Protein AF-0000000083257858 (afdb_homodimer)

Sequence (486 aa):
MGKNVVTWTVRVIVYIGLLAFFIWVFSNSYLNHLVENFEEFLVLLRQHIQLVALSSFLAIAVAVPSAILVTRPQFQRFEGVVSTVVNFGYTIPNMAILALMMGIMGIGFQTAVVALFIYSILPIFRNTLAGIQSVNSNLIDSAKGMGFKPYQILFKVELPNAAYSIIAGIRTAVVINIGATALAYLIGGGGLGNWIFVGINVFDNSILISGALPITILAITVDLFLRLLERKVVPRGARPSTRMGKNVVTWTVRVIVYIGLLAFFIWVFSNSYLNHLVENFEEFLVLLRQHIQLVALSSFLAIAVAVPSAILVTRPQFQRFEGVVSTVVNFGYTIPNMAILALMMGIMGIGFQTAVVALFIYSILPIFRNTLAGIQSVNSNLIDSAKGMGFKPYQILFKVELPNAAYSIIAGIRTAVVINIGATALAYLIGGGGLGNWIFVGINVFDNSILISGALPITILAITVDLFLRLLERKVVPRGARPSTR

Secondary structure (DSSP, 8-state):
--SHHHHHHHHHHHHHHHHHHHHHHHHTTTTHHHHHTHHHHHHHHHHHHHHHHHHHHHHHHHHHHHHHHHHSGGGGGGHHHHHHHHHHHTTS-HHHHHHHHHHHH-SSHHHHHHHHHHHHHHHHHHHHHHHHHTS-HHHHHHHHHTT--HHHHIIIIIHHHHHHHHHHHHHHHHHHHHHHGGGGGGGT--STHHHHHHHHHTT-HHHHHHHHHHHHHHHHHHHHHHHHHHHHHS-GGGS----/--SHHHHHHHHHHHHHHHHHHHHHHHHTTTTHHHHHTHHHHHHHHHHHHHHHHHHHHHHHHHHHHHHHHHHSGGGGGGHHHHHHHHHHHTTS-HHHHHHHHHHHH-SSHHHHHHHHHHHHHHHHHHHHHHHHHTS-HHHHHHHHHTT--HHHHIIIIIHHHHHHHHHHHHHHHHHHHHHHGGGGGGGT--STHHHHHHHHHTT-HHHHHHHHHHHHHHHHHHHHHHHHHHHHHS-GGGS----

Solvent-accessible surface area (backbone atoms only — not comparable to full-atom values): 22933 Å² total; per-residue (Å²): 132,57,14,54,50,51,18,44,41,48,45,41,44,49,48,43,49,50,48,50,45,51,48,53,38,60,77,65,50,22,51,47,50,37,67,77,38,43,70,60,44,52,51,23,48,50,39,35,50,49,46,41,50,49,15,43,48,53,16,50,68,46,20,43,57,51,26,55,52,30,67,34,79,52,20,41,63,9,42,62,45,51,47,46,48,44,63,50,51,68,34,46,24,64,59,35,44,41,52,51,34,34,64,74,66,36,71,23,51,66,34,34,28,51,29,49,17,62,62,29,23,36,48,23,22,52,26,27,36,53,18,49,70,64,46,58,61,64,61,52,50,49,40,48,72,73,62,50,49,71,70,48,41,41,66,69,46,38,45,57,64,12,40,40,36,31,43,50,12,44,38,53,23,47,26,54,38,48,29,56,44,34,56,22,29,78,41,55,33,38,18,39,20,44,34,32,52,50,12,55,73,68,68,32,53,26,40,20,42,44,16,29,49,56,51,38,50,50,17,47,52,52,42,52,53,44,50,50,51,32,54,69,68,31,57,80,83,74,42,80,76,83,118,131,59,16,55,49,51,18,45,42,48,43,40,43,49,49,43,48,50,48,50,46,52,49,52,38,58,77,65,50,22,51,47,50,38,66,76,38,41,70,60,43,51,52,24,46,50,41,36,49,49,46,40,50,51,14,42,50,53,15,49,67,46,19,44,56,52,26,54,52,30,66,34,80,53,20,42,62,10,42,63,46,50,47,47,48,44,62,50,51,67,34,45,23,65,60,35,43,40,52,52,32,34,64,74,65,35,69,21,50,67,33,35,27,51,29,48,18,61,62,28,22,36,48,22,21,52,25,28,36,52,18,48,68,64,44,57,62,64,61,52,50,50,40,47,73,73,61,51,49,72,70,47,42,41,66,70,46,36,44,57,65,11,39,40,36,30,43,50,12,44,40,52,22,47,27,53,39,49,30,56,44,35,56,22,29,79,39,55,36,37,18,38,18,45,34,31,53,51,12,54,75,67,70,33,53,27,39,20,42,44,15,30,51,53,50,35,50,50,18,48,52,51,43,53,53,42,49,52,50,32,55,70,69,30,58,80,83,74,43,79,74,84,118

InterPro domains:
  IPR000515 ABC transporter type 1, transmembrane domain MetI-like [PF00528] (64-233)
  IPR000515 ABC transporter type 1, transmembrane domain MetI-like [PS50928] (45-226)
  IPR000515 ABC transporter type 1, transmembrane domain MetI-like [cd06261] (45-220)
  IPR035906 MetI-like superfamily [G3DSA:1.10.3720.10] (38-234)
  IPR035906 MetI-like superfamily [SSF161098] (41-227)
  IPR051204 ABC transporter permease/solute-binding domain-containing protein [PTHR30177] (31-239)

Foldseek 3Di:
DPVCVVVCVVCVVVVVVVVVVVCVCVVVVLQVVCVVPVVVLVVQAVLLCVLLVLLLVLLLVPQLVVLVVCPDPVNVVCCVVVVVCLVCQLVDDLVNLLVVLCVVPNFEQVSSSPSLNSNLNSLLNVLSNVLQVPFDVVQLVVCVVVVDDPVCCVVPGRCLLSVLSNLVSSLVSSLVSLVSSLCSVVRHSGHLVVQLVVCVVVVNSSSNCNSVVVSVVVSVVSSVVSVVVSDVSHDPVSPPPPD/DPVCVVVCVVCVVVVVVVVVVVCVCVVVVLQVVCVVPVVVLVVQAVLLCVLLVLLLVLLLVPQLVVLVVCPDPVNVVCCVVVVVCLVCQLVDDLVNLLVVLCVVPNFEQVSSSPSLNSNLNSLLNVLSNVLQVPFDVVQLVVCVVVVDDPVCCVVPGRCLLSVLSNLVSSLVSSLVSLVSSLCSVVRHSGHLVVQLVVCVVVVNSSSNCNSVVVSVVVSVVSSVVSVVVSDVSHDPVSPPPPD

Radius of gyration: 23.22 Å; Cα contacts (8 Å, |Δi|>4): 750; chains: 2; bounding box: 57×63×57 Å

Organism: NCBI:txid94136

Nearest PDB structures (foldseek):
  7ahd-assembly1_B  TM=9.058E-01  e=2.683E-09  Lactococcus lactis subsp. lactis
  7ahh-assembly1_B  TM=9.321E-01  e=1.297E-08  Lactococcus lactis subsp. lactis
  7ahc-assembly1_B  TM=9.216E-01  e=3.594E-08  Lactococcus lactis subsp. lactis
  7ahd-assembly1_A  TM=8.448E-01  e=1.968E-08  Lactococcus lactis subsp. lactis
  7ahh-assembly1_A  TM=9.189E-01  e=2.091E-07  Lactococcus lactis subsp. lactis

pLDDT: mean 84.81, std 15.54, range [27.52, 98.44]

Structure (mmCIF, N/CA/C/O backbone):
data_AF-0000000083257858-model_v1
#
loop_
_entity.id
_entity.type
_entity.pdbx_description
1 polymer 'ABC transporter permease'
#
loop_
_atom_site.group_PDB
_atom_site.id
_atom_site.type_symbol
_atom_site.label_atom_id
_atom_site.label_alt_id
_atom_site.label_comp_id
_atom_site.label_asym_id
_atom_site.label_entity_id
_atom_site.label_seq_id
_atom_site.pdbx_PDB_ins_code
_atom_site.Cartn_x
_atom_site.Cartn_y
_atom_site.Cartn_z
_atom_site.occupancy
_atom_site.B_iso_or_equiv
_atom_site.auth_seq_id
_atom_site.auth_comp_id
_atom_site.auth_asym_id
_atom_site.auth_atom_id
_atom_site.pdbx_PDB_model_num
ATOM 1 N N . MET A 1 1 ? -24.312 9.086 25.656 1 28.06 1 MET A N 1
ATOM 2 C CA . MET A 1 1 ? -24.719 7.688 25.797 1 28.06 1 MET A CA 1
ATOM 3 C C . MET A 1 1 ? -24.531 6.949 24.469 1 28.06 1 MET A C 1
ATOM 5 O O . MET A 1 1 ? -24.375 5.727 24.453 1 28.06 1 MET A O 1
ATOM 9 N N . GLY A 1 2 ? -24.688 7.754 23.328 1 34.16 2 GLY A N 1
ATOM 10 C CA . GLY A 1 2 ? -24.938 7.359 21.953 1 34.16 2 GLY A CA 1
ATOM 11 C C . GLY A 1 2 ? -23.656 7.035 21.188 1 34.16 2 GLY A C 1
ATOM 12 O O . GLY A 1 2 ? -23.719 6.559 20.062 1 34.16 2 GLY A O 1
ATOM 13 N N . LYS A 1 3 ? -22.5 7.789 21.516 1 43.19 3 LYS A N 1
ATOM 14 C CA . LYS A 1 3 ? -21.125 7.902 21.047 1 43.19 3 LYS A CA 1
ATOM 15 C C . LYS A 1 3 ? -20.406 6.555 21.094 1 43.19 3 LYS A C 1
ATOM 17 O O . LYS A 1 3 ? -19.672 6.203 20.172 1 43.19 3 LYS A O 1
ATOM 22 N N . ASN A 1 4 ? -20.812 5.715 22.047 1 46.72 4 ASN A N 1
ATOM 23 C CA . ASN A 1 4 ? -20.234 4.488 22.594 1 46.72 4 ASN A CA 1
ATOM 24 C C . ASN A 1 4 ? -20.719 3.258 21.828 1 46.72 4 ASN A C 1
ATOM 26 O O . ASN A 1 4 ? -20.016 2.246 21.781 1 46.72 4 ASN A O 1
ATOM 30 N N . VAL A 1 5 ? -21.766 3.533 21.125 1 46.41 5 VAL A N 1
ATOM 31 C CA . VAL A 1 5 ? -22.438 2.326 20.641 1 46.41 5 VAL A CA 1
ATOM 32 C C . VAL A 1 5 ? -21.844 1.91 19.297 1 46.41 5 VAL A C 1
ATOM 34 O O . VAL A 1 5 ? -21.625 0.722 19.047 1 46.41 5 VAL A O 1
ATOM 37 N N . VAL A 1 6 ? -21.516 2.848 18.422 1 44.94 6 VAL A N 1
ATOM 38 C CA . VAL A 1 6 ? -21.062 2.498 17.078 1 44.94 6 VAL A CA 1
ATOM 39 C C . VAL A 1 6 ? -19.609 1.993 17.125 1 44.94 6 VAL A C 1
ATOM 41 O O . VAL A 1 6 ? -19.297 0.965 16.531 1 44.94 6 VAL A O 1
ATOM 44 N N . THR A 1 7 ? -18.734 2.793 17.891 1 47.06 7 THR A N 1
ATOM 45 C CA . THR A 1 7 ? -17.391 2.275 18.125 1 47.06 7 THR A CA 1
ATOM 46 C C . THR A 1 7 ? -17.438 0.857 18.688 1 47.06 7 THR A C 1
ATOM 48 O O . THR A 1 7 ? -16.688 -0.017 18.25 1 47.06 7 THR A O 1
ATOM 51 N N . TRP A 1 8 ? -18.297 0.878 19.469 1 52.72 8 TRP A N 1
ATOM 52 C CA . TRP A 1 8 ? -18.531 -0.426 20.078 1 52.72 8 TRP A CA 1
ATOM 53 C C . TRP A 1 8 ? -19.016 -1.435 19.047 1 52.72 8 TRP A C 1
ATOM 55 O O . TRP A 1 8 ? -18.578 -2.584 19.031 1 52.72 8 TRP A O 1
ATOM 65 N N . THR A 1 9 ? -19.75 -0.847 18.125 1 51.62 9 THR A N 1
ATOM 66 C CA . THR A 1 9 ? -20.312 -1.771 17.156 1 51.62 9 THR A CA 1
ATOM 67 C C . THR A 1 9 ? -19.266 -2.197 16.141 1 51.62 9 THR A C 1
ATOM 69 O O . THR A 1 9 ? -19.172 -3.379 15.797 1 51.62 9 THR A O 1
ATOM 72 N N . VAL A 1 10 ? -18.516 -1.205 15.719 1 53.91 10 VAL A N 1
ATOM 73 C CA . VAL A 1 10 ? -17.5 -1.56 14.734 1 53.91 10 VAL A CA 1
ATOM 74 C C . VAL A 1 10 ? -16.438 -2.443 15.383 1 53.91 10 VAL A C 1
ATOM 76 O O . VAL A 1 10 ? -16.016 -3.449 14.797 1 53.91 10 VAL A O 1
ATOM 79 N N . ARG A 1 11 ? -16 -1.935 16.547 1 56.25 11 ARG A N 1
ATOM 80 C CA . ARG A 1 11 ? -15.102 -2.818 17.281 1 56.25 11 ARG A CA 1
ATOM 81 C C . ARG A 1 11 ? -15.711 -4.207 17.438 1 56.25 11 ARG A C 1
ATOM 83 O O . ARG A 1 11 ? -15.023 -5.215 17.266 1 56.25 11 ARG A O 1
ATOM 90 N N . VAL A 1 12 ? -16.891 -3.939 17.703 1 57.41 12 VAL A N 1
ATOM 91 C CA . VAL A 1 12 ? -17.578 -5.207 17.922 1 57.41 12 VAL A CA 1
ATOM 92 C C . VAL A 1 12 ? -17.625 -6.008 16.625 1 57.41 12 VAL A C 1
ATOM 94 O O . VAL A 1 12 ? -17.391 -7.219 16.625 1 57.41 12 VAL A O 1
ATOM 97 N N . ILE A 1 13 ? -17.734 -5.199 15.562 1 62.56 13 ILE A N 1
ATOM 98 C CA . ILE A 1 13 ? -17.828 -5.891 14.281 1 62.56 13 ILE A CA 1
ATOM 99 C C . ILE A 1 13 ? -16.453 -6.465 13.906 1 62.56 13 ILE A C 1
ATOM 101 O O . ILE A 1 13 ? -16.359 -7.613 13.469 1 62.56 13 ILE A O 1
ATOM 105 N N . VAL A 1 14 ? -15.484 -5.633 14.109 1 63.72 14 VAL A N 1
ATOM 106 C CA . VAL A 1 14 ? -14.141 -6.09 13.789 1 63.72 14 VAL A CA 1
ATOM 107 C C . VAL A 1 14 ? -13.742 -7.23 14.727 1 63.72 14 VAL A C 1
ATOM 109 O O . VAL A 1 14 ? -13.203 -8.25 14.281 1 63.72 14 VAL A O 1
ATOM 112 N N . TYR A 1 15 ? -14.047 -6.855 16.031 1 63.16 15 TYR A N 1
ATOM 113 C CA . TYR A 1 15 ? -13.742 -7.91 16.984 1 63.16 15 TYR A CA 1
ATOM 114 C C . TYR A 1 15 ? -14.555 -9.164 16.688 1 63.16 15 TYR A C 1
ATOM 116 O O . TYR A 1 15 ? -14.039 -10.281 16.797 1 63.16 15 TYR A O 1
ATOM 124 N N . ILE A 1 16 ? -15.711 -8.828 16.297 1 68 16 ILE A N 1
ATOM 125 C CA . ILE A 1 16 ? -16.562 -9.961 15.938 1 68 16 ILE A CA 1
ATOM 126 C C . ILE A 1 16 ? -16 -10.641 14.688 1 68 16 ILE A C 1
ATOM 128 O O . ILE A 1 16 ? -15.961 -11.867 14.609 1 68 16 ILE A O 1
ATOM 132 N N . GLY A 1 17 ? -15.586 -9.82 13.711 1 71.88 17 GLY A N 1
ATOM 133 C CA . GLY A 1 17 ? -14.984 -10.383 12.516 1 71.88 17 GLY A CA 1
ATOM 134 C C . GLY A 1 17 ? -13.719 -11.172 12.797 1 71.88 17 GLY A C 1
ATOM 135 O O . GLY A 1 17 ? -13.539 -12.266 12.266 1 71.88 17 GLY A O 1
ATOM 136 N N . LEU A 1 18 ? -12.922 -10.562 13.625 1 71.69 18 LEU A N 1
ATOM 137 C CA . LEU A 1 18 ? -11.688 -11.234 14.008 1 71.69 18 LEU A CA 1
ATOM 138 C C . LEU A 1 18 ? -11.984 -12.523 14.766 1 71.69 18 LEU A C 1
ATOM 140 O O . LEU A 1 18 ? -11.359 -13.562 14.516 1 71.69 18 LEU A O 1
ATOM 144 N N . LEU A 1 19 ? -12.906 -12.273 15.75 1 73.44 19 LEU A N 1
ATOM 145 C CA . LEU A 1 19 ? -13.297 -13.453 16.516 1 73.44 19 LEU A CA 1
ATOM 146 C C . LEU A 1 19 ? -13.867 -14.531 15.602 1 73.44 19 LEU A C 1
ATOM 148 O O . LEU A 1 19 ? -13.523 -15.711 15.734 1 73.44 19 LEU A O 1
ATOM 152 N N . ALA A 1 20 ? -14.766 -14.086 14.781 1 78.75 20 ALA A N 1
ATOM 153 C CA . ALA A 1 20 ? -15.336 -15.023 13.828 1 78.75 20 ALA A CA 1
ATOM 154 C C . ALA A 1 20 ? -14.25 -15.672 12.977 1 78.75 20 ALA A C 1
ATOM 156 O O . ALA A 1 20 ? -14.312 -16.875 12.68 1 78.75 20 ALA A O 1
ATOM 157 N N . PHE A 1 21 ? -13.305 -14.984 12.648 1 78.12 21 PHE A N 1
ATOM 158 C CA . PHE A 1 21 ? -12.188 -15.484 11.859 1 78.12 21 PHE A CA 1
ATOM 159 C C . PHE A 1 21 ? -11.406 -16.531 12.633 1 78.12 21 PHE A C 1
ATOM 161 O O . PHE A 1 21 ? -11.102 -17.609 12.109 1 78.12 21 PHE A O 1
ATOM 168 N N . PHE A 1 22 ? -11.117 -16.203 13.852 1 78.56 22 PHE A N 1
ATOM 169 C CA . PHE A 1 22 ? -10.336 -17.141 14.656 1 78.56 22 PHE A CA 1
ATOM 170 C C . PHE A 1 22 ? -11.141 -18.406 14.953 1 78.56 22 PHE A C 1
ATOM 172 O O . PHE A 1 22 ? -10.594 -19.5 14.969 1 78.56 22 PHE A O 1
ATOM 179 N N . ILE A 1 23 ? -12.391 -18.203 15.164 1 82.69 23 ILE A N 1
ATOM 180 C CA . ILE A 1 23 ? -13.25 -19.375 15.352 1 82.69 23 ILE A CA 1
ATOM 181 C C . ILE A 1 23 ? -13.266 -20.219 14.078 1 82.69 23 ILE A C 1
ATOM 183 O O . ILE A 1 23 ? -13.18 -21.438 14.141 1 82.69 23 ILE A O 1
ATOM 187 N N . TRP A 1 24 ? -13.359 -19.531 13.016 1 84.62 24 TRP A N 1
ATOM 188 C CA . TRP A 1 24 ? -13.352 -20.219 11.727 1 84.62 24 TRP A CA 1
ATOM 189 C C . TRP A 1 24 ? -12.047 -20.969 11.516 1 84.62 24 TRP A C 1
ATOM 191 O O . TRP A 1 24 ? -12.055 -22.125 11.078 1 84.62 24 TRP A O 1
ATOM 201 N N . VAL A 1 25 ? -10.984 -20.453 11.859 1 86.25 25 VAL A N 1
ATOM 202 C CA . VAL A 1 25 ? -9.664 -21.031 11.664 1 86.25 25 VAL A CA 1
ATOM 203 C C . VAL A 1 25 ? -9.492 -22.234 12.594 1 86.25 25 VAL A C 1
ATOM 205 O O . VAL A 1 25 ? -9.055 -23.312 12.164 1 86.25 25 VAL A O 1
ATOM 208 N N . PHE A 1 26 ? -9.914 -22.062 13.828 1 86.19 26 PHE A N 1
ATOM 209 C CA . PHE A 1 26 ? -9.688 -23.109 14.828 1 86.19 26 PHE A CA 1
ATOM 210 C C . PHE A 1 26 ? -10.695 -24.234 14.664 1 86.19 26 PHE A C 1
ATOM 212 O O . PHE A 1 26 ? -10.336 -25.406 14.789 1 86.19 26 PHE A O 1
ATOM 219 N N . SER A 1 27 ? -11.898 -23.859 14.352 1 87.88 27 SER A N 1
ATOM 220 C CA . SER A 1 27 ? -12.945 -24.859 14.195 1 87.88 27 SER A CA 1
ATOM 221 C C . SER A 1 27 ? -12.664 -25.781 13.008 1 87.88 27 SER A C 1
ATOM 223 O O . SER A 1 27 ? -13.078 -26.938 13 1 87.88 27 SER A O 1
ATOM 225 N N . ASN A 1 28 ? -11.93 -25.328 12.078 1 90.94 28 ASN A N 1
ATOM 226 C CA . ASN A 1 28 ? -11.672 -26.094 10.867 1 90.94 28 ASN A CA 1
ATOM 227 C C . ASN A 1 28 ? -10.25 -26.641 10.844 1 90.94 28 ASN A C 1
ATOM 229 O O . ASN A 1 28 ? -9.789 -27.156 9.82 1 90.94 28 ASN A O 1
ATOM 233 N N . SER A 1 29 ? -9.477 -26.438 11.906 1 90.38 29 SER A N 1
ATOM 234 C CA . SER A 1 29 ? -8.125 -26.953 12.086 1 90.38 29 SER A CA 1
ATOM 235 C C . SER A 1 29 ? -7.191 -26.453 10.992 1 90.38 29 SER A C 1
ATOM 237 O O . SER A 1 29 ? -6.41 -27.234 10.43 1 90.38 29 SER A O 1
ATOM 239 N N . TYR A 1 30 ? -7.371 -25.281 10.664 1 91 30 TYR A N 1
ATOM 240 C CA . TYR A 1 30 ? -6.605 -24.734 9.547 1 91 30 TYR A CA 1
ATOM 241 C C . TYR A 1 30 ? -5.172 -24.422 9.969 1 91 30 TYR A C 1
ATOM 243 O O . TYR A 1 30 ? -4.336 -24.062 9.141 1 91 30 TYR A O 1
ATOM 251 N N . LEU A 1 31 ? -4.836 -24.75 11.148 1 92.62 31 LEU A N 1
ATOM 252 C CA . LEU A 1 31 ? -3.465 -24.562 11.609 1 92.62 31 LEU A CA 1
ATOM 253 C C . LEU A 1 31 ? -2.721 -25.891 11.648 1 92.62 31 LEU A C 1
ATOM 255 O O . LEU A 1 31 ? -1.529 -25.938 11.961 1 92.62 31 LEU A O 1
ATOM 259 N N . ASN A 1 32 ? -3.283 -26.891 11.281 1 92.88 32 ASN A N 1
ATOM 260 C CA . ASN A 1 32 ? -2.686 -28.219 11.344 1 92.88 32 ASN A CA 1
ATOM 261 C C . ASN A 1 32 ? -1.436 -28.312 10.469 1 92.88 32 ASN A C 1
ATOM 263 O O . ASN A 1 32 ? -0.435 -28.906 10.875 1 92.88 32 ASN A O 1
ATOM 267 N N . HIS A 1 33 ? -1.521 -27.812 9.32 1 95.88 33 HIS A N 1
ATOM 268 C CA . HIS A 1 33 ? -0.359 -27.859 8.438 1 95.88 33 HIS A CA 1
ATOM 269 C C . HIS A 1 33 ? 0.846 -27.172 9.078 1 95.88 33 HIS A C 1
ATOM 271 O O . HIS A 1 33 ? 1.97 -27.672 8.977 1 95.88 33 HIS A O 1
ATOM 277 N N . LEU A 1 34 ? 0.601 -26.047 9.68 1 95.94 34 LEU A N 1
ATOM 278 C CA . LEU A 1 34 ? 1.675 -25.328 10.352 1 95.94 34 LEU A CA 1
ATOM 279 C C . LEU A 1 34 ? 2.264 -26.156 11.484 1 95.94 34 LEU A C 1
ATOM 281 O O . LEU A 1 34 ? 3.484 -26.281 11.602 1 95.94 34 LEU A O 1
ATOM 285 N N . VAL A 1 35 ? 1.429 -26.75 12.258 1 95.38 35 VAL A N 1
ATOM 286 C CA . VAL A 1 35 ? 1.848 -27.516 13.43 1 95.38 35 VAL A CA 1
ATOM 287 C C . VAL A 1 35 ? 2.57 -28.781 12.984 1 95.38 35 VAL A C 1
ATOM 289 O O . VAL A 1 35 ? 3.623 -29.125 13.531 1 95.38 35 VAL A O 1
ATOM 292 N N . GLU A 1 36 ? 2.08 -29.422 12.016 1 97 36 GLU A N 1
ATOM 293 C CA . GLU A 1 36 ? 2.633 -30.688 11.539 1 97 36 GLU A CA 1
ATOM 294 C C . GLU A 1 36 ? 3.943 -30.469 10.789 1 97 36 GLU A C 1
ATOM 296 O O . GLU A 1 36 ? 4.777 -31.375 10.703 1 97 36 GLU A O 1
ATOM 301 N N . ASN A 1 37 ? 4.113 -29.297 10.18 1 97.88 37 ASN A N 1
ATOM 302 C CA . ASN A 1 37 ? 5.312 -28.969 9.414 1 97.88 37 ASN A CA 1
ATOM 303 C C . ASN A 1 37 ? 6.039 -27.766 10.008 1 97.88 37 ASN A C 1
ATOM 305 O O . ASN A 1 37 ? 6.461 -26.875 9.273 1 97.88 37 ASN A O 1
ATOM 309 N N . PHE A 1 38 ? 6.215 -27.828 11.289 1 97.75 38 PHE A N 1
ATOM 310 C CA . PHE A 1 38 ? 6.719 -26.688 12.023 1 97.75 38 PHE A CA 1
ATOM 311 C C . PHE A 1 38 ? 8.148 -26.359 11.602 1 97.75 38 PHE A C 1
ATOM 313 O O . PHE A 1 38 ? 8.523 -25.188 11.539 1 97.75 38 PHE A O 1
ATOM 320 N N . GLU A 1 39 ? 8.953 -27.312 11.32 1 97.94 39 GLU A N 1
ATOM 321 C CA . GLU A 1 39 ? 10.328 -27.062 10.891 1 97.94 39 GLU A CA 1
ATOM 322 C C . GLU A 1 39 ? 10.359 -26.312 9.555 1 97.94 39 GLU A C 1
ATOM 324 O O . GLU A 1 39 ? 11.164 -25.391 9.367 1 97.94 39 GLU A O 1
ATOM 329 N N . GLU A 1 40 ? 9.539 -26.766 8.664 1 98 40 GLU A N 1
ATOM 330 C CA . GLU A 1 40 ? 9.43 -26.062 7.387 1 98 40 GLU A CA 1
ATOM 331 C C . GLU A 1 40 ? 8.922 -24.641 7.578 1 98 40 GLU A C 1
ATOM 333 O O . GLU A 1 40 ? 9.375 -23.719 6.898 1 98 40 GLU A O 1
ATOM 338 N N . PHE A 1 41 ? 8.023 -24.578 8.516 1 98.19 41 PHE A N 1
ATOM 339 C CA . PHE A 1 41 ? 7.492 -23.25 8.844 1 98.19 41 PHE A CA 1
ATOM 340 C C . PHE A 1 41 ? 8.609 -22.312 9.273 1 98.19 41 PHE A C 1
ATOM 342 O O . PHE A 1 41 ? 8.688 -21.188 8.797 1 98.19 41 PHE A O 1
ATOM 349 N N . LEU A 1 42 ? 9.453 -22.75 10.102 1 98.12 42 LEU A N 1
ATOM 350 C CA . LEU A 1 42 ? 10.531 -21.906 10.617 1 98.12 42 LEU A CA 1
ATOM 351 C C . LEU A 1 42 ? 11.484 -21.5 9.508 1 98.12 42 LEU A C 1
ATOM 353 O O . LEU A 1 42 ? 12.016 -20.375 9.523 1 98.12 42 LEU A O 1
ATOM 357 N N . VAL A 1 43 ? 11.688 -22.359 8.578 1 98.12 43 VAL A N 1
ATOM 358 C CA . VAL A 1 43 ? 12.547 -22.047 7.441 1 98.12 43 VAL A CA 1
ATOM 359 C C . VAL A 1 43 ? 11.914 -20.938 6.609 1 98.12 43 VAL A C 1
ATOM 361 O O . VAL A 1 43 ? 12.57 -19.953 6.266 1 98.12 43 VAL A O 1
ATOM 364 N N . LEU A 1 44 ? 10.656 -21.078 6.301 1 98.19 44 LEU A N 1
ATOM 365 C CA . LEU A 1 44 ? 9.938 -20.094 5.5 1 98.19 44 LEU A CA 1
ATOM 366 C C . LEU A 1 44 ? 9.844 -18.766 6.23 1 98.19 44 LEU A C 1
ATOM 368 O O . LEU A 1 44 ? 9.984 -17.703 5.617 1 98.19 44 LEU A O 1
ATOM 372 N N . LEU A 1 45 ? 9.625 -18.859 7.516 1 98.38 45 LEU A N 1
ATOM 373 C CA . LEU A 1 45 ? 9.562 -17.656 8.336 1 98.38 45 LEU A CA 1
ATOM 374 C C . LEU A 1 45 ? 10.898 -16.906 8.32 1 98.38 45 LEU A C 1
ATOM 376 O O . LEU A 1 45 ? 10.93 -15.688 8.188 1 98.38 45 LEU A O 1
ATOM 380 N N . ARG A 1 46 ? 11.922 -17.609 8.477 1 98.12 46 ARG A N 1
ATOM 381 C CA . ARG A 1 46 ? 13.25 -17.016 8.461 1 98.12 46 ARG A CA 1
ATOM 382 C C . ARG A 1 46 ? 13.539 -16.344 7.117 1 98.12 46 ARG A C 1
ATOM 384 O O . ARG A 1 46 ? 14.07 -15.242 7.074 1 98.12 46 ARG A O 1
ATOM 391 N N . GLN A 1 47 ? 13.211 -17.047 6.062 1 98 47 GLN A N 1
ATOM 392 C CA . GLN A 1 47 ? 13.383 -16.469 4.73 1 98 47 GLN A CA 1
ATOM 393 C C . GLN A 1 47 ? 12.578 -15.188 4.578 1 98 47 GLN A C 1
ATOM 395 O O . GLN A 1 47 ? 13.062 -14.203 4.016 1 98 47 GLN A O 1
ATOM 400 N N . HIS A 1 48 ? 11.375 -15.273 5.031 1 98.25 48 HIS A N 1
ATOM 401 C CA . HIS A 1 48 ? 10.484 -14.117 4.961 1 98.25 48 HIS A CA 1
ATOM 402 C C . HIS A 1 48 ? 11.078 -12.922 5.707 1 98.25 48 HIS A C 1
ATOM 404 O O . HIS A 1 48 ? 11.141 -11.82 5.168 1 98.25 48 HIS A O 1
ATOM 410 N N . ILE A 1 49 ? 11.562 -13.18 6.879 1 98.38 49 ILE A N 1
ATOM 411 C CA . ILE A 1 49 ? 12.125 -12.133 7.723 1 98.38 49 ILE A CA 1
ATOM 412 C C . ILE A 1 49 ? 13.406 -11.586 7.086 1 98.38 49 ILE A C 1
ATOM 414 O O . ILE A 1 49 ? 13.648 -10.375 7.117 1 98.38 49 ILE A O 1
ATOM 418 N N . GLN A 1 50 ? 14.18 -12.406 6.531 1 98.38 50 GLN A N 1
ATOM 419 C CA . GLN A 1 50 ? 15.414 -11.984 5.879 1 98.38 50 GLN A CA 1
ATOM 420 C C . GLN A 1 50 ? 15.133 -11.055 4.699 1 98.38 50 GLN A C 1
ATOM 422 O O . GLN A 1 50 ? 15.812 -10.047 4.52 1 98.38 50 GLN A O 1
ATOM 427 N N . LEU A 1 51 ? 14.188 -11.438 3.912 1 98.38 51 LEU A N 1
ATOM 428 C CA . LEU A 1 51 ? 13.797 -10.625 2.76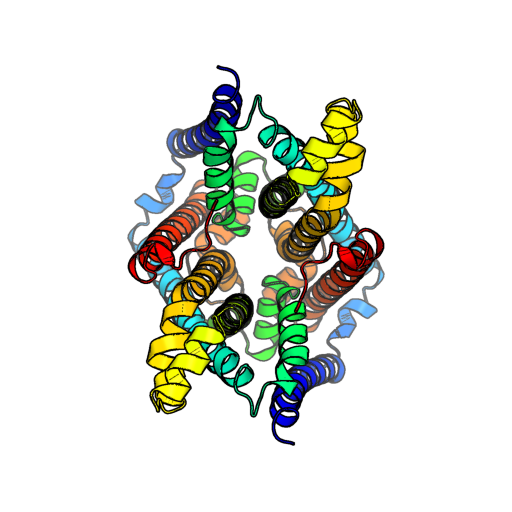6 1 98.38 51 LEU A CA 1
ATOM 429 C C . LEU A 1 51 ? 13.336 -9.242 3.213 1 98.38 51 LEU A C 1
ATOM 431 O O . LEU A 1 51 ? 13.773 -8.227 2.666 1 98.38 51 LEU A O 1
ATOM 435 N N . VAL A 1 52 ? 12.484 -9.234 4.199 1 98.06 52 VAL A N 1
ATOM 436 C CA . VAL A 1 52 ? 11.93 -7.984 4.703 1 98.06 52 VAL A CA 1
ATOM 437 C C . VAL A 1 52 ? 13.039 -7.133 5.309 1 98.06 52 VAL A C 1
ATOM 439 O O . VAL A 1 52 ? 13.148 -5.938 5.016 1 98.06 52 VAL A O 1
ATOM 442 N N . ALA A 1 53 ? 13.859 -7.746 6.129 1 98.25 53 ALA A N 1
ATOM 443 C CA . ALA A 1 53 ? 14.906 -7.027 6.852 1 98.25 53 ALA A CA 1
ATOM 444 C C . ALA A 1 53 ? 15.922 -6.43 5.883 1 98.25 53 ALA A C 1
ATOM 446 O O . ALA A 1 53 ? 16.281 -5.254 5.996 1 98.25 53 ALA A O 1
ATOM 447 N N . LEU A 1 54 ? 16.328 -7.18 4.965 1 98.44 54 LEU A N 1
ATOM 448 C CA . LEU A 1 54 ? 17.375 -6.723 4.055 1 98.44 54 LEU A CA 1
ATOM 449 C C . LEU A 1 54 ? 16.844 -5.645 3.115 1 98.44 54 LEU A C 1
ATOM 451 O O . LEU A 1 54 ? 17.5 -4.617 2.912 1 98.44 54 LEU A O 1
ATOM 455 N N . SER A 1 55 ? 15.727 -5.91 2.484 1 98 55 SER A N 1
ATOM 456 C CA . SER A 1 55 ? 15.156 -4.926 1.566 1 98 55 SER A CA 1
ATOM 457 C C . SER A 1 55 ? 14.82 -3.625 2.289 1 98 55 SER A C 1
ATOM 459 O O . SER A 1 55 ? 15.062 -2.537 1.764 1 98 55 SER A O 1
ATOM 461 N N . SER A 1 56 ? 14.281 -3.75 3.506 1 97.81 56 SER A N 1
ATOM 462 C CA . SER A 1 56 ? 13.953 -2.566 4.293 1 97.81 56 SER A CA 1
ATOM 463 C C . SER A 1 56 ? 15.219 -1.817 4.715 1 97.81 56 SER A C 1
ATOM 465 O O . SER A 1 56 ? 15.25 -0.585 4.691 1 97.81 56 SER A O 1
ATOM 467 N N . PHE A 1 57 ? 16.172 -2.541 5.148 1 98.19 57 PHE A N 1
ATOM 468 C CA . PHE A 1 57 ? 17.438 -1.932 5.551 1 98.19 57 PHE A CA 1
ATOM 469 C C . PHE A 1 57 ? 18.047 -1.14 4.402 1 98.19 57 PHE A C 1
ATOM 471 O O . PHE A 1 57 ? 18.484 0 4.59 1 98.19 57 PHE A O 1
ATOM 478 N N . LEU A 1 58 ? 18.109 -1.721 3.281 1 97.75 58 LEU A N 1
ATOM 479 C CA . LEU A 1 58 ? 18.641 -1.049 2.105 1 97.75 58 LEU A CA 1
ATOM 480 C C . LEU A 1 58 ? 17.812 0.183 1.753 1 97.75 58 LEU A C 1
ATOM 482 O O . LEU A 1 58 ? 18.375 1.223 1.388 1 97.75 58 LEU A O 1
ATOM 486 N N . ALA A 1 59 ? 16.516 0.017 1.832 1 96.19 59 ALA A N 1
ATOM 487 C CA . ALA A 1 59 ? 15.625 1.14 1.529 1 96.19 59 ALA A CA 1
ATOM 488 C C . ALA A 1 59 ? 15.859 2.299 2.492 1 96.19 59 ALA A C 1
ATOM 490 O O . ALA A 1 59 ? 15.914 3.459 2.076 1 96.19 59 ALA A O 1
ATOM 491 N N . ILE A 1 60 ? 15.984 1.98 3.746 1 97.5 60 ILE A N 1
ATOM 492 C CA . ILE A 1 60 ? 16.25 2.994 4.758 1 97.5 60 ILE A CA 1
ATOM 493 C C . ILE A 1 60 ? 17.594 3.664 4.473 1 97.5 60 ILE A C 1
ATOM 495 O O . ILE A 1 60 ? 17.703 4.895 4.492 1 97.5 60 ILE A O 1
ATOM 499 N N . ALA A 1 61 ? 18.609 2.885 4.207 1 97.38 61 ALA A N 1
ATOM 500 C CA . ALA A 1 61 ? 19.969 3.355 3.982 1 97.38 61 ALA A CA 1
ATOM 501 C C . ALA A 1 61 ? 20.031 4.309 2.791 1 97.38 61 ALA A C 1
ATOM 503 O O . ALA A 1 61 ? 20.875 5.203 2.746 1 97.38 61 ALA A O 1
ATOM 504 N N . VAL A 1 62 ? 19.109 4.164 1.898 1 92.94 62 VAL A N 1
ATOM 505 C CA . VAL A 1 62 ? 19.141 4.984 0.693 1 92.94 62 VAL A CA 1
ATOM 506 C C . VAL A 1 62 ? 18.156 6.133 0.82 1 92.94 62 VAL A C 1
ATOM 508 O O . VAL A 1 62 ? 18.484 7.285 0.531 1 92.94 62 VAL A O 1
ATOM 511 N N . ALA A 1 63 ? 16.969 5.855 1.277 1 91.81 63 ALA A N 1
ATOM 512 C CA . ALA A 1 63 ? 15.867 6.82 1.259 1 91.81 63 ALA A CA 1
ATOM 513 C C . ALA A 1 63 ? 16.109 7.941 2.27 1 91.81 63 ALA A C 1
ATOM 515 O O . ALA A 1 63 ? 15.906 9.117 1.96 1 91.81 63 ALA A O 1
ATOM 516 N N . VAL A 1 64 ? 16.531 7.594 3.443 1 94.81 64 VAL A N 1
ATOM 517 C CA . VAL A 1 64 ? 16.688 8.586 4.5 1 94.81 64 VAL A CA 1
ATOM 518 C C . VAL A 1 64 ? 17.812 9.555 4.125 1 94.81 64 VAL A C 1
ATOM 520 O O . VAL A 1 64 ? 17.594 10.766 4.062 1 94.81 64 VAL A O 1
ATOM 523 N N . PRO A 1 65 ? 19.016 9.102 3.809 1 93.38 65 PRO A N 1
ATOM 524 C CA . PRO A 1 65 ? 20.078 10.039 3.42 1 93.38 65 PRO A CA 1
ATOM 525 C C . PRO A 1 65 ? 19.719 10.852 2.174 1 93.38 65 PRO A C 1
ATOM 527 O O . PRO A 1 65 ? 20.031 12.039 2.094 1 93.38 65 PRO A O 1
ATOM 530 N N . SER A 1 66 ? 19.078 10.227 1.233 1 87.44 66 SER A N 1
ATOM 531 C CA . SER A 1 66 ? 18.719 10.93 0.007 1 87.44 66 SER A CA 1
ATOM 532 C C . SER A 1 66 ? 17.719 12.047 0.282 1 87.44 66 SER A C 1
ATOM 534 O O . SER A 1 66 ? 17.828 13.133 -0.283 1 87.44 66 SER A O 1
ATOM 536 N N . ALA A 1 67 ? 16.734 11.711 1.159 1 88.12 67 ALA A N 1
ATOM 537 C CA . ALA A 1 67 ? 15.742 12.719 1.522 1 88.12 67 ALA A CA 1
ATOM 538 C C . ALA A 1 67 ? 16.391 13.891 2.252 1 88.12 67 ALA A C 1
ATOM 540 O O . ALA A 1 67 ? 16.062 15.055 2.002 1 88.12 67 ALA A O 1
ATOM 541 N N . ILE A 1 68 ? 17.266 13.625 3.141 1 91 68 ILE A N 1
ATOM 542 C CA . ILE A 1 68 ? 17.984 14.656 3.885 1 91 68 ILE A CA 1
ATOM 543 C C . ILE A 1 68 ? 18.797 15.508 2.922 1 91 68 ILE A C 1
ATOM 545 O O . ILE A 1 68 ? 18.797 16.734 3.018 1 91 68 ILE A O 1
ATOM 549 N N . LEU A 1 69 ? 19.453 14.836 2.02 1 86.88 69 LEU A N 1
ATOM 550 C CA . LEU A 1 69 ? 20.328 15.523 1.077 1 86.88 69 LEU A CA 1
ATOM 551 C C . LEU A 1 69 ? 19.547 16.516 0.231 1 86.88 69 LEU A C 1
ATOM 553 O O . LEU A 1 69 ? 20.031 17.609 -0.082 1 86.88 69 LEU A O 1
ATOM 557 N N . VAL A 1 70 ? 18.328 16.25 -0.021 1 83.25 70 VAL A N 1
ATOM 558 C CA . VAL A 1 70 ? 17.531 17.094 -0.906 1 83.25 70 VAL A CA 1
ATOM 559 C C . VAL A 1 70 ? 17.031 18.328 -0.143 1 83.25 70 VAL A C 1
ATOM 561 O O . VAL A 1 70 ? 16.625 19.312 -0.75 1 83.25 70 VAL A O 1
ATOM 564 N N . THR A 1 71 ? 17.016 18.266 1.16 1 84.31 71 THR A N 1
ATOM 565 C CA . THR A 1 71 ? 16.578 19.406 1.963 1 84.31 71 THR A CA 1
ATOM 566 C C . THR A 1 71 ? 17.703 20.406 2.166 1 84.31 71 THR A C 1
ATOM 568 O O . THR A 1 71 ? 17.484 21.516 2.652 1 84.31 71 THR A O 1
ATOM 571 N N . ARG A 1 72 ? 18.781 20.062 1.87 1 85.75 72 ARG A N 1
ATOM 572 C CA . ARG A 1 72 ? 19.922 20.969 2.031 1 85.75 72 ARG A CA 1
ATOM 573 C C . ARG A 1 72 ? 19.906 22.062 0.965 1 85.75 72 ARG A C 1
ATOM 575 O O . ARG A 1 72 ? 19.469 21.812 -0.167 1 85.75 72 ARG A O 1
ATOM 582 N N . PRO A 1 73 ? 20.281 23.312 1.393 1 76.94 73 PRO A N 1
ATOM 583 C CA . PRO A 1 73 ? 20.203 24.469 0.511 1 76.94 73 PRO A CA 1
ATOM 584 C C . PRO A 1 73 ? 20.797 24.219 -0.868 1 76.94 73 PRO A C 1
ATOM 586 O O . PRO A 1 73 ? 20.266 24.688 -1.877 1 76.94 73 PRO A O 1
ATOM 589 N N . GLN A 1 74 ? 21.844 23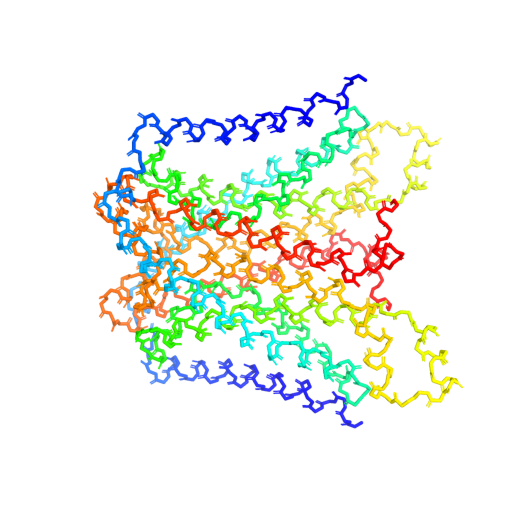.406 -0.93 1 73.25 74 GLN A N 1
ATOM 590 C CA . GLN A 1 74 ? 22.531 23.156 -2.197 1 73.25 74 GLN A CA 1
ATOM 591 C C . GLN A 1 74 ? 21.688 22.25 -3.104 1 73.25 74 GLN A C 1
ATOM 593 O O . GLN A 1 74 ? 21.844 22.281 -4.328 1 73.25 74 GLN A O 1
ATOM 598 N N . PHE A 1 75 ? 20.719 21.625 -2.438 1 68.81 75 PHE A N 1
ATOM 599 C CA . PHE A 1 75 ? 19.984 20.609 -3.197 1 68.81 75 PHE A CA 1
ATOM 600 C C . PHE A 1 75 ? 18.5 20.906 -3.215 1 68.81 75 PHE A C 1
ATOM 602 O O . PHE A 1 75 ? 17.703 20.109 -3.699 1 68.81 75 PHE A O 1
ATOM 609 N N . GLN A 1 76 ? 17.938 22.062 -2.674 1 69.44 76 GLN A N 1
ATOM 610 C CA . GLN A 1 76 ? 16.531 22.422 -2.512 1 69.44 76 GLN A CA 1
ATOM 611 C C . GLN A 1 76 ? 15.828 22.516 -3.863 1 69.44 76 GLN A C 1
ATOM 613 O O . GLN A 1 76 ? 14.625 22.266 -3.965 1 69.44 76 GLN A O 1
ATOM 618 N N . ARG A 1 77 ? 16.422 22.922 -4.863 1 63.31 77 ARG A N 1
ATOM 619 C CA . ARG A 1 77 ? 15.82 23.047 -6.184 1 63.31 77 ARG A CA 1
ATOM 620 C C . ARG A 1 77 ? 15.336 21.703 -6.703 1 63.31 77 ARG A C 1
ATOM 622 O O . ARG A 1 77 ? 14.43 21.641 -7.531 1 63.31 77 ARG A O 1
ATOM 629 N N . PHE A 1 78 ? 15.93 20.656 -6.074 1 61.66 78 PHE A N 1
ATOM 630 C CA . PHE A 1 78 ? 15.586 19.312 -6.539 1 61.66 78 PHE A CA 1
ATOM 631 C C . PHE A 1 78 ? 14.383 18.766 -5.777 1 61.66 78 PHE A C 1
ATOM 633 O O . PHE A 1 78 ? 13.883 17.688 -6.094 1 61.66 78 PHE A O 1
ATOM 640 N N . GLU A 1 79 ? 13.914 19.453 -4.859 1 66.06 79 GLU A N 1
ATOM 641 C CA . GLU A 1 79 ? 12.805 18.984 -4.023 1 66.06 79 GLU A CA 1
ATOM 642 C C . GLU A 1 79 ? 11.555 18.734 -4.859 1 66.06 79 GLU A C 1
ATOM 644 O O . GLU A 1 79 ? 10.852 17.75 -4.652 1 66.06 79 GLU A O 1
ATOM 649 N N . GLY A 1 80 ? 11.344 19.562 -5.832 1 63.5 80 GLY A N 1
ATOM 650 C CA . GLY A 1 80 ? 10.148 19.406 -6.656 1 63.5 80 GLY A CA 1
ATOM 651 C C . GLY A 1 80 ? 10.172 18.156 -7.5 1 63.5 80 GLY A C 1
ATOM 652 O O . GLY A 1 80 ? 9.18 17.422 -7.551 1 63.5 80 GLY A O 1
ATOM 653 N N . VAL A 1 81 ? 11.258 17.891 -8.062 1 59.81 81 VAL A N 1
ATOM 654 C CA . VAL A 1 81 ? 11.367 16.734 -8.953 1 59.81 81 VAL A CA 1
ATOM 655 C C . VAL A 1 81 ? 11.328 15.445 -8.133 1 59.81 81 VAL A C 1
ATOM 657 O O . VAL A 1 81 ? 10.609 14.5 -8.484 1 59.81 81 VAL A O 1
ATOM 660 N N . VAL A 1 82 ? 12.156 15.438 -7.078 1 63.97 82 VAL A N 1
ATOM 661 C CA . VAL A 1 82 ? 12.188 14.258 -6.23 1 63.97 82 VAL A CA 1
ATOM 662 C C . VAL A 1 82 ? 10.797 13.977 -5.672 1 63.97 82 VAL A C 1
ATOM 664 O O . VAL A 1 82 ? 10.352 12.828 -5.633 1 63.97 82 VAL A O 1
ATOM 667 N N . SER A 1 83 ? 10.25 15.07 -5.445 1 61.91 83 SER A N 1
ATOM 668 C CA . SER A 1 83 ? 8.891 14.922 -4.922 1 61.91 83 SER A CA 1
ATOM 669 C C . SER A 1 83 ? 7.949 14.344 -5.973 1 61.91 83 SER A C 1
ATOM 671 O O . SER A 1 83 ? 7.113 13.492 -5.66 1 61.91 83 SER A O 1
ATOM 673 N N . THR A 1 84 ? 8.141 14.711 -7.184 1 60.62 84 THR A N 1
ATOM 674 C CA . THR A 1 84 ? 7.293 14.203 -8.258 1 60.62 84 THR A CA 1
ATOM 675 C C . THR A 1 84 ? 7.535 12.719 -8.484 1 60.62 84 THR A C 1
ATOM 677 O O . THR A 1 84 ? 6.582 11.945 -8.641 1 60.62 84 THR A O 1
ATOM 680 N N . VAL A 1 85 ? 8.719 12.344 -8.477 1 62.47 85 VAL A N 1
ATOM 681 C CA . VAL A 1 85 ? 9.07 10.945 -8.711 1 62.47 85 VAL A CA 1
ATOM 682 C C . VAL A 1 85 ? 8.547 10.086 -7.566 1 62.47 85 VAL A C 1
ATOM 684 O O . VAL A 1 85 ? 7.984 9.008 -7.793 1 62.47 85 VAL A O 1
ATOM 687 N N . VAL A 1 86 ? 8.805 10.641 -6.52 1 61.59 86 VAL A N 1
ATOM 688 C CA . VAL A 1 86 ? 8.359 9.898 -5.344 1 61.59 86 VAL A CA 1
ATOM 689 C C . VAL A 1 86 ? 6.836 9.828 -5.328 1 61.59 86 VAL A C 1
ATOM 691 O O . VAL A 1 86 ? 6.266 8.781 -5.012 1 61.59 86 VAL A O 1
ATOM 694 N N . ASN A 1 87 ? 6.312 10.883 -5.895 1 59.66 87 ASN A N 1
ATOM 695 C CA . ASN A 1 87 ? 4.855 10.93 -5.898 1 59.66 87 ASN A CA 1
ATOM 696 C C . ASN A 1 87 ? 4.27 9.984 -6.945 1 59.66 87 ASN A C 1
ATOM 698 O O . ASN A 1 87 ? 3.184 9.438 -6.754 1 59.66 87 ASN A O 1
ATOM 702 N N . PHE A 1 88 ? 5.125 9.789 -7.949 1 60.31 88 PHE A N 1
ATOM 703 C CA . PHE A 1 88 ? 4.602 8.922 -8.992 1 60.31 88 PHE A CA 1
ATOM 704 C C . PHE A 1 88 ? 5.094 7.492 -8.805 1 60.31 88 PHE A C 1
ATOM 706 O O . PHE A 1 88 ? 4.48 6.543 -9.305 1 60.31 88 PHE A O 1
ATOM 713 N N . GLY A 1 89 ? 6.137 7.41 -8.109 1 63.69 89 GLY A N 1
ATOM 714 C CA . GLY A 1 89 ? 6.711 6.09 -7.91 1 63.69 89 GLY A CA 1
ATOM 715 C C . GLY A 1 89 ? 5.836 5.18 -7.066 1 63.69 89 GLY A C 1
ATOM 716 O O . GLY A 1 89 ? 5.773 3.973 -7.305 1 63.69 89 GLY A O 1
ATOM 717 N N . TYR A 1 90 ? 5.145 5.789 -6.223 1 57.38 90 TYR A N 1
ATOM 718 C CA . TYR A 1 90 ? 4.293 5.004 -5.332 1 57.38 90 TYR A CA 1
ATOM 719 C C . TYR A 1 90 ? 3.115 4.406 -6.09 1 57.38 90 TYR A C 1
ATOM 721 O O . TYR A 1 90 ? 2.469 3.473 -5.609 1 57.38 90 TYR A O 1
ATOM 729 N N . THR A 1 91 ? 3.043 4.977 -7.32 1 63.44 91 THR A N 1
ATOM 730 C CA . THR A 1 91 ? 1.896 4.527 -8.102 1 63.44 91 THR A CA 1
ATOM 731 C C . THR A 1 91 ? 2.215 3.23 -8.836 1 63.44 91 THR A C 1
ATOM 733 O O . THR A 1 91 ? 1.311 2.541 -9.312 1 63.44 91 THR A O 1
ATOM 736 N N . ILE A 1 92 ? 3.473 3.006 -8.828 1 73.25 92 ILE A N 1
ATOM 737 C CA . ILE A 1 92 ? 3.83 1.761 -9.5 1 73.25 92 ILE A CA 1
ATOM 738 C C . ILE A 1 92 ? 3.477 0.573 -8.602 1 73.25 92 ILE A C 1
ATOM 740 O O . ILE A 1 92 ? 3.973 0.463 -7.48 1 73.25 92 ILE A O 1
ATOM 744 N N . PRO A 1 93 ? 2.654 -0.223 -9.117 1 76.75 93 PRO A N 1
ATOM 745 C CA . PRO A 1 93 ? 2.211 -1.363 -8.312 1 76.75 93 PRO A CA 1
ATOM 746 C C . PRO A 1 93 ? 3.355 -2.309 -7.945 1 76.75 93 PRO A C 1
ATOM 748 O O . PRO A 1 93 ? 4.254 -2.537 -8.758 1 76.75 93 PRO A O 1
ATOM 751 N N . ASN A 1 94 ? 3.318 -2.775 -6.738 1 77.56 94 ASN A N 1
ATOM 752 C CA . ASN A 1 94 ? 4.355 -3.668 -6.23 1 77.56 94 ASN A CA 1
ATOM 753 C C . ASN A 1 94 ? 4.539 -4.883 -7.133 1 77.56 94 ASN A C 1
ATOM 755 O O . ASN A 1 94 ? 5.668 -5.301 -7.398 1 77.56 94 ASN A O 1
ATOM 759 N N . MET A 1 95 ? 3.445 -5.395 -7.641 1 79.44 95 MET A N 1
ATOM 760 C CA . MET A 1 95 ? 3.504 -6.574 -8.5 1 79.44 95 MET A CA 1
ATOM 761 C C . MET A 1 95 ? 4.219 -6.258 -9.805 1 79.44 95 MET A C 1
ATOM 763 O O . MET A 1 95 ? 4.961 -7.09 -10.328 1 79.44 95 MET A O 1
ATOM 767 N N . ALA A 1 96 ? 3.945 -5.086 -10.305 1 80.5 96 ALA A N 1
ATOM 768 C CA . ALA A 1 96 ? 4.602 -4.68 -11.547 1 80.5 96 ALA A CA 1
ATOM 769 C C . ALA A 1 96 ? 6.109 -4.547 -11.352 1 80.5 96 ALA A C 1
ATOM 771 O O . ALA A 1 96 ? 6.887 -4.957 -12.211 1 80.5 96 ALA A O 1
ATOM 772 N N . ILE A 1 97 ? 6.473 -4.02 -10.234 1 84.62 97 ILE A N 1
ATOM 773 C CA . ILE A 1 97 ? 7.891 -3.855 -9.93 1 84.62 97 ILE A CA 1
ATOM 774 C C . ILE A 1 97 ? 8.562 -5.223 -9.836 1 84.62 97 ILE A C 1
ATOM 776 O O . ILE A 1 97 ? 9.633 -5.438 -10.406 1 84.62 97 ILE A O 1
ATOM 780 N N . LEU A 1 98 ? 7.93 -6.105 -9.172 1 86.81 98 LEU A N 1
ATOM 781 C CA . LEU A 1 98 ? 8.469 -7.453 -9.031 1 86.81 98 LEU A CA 1
ATOM 782 C C . LEU A 1 98 ? 8.617 -8.125 -10.398 1 86.81 98 LEU A C 1
ATOM 784 O O . LEU A 1 98 ? 9.648 -8.734 -10.688 1 86.81 98 LEU A O 1
ATOM 788 N N . ALA A 1 99 ? 7.609 -7.988 -11.156 1 84.5 99 ALA A N 1
ATOM 789 C CA . ALA A 1 99 ? 7.621 -8.594 -12.484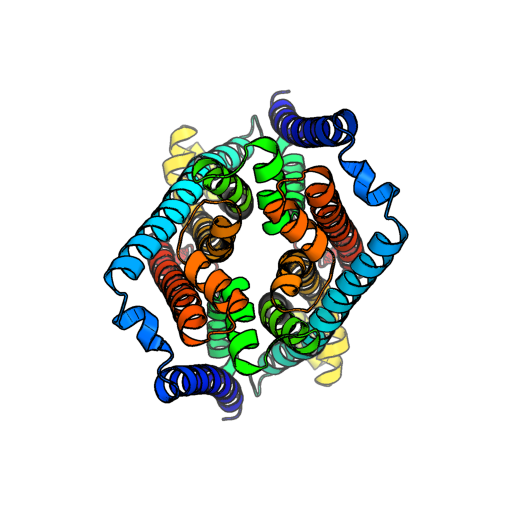 1 84.5 99 ALA A CA 1
ATOM 790 C C . ALA A 1 99 ? 8.719 -7.988 -13.352 1 84.5 99 ALA A C 1
ATOM 792 O O . ALA A 1 99 ? 9.438 -8.703 -14.047 1 84.5 99 ALA A O 1
ATOM 793 N N . LEU A 1 100 ? 8.805 -6.723 -13.297 1 84.31 100 LEU A N 1
ATOM 794 C CA . LEU A 1 100 ? 9.812 -6.031 -14.094 1 84.31 100 LEU A CA 1
ATOM 795 C C . LEU A 1 100 ? 11.219 -6.418 -13.648 1 84.31 100 LEU A C 1
ATOM 797 O O . LEU A 1 100 ? 12.102 -6.633 -14.484 1 84.31 100 LEU A O 1
ATOM 801 N N . MET A 1 101 ? 11.422 -6.52 -12.375 1 88.69 101 MET A N 1
ATOM 802 C CA . MET A 1 101 ? 12.734 -6.895 -11.867 1 88.69 101 MET A CA 1
ATOM 803 C C . MET A 1 101 ? 13.078 -8.328 -12.25 1 88.69 101 MET A C 1
ATOM 805 O O . MET A 1 101 ? 14.242 -8.648 -12.508 1 88.69 101 MET A O 1
ATOM 809 N N . MET A 1 102 ? 12.047 -9.172 -12.211 1 89.56 102 MET A N 1
ATOM 810 C CA . MET A 1 102 ? 12.273 -10.539 -12.672 1 89.56 102 MET A CA 1
ATOM 811 C C . MET A 1 102 ? 12.742 -10.547 -14.125 1 89.56 102 MET A C 1
ATOM 813 O O . MET A 1 102 ? 13.633 -11.32 -14.484 1 89.56 102 MET A O 1
ATOM 817 N N . GLY A 1 103 ? 12.164 -9.781 -14.914 1 86.06 103 GLY A N 1
ATOM 818 C CA . GLY A 1 103 ? 12.562 -9.688 -16.312 1 86.06 103 GLY A CA 1
ATOM 819 C C . GLY A 1 103 ? 13.984 -9.195 -16.5 1 86.06 103 GLY A C 1
ATOM 820 O O . GLY A 1 103 ? 14.672 -9.602 -17.422 1 86.06 103 GLY A O 1
ATOM 821 N N . ILE A 1 104 ? 14.477 -8.398 -15.609 1 86.56 104 ILE A N 1
ATOM 822 C CA . ILE A 1 104 ? 15.781 -7.766 -15.742 1 86.56 104 ILE A CA 1
ATOM 823 C C . ILE A 1 104 ? 16.844 -8.641 -15.086 1 86.56 104 ILE A C 1
ATOM 825 O O . ILE A 1 104 ? 17.922 -8.859 -15.656 1 86.56 104 ILE A O 1
ATOM 829 N N . MET A 1 105 ? 16.5 -9.227 -13.945 1 91.88 105 MET A N 1
ATOM 830 C CA . MET A 1 105 ? 17.531 -9.844 -13.117 1 91.88 105 MET A CA 1
ATOM 831 C C . MET A 1 105 ? 17.328 -11.352 -13.039 1 91.88 105 MET A C 1
ATOM 833 O O . MET A 1 105 ? 18.203 -12.078 -12.531 1 91.88 105 MET A O 1
ATOM 837 N N . GLY A 1 106 ? 16.266 -11.828 -13.562 1 91.25 106 GLY A N 1
ATOM 838 C CA . GLY A 1 106 ? 15.953 -13.234 -13.391 1 91.25 106 GLY A CA 1
ATOM 839 C C . GLY A 1 106 ? 15.273 -13.539 -12.07 1 91.25 106 GLY A C 1
ATOM 840 O O . GLY A 1 106 ? 14.742 -12.641 -11.422 1 91.25 106 GLY A O 1
ATOM 841 N N . ILE A 1 107 ? 15.219 -14.82 -11.75 1 92.44 107 ILE A N 1
ATOM 842 C CA . ILE A 1 107 ? 14.531 -15.242 -10.539 1 92.44 107 ILE A CA 1
ATOM 843 C C . ILE A 1 107 ? 15.531 -15.414 -9.406 1 92.44 107 ILE A C 1
ATOM 845 O O . ILE A 1 107 ? 16.719 -15.633 -9.648 1 92.44 107 ILE A O 1
ATOM 849 N N . GLY A 1 108 ? 15.086 -15.203 -8.164 1 95 108 GLY A N 1
ATOM 850 C CA . GLY A 1 108 ? 15.945 -15.5 -7.031 1 95 108 GLY A CA 1
ATOM 851 C C . GLY A 1 108 ? 15.773 -14.523 -5.879 1 95 108 GLY A C 1
ATOM 852 O O . GLY A 1 108 ? 15 -13.57 -5.973 1 95 108 GLY A O 1
ATOM 853 N N . PHE A 1 109 ? 16.516 -14.828 -4.84 1 96.25 109 PHE A N 1
ATOM 854 C CA . PHE A 1 109 ? 16.484 -14.055 -3.605 1 96.25 109 PHE A CA 1
ATOM 855 C C . PHE A 1 109 ? 16.922 -12.617 -3.855 1 96.25 109 PHE A C 1
ATOM 857 O O . PHE A 1 109 ? 16.297 -11.672 -3.369 1 96.25 109 PHE A O 1
ATOM 864 N N . GLN A 1 110 ? 17.938 -12.461 -4.629 1 96.56 110 GLN A N 1
ATOM 865 C CA . GLN A 1 110 ? 18.484 -11.133 -4.887 1 96.56 110 GLN A CA 1
ATOM 866 C C . GLN A 1 110 ? 17.5 -10.266 -5.652 1 96.56 110 GLN A C 1
ATOM 868 O O . GLN A 1 110 ? 17.328 -9.078 -5.348 1 96.56 110 GLN A O 1
ATOM 873 N N . THR A 1 111 ? 16.859 -10.867 -6.637 1 96.06 111 THR A N 1
ATOM 874 C CA . THR A 1 111 ? 15.867 -10.148 -7.43 1 96.06 111 THR A CA 1
ATOM 875 C C . THR A 1 111 ? 14.695 -9.695 -6.555 1 96.06 111 THR A C 1
ATOM 877 O O . THR A 1 111 ? 14.234 -8.555 -6.668 1 96.06 111 THR A O 1
ATOM 880 N N . ALA A 1 112 ? 14.273 -10.609 -5.668 1 96.69 112 ALA A N 1
ATOM 881 C CA . ALA A 1 112 ? 13.18 -10.289 -4.754 1 96.69 112 ALA A CA 1
ATOM 882 C C . ALA A 1 112 ? 13.57 -9.133 -3.828 1 96.69 112 ALA A C 1
ATOM 884 O O . ALA A 1 112 ? 12.773 -8.211 -3.611 1 96.69 112 ALA A O 1
ATOM 885 N N . VAL A 1 113 ? 14.766 -9.156 -3.348 1 97.69 113 VAL A N 1
ATOM 886 C CA . VAL A 1 113 ? 15.25 -8.125 -2.436 1 97.69 113 VAL A CA 1
ATOM 887 C C . VAL A 1 113 ? 15.25 -6.773 -3.145 1 97.69 113 VAL A C 1
ATOM 889 O O . VAL A 1 113 ? 14.805 -5.77 -2.582 1 97.69 113 VAL A O 1
ATOM 892 N N . VAL A 1 114 ? 15.695 -6.734 -4.328 1 95.12 114 VAL A N 1
ATOM 893 C CA . VAL A 1 114 ? 15.805 -5.484 -5.07 1 95.12 114 VAL A CA 1
ATOM 894 C C . VAL A 1 114 ? 14.414 -4.926 -5.348 1 95.12 114 VAL A C 1
ATOM 896 O O . VAL A 1 114 ? 14.18 -3.721 -5.215 1 95.12 114 VAL A O 1
ATOM 899 N N . ALA A 1 115 ? 13.508 -5.797 -5.766 1 92.75 115 ALA A N 1
ATOM 900 C CA . ALA A 1 115 ? 12.148 -5.355 -6.035 1 92.75 115 ALA A CA 1
ATOM 901 C C . ALA A 1 115 ? 11.5 -4.773 -4.781 1 92.75 115 ALA A C 1
ATOM 903 O O . ALA A 1 115 ? 10.906 -3.693 -4.824 1 92.75 115 ALA A O 1
ATOM 904 N N . LEU A 1 116 ? 11.656 -5.461 -3.686 1 94.75 116 LEU A N 1
ATOM 905 C CA . LEU A 1 116 ? 11.086 -5.035 -2.414 1 94.75 116 LEU A CA 1
ATOM 906 C C . LEU A 1 116 ? 11.75 -3.758 -1.916 1 94.75 116 LEU A C 1
ATOM 908 O O . LEU A 1 116 ? 11.094 -2.9 -1.32 1 94.75 116 LEU A O 1
ATOM 912 N N . PHE A 1 117 ? 13.055 -3.633 -2.145 1 95.44 117 PHE A N 1
ATOM 913 C CA . PHE A 1 117 ? 13.836 -2.441 -1.824 1 95.44 117 PHE A CA 1
ATOM 914 C C . PHE A 1 117 ? 13.273 -1.22 -2.539 1 95.44 117 PHE A C 1
ATOM 916 O O . PHE A 1 117 ? 13.016 -0.189 -1.912 1 95.44 117 PHE A O 1
ATOM 923 N N . ILE A 1 118 ? 13.008 -1.34 -3.812 1 88.12 118 ILE A N 1
ATOM 924 C CA . ILE A 1 118 ? 12.516 -0.242 -4.637 1 88.12 118 ILE A CA 1
ATOM 925 C C . ILE A 1 118 ? 11.141 0.202 -4.137 1 88.12 118 ILE A C 1
ATOM 927 O O . ILE A 1 118 ? 10.891 1.398 -3.984 1 88.12 118 ILE A O 1
ATOM 931 N N . TYR A 1 119 ? 10.383 -0.776 -3.83 1 84.19 119 TYR A N 1
ATOM 932 C CA . TYR A 1 119 ? 9.023 -0.51 -3.367 1 84.19 119 TYR A CA 1
ATOM 933 C C . TYR A 1 119 ? 9.039 0.226 -2.031 1 84.19 119 TYR A C 1
ATOM 935 O O . TYR A 1 119 ? 8.172 1.058 -1.766 1 84.19 119 TYR A O 1
ATOM 943 N N . SER A 1 120 ? 9.953 0.004 -1.202 1 90.38 120 SER A N 1
ATOM 944 C CA . SER A 1 120 ? 9.992 0.506 0.167 1 90.38 120 SER A CA 1
ATOM 945 C C . SER A 1 120 ? 10.602 1.904 0.227 1 90.38 120 SER A C 1
ATOM 947 O O . SER A 1 120 ? 10.453 2.609 1.228 1 90.38 120 SER A O 1
ATOM 949 N N . ILE A 1 121 ? 11.195 2.342 -0.773 1 88.5 121 ILE A N 1
ATOM 950 C CA . ILE A 1 121 ? 11.922 3.604 -0.776 1 88.5 121 ILE A CA 1
ATOM 951 C C . ILE A 1 121 ? 10.945 4.77 -0.663 1 88.5 121 ILE A C 1
ATOM 953 O O . ILE A 1 121 ? 11.18 5.711 0.1 1 88.5 121 ILE A O 1
ATOM 957 N N . LEU A 1 122 ? 9.906 4.695 -1.205 1 80.38 122 LEU A N 1
ATOM 958 C CA . LEU A 1 122 ? 9.055 5.855 -1.458 1 80.38 122 LEU A CA 1
ATOM 959 C C . LEU A 1 122 ? 8.438 6.367 -0.163 1 80.38 122 LEU A C 1
ATOM 961 O O . LEU A 1 122 ? 8.57 7.547 0.172 1 80.38 122 LEU A O 1
ATOM 965 N N . PRO A 1 123 ? 7.738 5.461 0.589 1 82.81 123 PRO A N 1
ATOM 966 C CA . PRO A 1 123 ? 7.176 5.977 1.84 1 82.81 123 PRO A CA 1
ATOM 967 C C . PRO A 1 123 ? 8.242 6.512 2.791 1 82.81 123 PRO A C 1
ATOM 969 O O . PRO A 1 123 ? 8.016 7.508 3.48 1 82.81 123 PRO A O 1
ATOM 972 N N . ILE A 1 124 ? 9.375 5.934 2.797 1 91.5 124 ILE A N 1
ATOM 973 C CA . ILE A 1 124 ? 10.453 6.355 3.686 1 91.5 124 ILE A CA 1
ATOM 974 C C . ILE A 1 124 ? 10.969 7.727 3.252 1 91.5 124 ILE A C 1
ATOM 976 O O . ILE A 1 124 ? 11.133 8.625 4.082 1 91.5 124 ILE A O 1
ATOM 980 N N . PHE A 1 125 ? 11.18 7.855 2.039 1 87.5 125 PHE A N 1
ATOM 981 C CA . PHE A 1 125 ? 11.672 9.109 1.486 1 87.5 125 PHE A CA 1
ATOM 982 C C . PHE A 1 125 ? 10.688 10.242 1.75 1 87.5 125 PHE A C 1
ATOM 984 O O . PHE A 1 125 ? 11.07 11.312 2.232 1 87.5 125 PHE A O 1
ATOM 991 N N . ARG A 1 126 ? 9.469 10 1.427 1 82.31 126 ARG A N 1
ATOM 992 C CA . ARG A 1 126 ? 8.438 11.023 1.549 1 82.31 126 ARG A CA 1
ATOM 993 C C . ARG A 1 126 ? 8.297 11.5 2.992 1 82.31 126 ARG A C 1
ATOM 995 O O . ARG A 1 126 ? 8.25 12.703 3.256 1 82.31 126 ARG A O 1
ATOM 1002 N N . ASN A 1 127 ? 8.266 10.578 3.924 1 86.81 127 ASN A N 1
ATOM 1003 C CA . ASN A 1 127 ? 8.094 10.945 5.324 1 86.81 127 ASN A CA 1
ATOM 1004 C C . ASN A 1 127 ? 9.344 11.609 5.895 1 86.81 127 ASN A C 1
ATOM 1006 O O . ASN A 1 127 ? 9.25 12.492 6.75 1 86.81 127 ASN A O 1
ATOM 1010 N N . THR A 1 128 ? 10.43 11.109 5.414 1 91.81 128 THR A N 1
ATOM 1011 C CA . THR A 1 128 ? 11.672 11.742 5.844 1 91.81 128 THR A CA 1
ATOM 1012 C C . THR A 1 128 ? 11.734 13.188 5.363 1 91.81 128 THR A C 1
ATOM 1014 O O . THR A 1 128 ? 12.047 14.094 6.141 1 91.81 128 THR A O 1
ATOM 1017 N N . LEU A 1 129 ? 11.43 13.398 4.164 1 86.5 129 LEU A N 1
ATOM 1018 C CA . LEU A 1 129 ? 11.43 14.734 3.582 1 86.5 129 LEU A CA 1
ATOM 1019 C C . LEU A 1 129 ? 10.453 15.641 4.316 1 86.5 129 LEU A C 1
ATOM 1021 O O . LEU A 1 129 ? 10.805 16.75 4.715 1 86.5 129 LEU A O 1
ATOM 1025 N N . ALA A 1 130 ? 9.266 15.156 4.465 1 82.62 130 ALA A N 1
ATOM 1026 C CA . ALA A 1 130 ? 8.234 15.93 5.16 1 82.62 130 ALA A CA 1
ATOM 1027 C C . ALA A 1 130 ? 8.656 16.234 6.598 1 82.62 130 ALA A C 1
ATOM 1029 O O . ALA A 1 130 ? 8.398 17.328 7.105 1 82.62 130 ALA A O 1
ATOM 1030 N N . GLY A 1 131 ? 9.234 15.234 7.207 1 89.56 131 GLY A N 1
ATOM 1031 C CA . GLY A 1 131 ? 9.688 15.414 8.578 1 89.56 131 GLY A CA 1
ATOM 1032 C C . GLY A 1 131 ? 10.727 16.516 8.727 1 89.56 131 GLY A C 1
ATOM 1033 O O . GLY A 1 131 ? 10.594 17.391 9.578 1 89.56 131 GLY A O 1
ATOM 1034 N N . ILE A 1 132 ? 11.656 16.547 7.945 1 91.62 132 ILE A N 1
ATOM 1035 C CA . ILE A 1 132 ? 12.734 17.531 8.008 1 91.62 132 ILE A CA 1
ATOM 1036 C C . ILE A 1 132 ? 12.18 18.922 7.68 1 91.62 132 ILE A C 1
ATOM 1038 O O . ILE A 1 132 ? 12.508 19.906 8.344 1 91.62 132 ILE A O 1
ATOM 1042 N N . GLN A 1 133 ? 11.367 18.984 6.75 1 86.19 133 GLN A N 1
ATOM 1043 C CA . GLN A 1 133 ? 10.805 20.266 6.312 1 86.19 133 GLN A CA 1
ATOM 1044 C C . GLN A 1 133 ? 9.836 20.828 7.348 1 86.19 133 GLN A C 1
ATOM 1046 O O . GLN A 1 133 ? 9.57 22.031 7.367 1 86.19 133 GLN A O 1
ATOM 1051 N N . SER A 1 134 ? 9.367 19.953 8.164 1 87.06 134 SER A N 1
ATOM 1052 C CA . SER A 1 134 ? 8.375 20.391 9.141 1 87.06 134 SER A CA 1
ATOM 1053 C C . SER A 1 134 ? 9.039 21 10.367 1 87.06 134 SER A C 1
ATOM 1055 O O . SER A 1 134 ? 8.367 21.594 11.219 1 87.06 134 SER A O 1
ATOM 1057 N N . VAL A 1 135 ? 10.289 20.922 10.453 1 91.62 135 VAL A N 1
ATOM 1058 C CA . VAL A 1 135 ? 11.008 21.438 11.617 1 91.62 135 VAL A CA 1
ATOM 1059 C C . VAL A 1 135 ? 10.883 22.953 11.68 1 91.62 135 VAL A C 1
ATOM 1061 O O . VAL A 1 135 ? 11.047 23.641 10.672 1 91.62 135 VAL A O 1
ATOM 1064 N N . ASN A 1 136 ? 10.641 23.484 12.805 1 90.88 136 ASN A N 1
ATOM 1065 C CA . ASN A 1 136 ? 10.469 24.906 13.039 1 90.88 136 ASN A CA 1
ATOM 1066 C C . ASN A 1 136 ? 11.711 25.703 12.641 1 90.88 136 ASN A C 1
ATOM 1068 O O . ASN A 1 136 ? 12.805 25.453 13.148 1 90.88 136 ASN A O 1
ATOM 1072 N N . SER A 1 137 ? 11.469 26.625 11.891 1 91.31 137 SER A N 1
ATOM 1073 C CA . SER A 1 137 ? 12.578 27.438 11.398 1 91.31 137 SER A CA 1
ATOM 1074 C C . SER A 1 137 ? 13.227 28.219 12.531 1 91.31 137 SER A C 1
ATOM 1076 O O . SER A 1 137 ? 14.43 28.5 12.5 1 91.31 137 SER A O 1
ATOM 1078 N N . ASN A 1 138 ? 12.43 28.531 13.438 1 93.44 138 ASN A N 1
ATOM 1079 C CA . ASN A 1 138 ? 12.969 29.266 14.578 1 93.44 138 ASN A CA 1
ATOM 1080 C C . ASN A 1 138 ? 14.016 28.438 15.328 1 93.44 138 ASN A C 1
ATOM 1082 O O . ASN A 1 138 ? 14.984 29 15.852 1 93.44 138 ASN A O 1
ATOM 1086 N N . LEU A 1 139 ? 13.75 27.219 15.43 1 93.88 139 LEU A N 1
ATOM 1087 C CA . LEU A 1 139 ? 14.703 26.328 16.094 1 93.88 139 LEU A CA 1
ATOM 1088 C C . LEU A 1 139 ? 16.016 26.266 15.312 1 93.88 139 LEU A C 1
ATOM 1090 O O . LEU A 1 139 ? 17.094 26.25 15.906 1 93.88 139 LEU A O 1
ATOM 1094 N N . ILE A 1 140 ? 15.875 26.297 14.102 1 93.81 140 ILE A N 1
ATOM 1095 C CA . ILE A 1 140 ? 17.047 26.25 13.234 1 93.81 140 ILE A CA 1
ATOM 1096 C C . ILE A 1 140 ? 17.828 27.547 13.336 1 93.81 140 ILE A C 1
ATOM 1098 O O . ILE A 1 140 ? 19.047 27.547 13.484 1 93.81 140 ILE A O 1
ATOM 1102 N N . ASP A 1 141 ? 17.109 28.594 13.289 1 94.75 141 ASP A N 1
ATOM 1103 C CA . ASP A 1 141 ? 17.734 29.922 13.375 1 94.75 141 ASP A CA 1
ATOM 1104 C C . ASP A 1 141 ? 18.422 30.109 14.727 1 94.75 141 ASP A C 1
ATOM 1106 O O . ASP A 1 141 ? 19.516 30.688 14.797 1 94.75 141 ASP A O 1
ATOM 1110 N N . SER A 1 142 ? 17.734 29.672 15.695 1 96.56 142 SER A N 1
ATOM 1111 C CA . SER A 1 142 ? 18.328 29.766 17.031 1 96.56 142 SER A CA 1
ATOM 1112 C C . SER A 1 142 ? 19.625 28.969 17.109 1 96.56 142 SER A C 1
ATOM 1114 O O . SER A 1 142 ? 20.609 29.406 17.703 1 96.56 142 SER A O 1
ATOM 1116 N N . ALA A 1 143 ? 19.609 27.859 16.547 1 95.75 143 ALA A N 1
ATOM 1117 C CA . ALA A 1 143 ? 20.797 27.016 16.531 1 95.75 143 ALA A CA 1
ATOM 1118 C C . ALA A 1 143 ? 21.938 27.703 15.773 1 95.75 143 ALA A C 1
ATOM 1120 O O . ALA A 1 143 ? 23.094 27.641 16.188 1 95.75 143 ALA A O 1
ATOM 1121 N N . LYS A 1 144 ? 21.594 28.328 14.727 1 95.38 144 LYS A N 1
ATOM 1122 C CA . LYS A 1 144 ? 22.578 29.094 13.977 1 95.38 144 LYS A CA 1
ATOM 1123 C C . LYS A 1 144 ? 23.141 30.234 14.82 1 95.38 144 LYS A C 1
ATOM 1125 O O . LYS A 1 144 ? 24.344 30.5 14.789 1 95.38 144 LYS A O 1
ATOM 1130 N N . GLY A 1 145 ? 22.266 30.859 15.477 1 96 145 GLY A N 1
ATOM 1131 C CA . GLY A 1 145 ? 22.672 31.938 16.375 1 96 145 GLY A CA 1
ATOM 1132 C C . GLY A 1 145 ? 23.609 31.453 17.469 1 96 145 GLY A C 1
ATOM 1133 O O . GLY A 1 145 ? 24.469 32.219 17.922 1 96 145 GLY A O 1
ATOM 1134 N N . MET A 1 146 ? 23.469 30.25 17.844 1 97.31 146 MET A N 1
ATOM 1135 C CA . MET A 1 146 ? 24.312 29.656 18.875 1 97.31 146 MET A CA 1
ATOM 1136 C C . MET A 1 146 ? 25.641 29.203 18.297 1 97.31 146 MET A C 1
ATOM 1138 O O . MET A 1 146 ? 26.531 28.75 19.031 1 97.31 146 MET A O 1
ATOM 1142 N N . GLY A 1 147 ? 25.75 29.266 16.906 1 95.81 147 GLY A N 1
ATOM 1143 C CA . GLY A 1 147 ? 27 28.938 16.266 1 95.81 147 GLY A CA 1
ATOM 1144 C C . GLY A 1 147 ? 27.078 27.5 15.797 1 95.81 147 GLY A C 1
ATOM 1145 O O . GLY A 1 147 ? 28.156 27 15.469 1 95.81 147 GLY A O 1
ATOM 1146 N N . PHE A 1 148 ? 25.984 26.844 15.781 1 96.19 148 PHE A N 1
ATOM 1147 C CA . PHE A 1 148 ? 25.984 25.453 15.328 1 96.19 148 PHE A CA 1
ATOM 1148 C C . PHE A 1 148 ? 26.406 25.375 13.867 1 96.19 148 PHE A C 1
ATOM 1150 O O . PHE A 1 148 ? 26.016 26.203 13.047 1 96.19 148 PHE A O 1
ATOM 1157 N N . LYS A 1 149 ? 27.234 24.359 13.625 1 96.56 149 LYS A N 1
ATOM 1158 C CA . LYS A 1 149 ? 27.578 24.016 12.242 1 96.56 149 LYS A CA 1
ATOM 1159 C C . LYS A 1 149 ? 26.453 23.219 11.586 1 96.56 149 LYS A C 1
ATOM 1161 O O . LYS A 1 149 ? 25.594 22.656 12.266 1 96.56 149 LYS A O 1
ATOM 1166 N N . PRO A 1 150 ? 26.438 23.156 10.305 1 93.19 150 PRO A N 1
ATOM 1167 C CA . PRO A 1 150 ? 25.344 22.484 9.594 1 93.19 150 PRO A CA 1
ATOM 1168 C C . PRO A 1 150 ? 25.156 21.047 10.039 1 93.19 150 PRO A C 1
ATOM 1170 O O . PRO A 1 150 ? 24.016 20.594 10.195 1 93.19 150 PRO A O 1
ATOM 1173 N N . TYR A 1 151 ? 26.219 20.344 10.273 1 94.94 151 TYR A N 1
ATOM 1174 C CA . TYR A 1 151 ? 26.078 18.953 10.68 1 94.94 151 TYR A CA 1
ATOM 1175 C C . TYR A 1 151 ? 25.531 18.844 12.102 1 94.94 151 TYR A C 1
ATOM 1177 O O . TYR A 1 151 ? 24.812 17.906 12.43 1 94.94 151 TYR A O 1
ATOM 1185 N N . GLN A 1 152 ? 25.75 19.906 12.922 1 96.31 152 GLN A N 1
ATOM 1186 C CA . GLN A 1 152 ? 25.188 19.953 14.273 1 96.31 152 GLN A CA 1
ATOM 1187 C C . GLN A 1 152 ? 23.688 20.219 14.234 1 96.31 152 GLN A C 1
ATOM 1189 O O . GLN A 1 152 ? 22.922 19.641 15 1 96.31 152 GLN A O 1
ATOM 1194 N N . ILE A 1 153 ? 23.359 21.078 13.344 1 96.06 153 ILE A N 1
ATOM 1195 C CA . ILE A 1 153 ? 21.953 21.406 13.188 1 96.06 153 ILE A CA 1
ATOM 1196 C C . ILE A 1 153 ? 21.188 20.172 12.727 1 96.06 153 ILE A C 1
ATOM 1198 O O . ILE A 1 153 ? 20.094 19.875 13.234 1 96.06 153 ILE A O 1
ATOM 1202 N N . LEU A 1 154 ? 21.797 19.438 11.852 1 95.31 154 LEU A N 1
ATOM 1203 C CA . LEU A 1 154 ? 21.156 18.234 11.32 1 95.31 154 LEU A CA 1
ATOM 1204 C C . LEU A 1 154 ? 20.953 17.188 12.422 1 95.31 154 LEU A C 1
ATOM 1206 O O . LEU A 1 154 ? 19.844 16.719 12.625 1 95.31 154 LEU A O 1
ATOM 1210 N N . PHE A 1 155 ? 21.969 16.922 13.211 1 95.56 155 PHE A N 1
ATOM 1211 C CA . PHE A 1 155 ? 21.938 15.773 14.117 1 95.56 155 PHE A CA 1
ATOM 1212 C C . PHE A 1 155 ? 21.328 16.156 15.453 1 95.56 155 PHE A C 1
ATOM 1214 O O . PHE A 1 155 ? 20.703 15.32 16.125 1 95.56 155 PHE A O 1
ATOM 1221 N N . LYS A 1 156 ? 21.312 17.469 15.758 1 95.69 156 LYS A N 1
ATOM 1222 C CA . LYS A 1 156 ? 20.875 17.875 17.094 1 95.69 156 LYS A CA 1
ATOM 1223 C C . LYS A 1 156 ? 19.516 18.562 17.031 1 95.69 156 LYS A C 1
ATOM 1225 O O . LYS A 1 156 ? 18.828 18.672 18.047 1 95.69 156 LYS A O 1
ATOM 1230 N N . VAL A 1 157 ? 19.125 19.016 15.891 1 95.31 157 VAL A N 1
ATOM 1231 C CA . VAL A 1 157 ? 17.891 19.781 15.805 1 95.31 157 VAL A CA 1
ATOM 1232 C C . VAL A 1 157 ? 16.938 19.125 14.812 1 95.31 157 VAL A C 1
ATOM 1234 O O . VAL A 1 157 ? 15.891 18.609 15.203 1 95.31 157 VAL A O 1
ATOM 1237 N N . GLU A 1 158 ? 17.391 18.953 13.602 1 95.25 158 GLU A N 1
ATOM 1238 C CA . GLU A 1 158 ? 16.484 18.5 12.539 1 95.25 158 GLU A CA 1
ATOM 1239 C C . GLU A 1 158 ? 16.078 17.047 12.75 1 95.25 158 GLU A C 1
ATOM 1241 O O . GLU A 1 158 ? 14.898 16.719 12.797 1 95.25 158 GLU A O 1
ATOM 1246 N N . LEU A 1 159 ? 17.062 16.203 12.961 1 95.19 159 LEU A N 1
ATOM 1247 C CA . LEU A 1 159 ? 16.781 14.773 13 1 95.19 159 LEU A CA 1
ATOM 1248 C C . LEU A 1 159 ? 15.953 14.414 14.234 1 95.19 159 LEU A C 1
ATOM 1250 O O . LEU A 1 159 ? 14.977 13.672 14.141 1 95.19 159 LEU A O 1
ATOM 1254 N N . PRO A 1 160 ? 16.297 14.992 15.312 1 93.88 160 PRO A N 1
ATOM 1255 C CA . PRO A 1 160 ? 15.477 14.695 16.484 1 93.88 160 PRO A CA 1
ATOM 1256 C C . PRO A 1 160 ? 14.039 15.18 16.344 1 93.88 160 PRO A C 1
ATOM 1258 O O . PRO A 1 160 ? 13.109 14.508 16.781 1 93.88 160 PRO A O 1
ATOM 1261 N N . ASN A 1 161 ? 13.875 16.312 15.703 1 92.75 161 ASN A N 1
ATOM 1262 C CA . ASN A 1 161 ? 12.531 16.859 15.531 1 92.75 161 ASN A CA 1
ATOM 1263 C C . ASN A 1 161 ? 11.781 16.156 14.406 1 92.75 161 ASN A C 1
ATOM 1265 O O . ASN A 1 161 ? 10.547 16.188 14.367 1 92.75 161 ASN A O 1
ATOM 1269 N N . ALA A 1 162 ? 12.5 15.492 13.531 1 94.38 162 ALA A N 1
ATOM 1270 C CA . ALA A 1 162 ? 11.891 14.805 12.398 1 94.38 162 ALA A CA 1
ATOM 1271 C C . ALA A 1 162 ? 11.758 13.312 12.672 1 94.38 162 ALA A C 1
ATOM 1273 O O . ALA A 1 162 ? 11.227 12.57 11.844 1 94.38 162 ALA A O 1
ATOM 1274 N N . ALA A 1 163 ? 12.219 12.867 13.82 1 94.25 163 ALA A N 1
ATOM 1275 C CA . ALA A 1 163 ? 12.359 11.445 14.109 1 94.25 163 ALA A CA 1
ATOM 1276 C C . ALA A 1 163 ? 11.016 10.734 14.039 1 94.25 163 ALA A C 1
ATOM 1278 O O . ALA A 1 163 ? 10.922 9.625 13.508 1 94.25 163 ALA A O 1
ATOM 1279 N N . TYR A 1 164 ? 10.008 11.422 14.539 1 91.44 164 TYR A N 1
ATOM 1280 C CA . TYR A 1 164 ? 8.688 10.805 14.539 1 91.44 164 TYR A CA 1
ATOM 1281 C C . TYR A 1 164 ? 8.219 10.523 13.117 1 91.44 164 TYR A C 1
ATOM 1283 O O . TYR A 1 164 ? 7.773 9.414 12.805 1 91.44 164 TYR A O 1
ATOM 1291 N N . SER A 1 165 ? 8.398 11.484 12.297 1 90.19 165 SER A N 1
ATOM 1292 C CA . SER A 1 165 ? 7.977 11.359 10.906 1 90.19 165 SER A CA 1
ATOM 1293 C C . SER A 1 165 ? 8.82 10.328 10.164 1 90.19 165 SER A C 1
ATOM 1295 O O . SER A 1 165 ? 8.305 9.555 9.359 1 90.19 165 SER A O 1
ATOM 1297 N N . ILE A 1 166 ? 10.086 10.297 10.445 1 94.88 166 ILE A N 1
ATOM 1298 C CA . ILE A 1 166 ? 11 9.367 9.789 1 94.88 166 ILE A CA 1
ATOM 1299 C C . ILE A 1 166 ? 10.641 7.934 10.172 1 94.88 166 ILE A C 1
ATOM 1301 O O . ILE A 1 166 ? 10.492 7.07 9.305 1 94.88 166 ILE A O 1
ATOM 1305 N N . ILE A 1 167 ? 10.445 7.727 11.438 1 94.56 167 ILE A N 1
ATOM 1306 C CA . ILE A 1 167 ? 10.125 6.387 11.914 1 94.56 167 ILE A CA 1
ATOM 1307 C C . ILE A 1 167 ? 8.75 5.969 11.398 1 94.56 167 ILE A C 1
ATOM 1309 O O . ILE A 1 167 ? 8.531 4.797 11.078 1 94.56 167 ILE A O 1
ATOM 1313 N N . ALA A 1 168 ? 7.82 6.914 11.289 1 89.12 168 ALA A N 1
ATOM 1314 C CA . ALA A 1 168 ? 6.5 6.621 10.734 1 89.12 168 ALA A CA 1
ATOM 1315 C C . ALA A 1 168 ? 6.605 6.152 9.289 1 89.12 168 ALA A C 1
ATOM 1317 O O . ALA A 1 168 ? 5.891 5.234 8.875 1 89.12 168 ALA A O 1
ATOM 1318 N N . GLY A 1 169 ? 7.484 6.777 8.562 1 89.94 169 GLY A N 1
ATOM 1319 C CA . GLY A 1 169 ? 7.73 6.355 7.191 1 89.94 169 GLY A CA 1
ATOM 1320 C C . GLY A 1 169 ? 8.328 4.969 7.094 1 89.94 169 GLY A C 1
ATOM 1321 O O . GLY A 1 169 ? 7.918 4.164 6.254 1 89.94 169 GLY A O 1
ATOM 1322 N N . ILE A 1 170 ? 9.234 4.75 7.953 1 95.19 170 ILE A N 1
ATOM 1323 C CA . ILE A 1 170 ? 9.875 3.441 8.008 1 95.19 170 ILE A CA 1
ATOM 1324 C C . ILE A 1 170 ? 8.852 2.377 8.398 1 95.19 170 ILE A C 1
ATOM 1326 O O . ILE A 1 170 ? 8.789 1.312 7.781 1 95.19 170 ILE A O 1
ATOM 1330 N N . ARG A 1 171 ? 8.078 2.684 9.375 1 91.94 171 ARG A N 1
ATOM 1331 C CA . ARG A 1 171 ? 7.047 1.759 9.828 1 91.94 171 ARG A CA 1
ATOM 1332 C C . ARG A 1 171 ? 6.078 1.422 8.703 1 91.94 171 ARG A C 1
ATOM 1334 O O . ARG A 1 171 ? 5.797 0.249 8.445 1 91.94 171 ARG A O 1
ATOM 1341 N N . THR A 1 172 ? 5.613 2.404 8.031 1 85.88 172 THR A N 1
ATOM 1342 C CA . THR A 1 172 ? 4.684 2.209 6.918 1 85.88 172 THR A CA 1
ATOM 1343 C C . THR A 1 172 ? 5.309 1.327 5.84 1 85.88 172 THR A C 1
ATOM 1345 O O . THR A 1 172 ? 4.676 0.386 5.359 1 85.88 172 THR A O 1
ATOM 1348 N N . ALA A 1 173 ? 6.516 1.612 5.527 1 91.06 173 ALA A N 1
ATOM 1349 C CA . ALA A 1 173 ? 7.215 0.881 4.473 1 91.06 173 ALA A CA 1
ATOM 1350 C C . ALA A 1 173 ? 7.422 -0.58 4.863 1 91.06 173 ALA A C 1
ATOM 1352 O O . ALA A 1 173 ? 7.211 -1.481 4.051 1 91.06 173 ALA A O 1
ATOM 1353 N N . VAL A 1 174 ? 7.848 -0.78 6.066 1 94.88 174 VAL A N 1
ATOM 1354 C CA . VAL A 1 174 ? 8.18 -2.129 6.512 1 94.88 174 VAL A CA 1
ATOM 1355 C C . VAL A 1 174 ? 6.914 -2.98 6.574 1 94.88 174 VAL A C 1
ATOM 1357 O O . VAL A 1 174 ? 6.926 -4.148 6.172 1 94.88 174 VAL A O 1
ATOM 1360 N N . VAL A 1 175 ? 5.883 -2.436 7.043 1 89.31 175 VAL A N 1
ATOM 1361 C CA . VAL A 1 175 ? 4.633 -3.18 7.172 1 89.31 175 VAL A CA 1
ATOM 1362 C C . VAL A 1 175 ? 4.102 -3.543 5.785 1 89.31 175 VAL A C 1
ATOM 1364 O O . VAL A 1 175 ? 3.711 -4.688 5.547 1 89.31 175 VAL A O 1
ATOM 1367 N N . ILE A 1 176 ? 4.094 -2.629 4.891 1 85.81 176 ILE A N 1
ATOM 1368 C CA . ILE A 1 176 ? 3.67 -2.891 3.52 1 85.81 176 ILE A CA 1
ATOM 1369 C C . ILE A 1 176 ? 4.602 -3.916 2.877 1 85.81 176 ILE A C 1
ATOM 1371 O O . ILE A 1 176 ? 4.152 -4.801 2.146 1 85.81 176 ILE A O 1
ATOM 1375 N N . ASN A 1 177 ? 5.863 -3.773 3.166 1 92.94 177 ASN A N 1
ATOM 1376 C CA . ASN A 1 177 ? 6.871 -4.688 2.637 1 92.94 177 ASN A CA 1
ATOM 1377 C C . ASN A 1 177 ? 6.641 -6.117 3.115 1 92.94 177 ASN A C 1
ATOM 1379 O O . ASN A 1 177 ? 6.875 -7.07 2.371 1 92.94 177 ASN A O 1
ATOM 1383 N N . ILE A 1 178 ? 6.27 -6.25 4.336 1 94.25 178 ILE A N 1
ATOM 1384 C CA . ILE A 1 178 ? 5.965 -7.574 4.871 1 94.25 178 ILE A CA 1
ATOM 1385 C C . ILE A 1 178 ? 4.891 -8.242 4.016 1 94.25 178 ILE A C 1
ATOM 1387 O O . ILE A 1 178 ? 5.012 -9.414 3.654 1 94.25 178 ILE A O 1
ATOM 1391 N N . GLY A 1 179 ? 3.896 -7.562 3.641 1 90.56 179 GLY A N 1
ATOM 1392 C CA . GLY A 1 179 ? 2.854 -8.086 2.775 1 90.56 179 GLY A CA 1
ATOM 1393 C C . GLY A 1 179 ? 3.34 -8.391 1.37 1 90.56 179 GLY A C 1
ATOM 1394 O O . GLY A 1 179 ? 3.041 -9.453 0.818 1 90.56 179 GLY A O 1
ATOM 1395 N N . ALA A 1 180 ? 4.086 -7.453 0.813 1 90.06 180 ALA A N 1
ATOM 1396 C CA . ALA A 1 180 ? 4.594 -7.59 -0.549 1 90.06 180 ALA A CA 1
ATOM 1397 C C . ALA A 1 180 ? 5.547 -8.781 -0.66 1 90.06 180 ALA A C 1
ATOM 1399 O O . ALA A 1 180 ? 5.668 -9.391 -1.726 1 90.06 180 ALA A O 1
ATOM 1400 N N . THR A 1 181 ? 6.199 -9.07 0.452 1 95.31 181 THR A N 1
ATOM 1401 C CA . THR A 1 181 ? 7.195 -10.141 0.466 1 95.31 181 THR A CA 1
ATOM 1402 C C . THR A 1 181 ? 6.547 -11.484 0.147 1 95.31 181 THR A C 1
ATOM 1404 O O . THR A 1 181 ? 7.223 -12.414 -0.305 1 95.31 181 THR A O 1
ATOM 1407 N N . ALA A 1 182 ? 5.273 -11.617 0.417 1 93.31 182 ALA A N 1
ATOM 1408 C CA . ALA A 1 182 ? 4.59 -12.852 0.059 1 93.31 182 ALA A CA 1
ATOM 1409 C C . ALA A 1 182 ? 4.723 -13.141 -1.434 1 93.31 182 ALA A C 1
ATOM 1411 O O . ALA A 1 182 ? 4.762 -14.305 -1.848 1 93.31 182 ALA A O 1
ATOM 1412 N N . LEU A 1 183 ? 4.898 -12.141 -2.238 1 90.81 183 LEU A N 1
ATOM 1413 C CA . LEU A 1 183 ? 4.953 -12.266 -3.689 1 90.81 183 LEU A CA 1
ATOM 1414 C C . LEU A 1 183 ? 6.328 -12.758 -4.141 1 90.81 183 LEU A C 1
ATOM 1416 O O . LEU A 1 183 ? 6.488 -13.203 -5.281 1 90.81 183 LEU A O 1
ATOM 1420 N N . ALA A 1 184 ? 7.277 -12.633 -3.25 1 93.81 184 ALA A N 1
ATOM 1421 C CA . ALA A 1 184 ? 8.648 -13.008 -3.592 1 93.81 184 ALA A CA 1
ATOM 1422 C C . ALA A 1 184 ? 8.727 -14.477 -4.004 1 93.81 184 ALA A C 1
ATOM 1424 O O . ALA A 1 184 ? 9.57 -14.852 -4.82 1 93.81 184 ALA A O 1
ATOM 1425 N N . TYR A 1 185 ? 7.852 -15.266 -3.49 1 93.62 185 TYR A N 1
ATOM 1426 C CA . TYR A 1 185 ? 7.84 -16.672 -3.842 1 93.62 185 TYR A CA 1
ATOM 1427 C C . TYR A 1 185 ? 7.695 -16.859 -5.348 1 93.62 185 TYR A C 1
ATOM 1429 O O . TYR A 1 185 ? 8.312 -17.766 -5.926 1 93.62 185 TYR A O 1
ATOM 1437 N N . LEU A 1 186 ? 6.969 -16.078 -5.965 1 89.94 186 LEU A N 1
ATOM 1438 C CA . LEU A 1 186 ? 6.645 -16.219 -7.383 1 89.94 186 LEU A CA 1
ATOM 1439 C C . LEU A 1 186 ? 7.898 -16.094 -8.242 1 89.94 186 LEU A C 1
ATOM 1441 O O . LEU A 1 186 ? 7.926 -16.578 -9.375 1 89.94 186 LEU A O 1
ATOM 1445 N N . ILE A 1 187 ? 8.898 -15.445 -7.641 1 92.19 187 ILE A N 1
ATOM 1446 C CA . ILE A 1 187 ? 10.102 -15.266 -8.445 1 92.19 187 ILE A CA 1
ATOM 1447 C C . ILE A 1 187 ? 11.289 -15.93 -7.758 1 92.19 187 ILE A C 1
ATOM 1449 O O . ILE A 1 187 ? 12.43 -15.492 -7.914 1 92.19 187 ILE A O 1
ATOM 1453 N N . GLY A 1 188 ? 11 -16.859 -6.891 1 93.62 188 GLY A N 1
ATOM 1454 C CA . GLY A 1 188 ? 12.047 -17.703 -6.332 1 93.62 188 GLY A CA 1
ATOM 1455 C C . GLY A 1 188 ? 12.68 -17.125 -5.078 1 93.62 188 GLY A C 1
ATOM 1456 O O . GLY A 1 188 ? 13.766 -17.531 -4.68 1 93.62 188 GLY A O 1
ATOM 1457 N N . GLY A 1 189 ? 12.07 -16.203 -4.461 1 95.31 189 GLY A N 1
ATOM 1458 C CA . GLY A 1 189 ? 12.617 -15.578 -3.273 1 95.31 189 GLY A CA 1
ATOM 1459 C C . GLY A 1 189 ? 12.328 -16.344 -1.998 1 95.31 189 GLY A C 1
ATOM 1460 O O . GLY A 1 189 ? 12.984 -16.141 -0.977 1 95.31 189 GLY A O 1
ATOM 1461 N N . GLY A 1 190 ? 11.266 -17.188 -2.082 1 96.25 190 GLY A N 1
ATOM 1462 C CA . GLY A 1 190 ? 10.867 -17.953 -0.905 1 96.25 190 GLY A CA 1
ATOM 1463 C C . GLY A 1 190 ? 9.938 -17.188 0.012 1 96.25 190 GLY A C 1
ATOM 1464 O O . GLY A 1 190 ? 9.102 -16.406 -0.454 1 96.25 190 GLY A O 1
ATOM 1465 N N . GLY A 1 191 ? 10.016 -17.578 1.354 1 97.69 191 GLY A N 1
ATOM 1466 C CA . GLY A 1 191 ? 9.18 -16.922 2.344 1 97.69 191 GLY A CA 1
ATOM 1467 C C . GLY A 1 191 ? 7.84 -17.594 2.549 1 97.69 191 GLY A C 1
ATOM 1468 O O . GLY A 1 191 ? 7.562 -18.641 1.946 1 97.69 191 GLY A O 1
ATOM 1469 N N . LEU A 1 192 ? 7.07 -17.016 3.307 1 97.38 192 LEU A N 1
ATOM 1470 C CA . LEU A 1 192 ? 5.793 -17.578 3.719 1 97.38 192 LEU A CA 1
ATOM 1471 C C . LEU A 1 192 ? 4.805 -17.594 2.561 1 97.38 192 LEU A C 1
ATOM 1473 O O . LEU A 1 192 ? 3.789 -18.281 2.609 1 97.38 192 LEU A O 1
ATOM 1477 N N . GLY A 1 193 ? 5.094 -16.812 1.518 1 95.56 193 GLY A N 1
ATOM 1478 C CA . GLY A 1 193 ? 4.27 -16.844 0.321 1 95.56 193 GLY A CA 1
ATOM 1479 C C . GLY A 1 193 ? 4.195 -18.234 -0.306 1 95.56 193 GLY A C 1
ATOM 1480 O O . GLY A 1 193 ? 3.232 -18.547 -1.01 1 95.56 193 GLY A O 1
ATOM 1481 N N . ASN A 1 194 ? 5.207 -19 -0.066 1 96.31 194 ASN A N 1
ATOM 1482 C CA . ASN A 1 194 ? 5.211 -20.375 -0.553 1 96.31 194 ASN A CA 1
ATOM 1483 C C . ASN A 1 194 ? 3.938 -21.109 -0.156 1 96.31 194 ASN A C 1
ATOM 1485 O O . ASN A 1 194 ? 3.27 -21.703 -1.004 1 96.31 194 ASN A O 1
ATOM 1489 N N . TRP A 1 195 ? 3.602 -21.047 1.094 1 96.62 195 TRP A N 1
ATOM 1490 C CA . TRP A 1 195 ? 2.432 -21.766 1.571 1 96.62 195 TRP A CA 1
ATOM 1491 C C . TRP A 1 195 ? 1.144 -21.109 1.088 1 96.62 195 TRP A C 1
ATOM 1493 O O . TRP A 1 195 ? 0.146 -21.797 0.841 1 96.62 195 TRP A O 1
ATOM 1503 N N . ILE A 1 196 ? 1.126 -19.812 0.871 1 94 196 ILE A N 1
ATOM 1504 C CA . ILE A 1 196 ? -0.056 -19.156 0.329 1 94 196 ILE A CA 1
ATOM 1505 C C . ILE A 1 196 ? -0.306 -19.641 -1.1 1 94 196 ILE A C 1
ATOM 1507 O O . ILE A 1 196 ? -1.398 -20.109 -1.42 1 94 196 ILE A O 1
ATOM 1511 N N . PHE A 1 197 ? 0.691 -19.625 -1.912 1 92.75 197 PHE A N 1
ATOM 1512 C CA . PHE A 1 197 ? 0.52 -19.938 -3.326 1 92.75 197 PHE A CA 1
ATOM 1513 C C . PHE A 1 197 ? 0.317 -21.438 -3.523 1 92.75 197 PHE A C 1
ATOM 1515 O O . PHE A 1 197 ? -0.489 -21.859 -4.359 1 92.75 197 PHE A O 1
ATOM 1522 N N . VAL A 1 198 ? 1.033 -22.25 -2.791 1 94.19 198 VAL A N 1
ATOM 1523 C CA . VAL A 1 198 ? 0.795 -23.688 -2.85 1 94.19 198 VAL A CA 1
ATOM 1524 C C . VAL A 1 198 ? -0.636 -24 -2.414 1 94.19 198 VAL A C 1
ATOM 1526 O O . VAL A 1 198 ? -1.337 -24.766 -3.066 1 94.19 198 VAL A O 1
ATOM 1529 N N . GLY A 1 199 ? -1.046 -23.406 -1.273 1 93.69 199 GLY A N 1
ATOM 1530 C CA . GLY A 1 199 ? -2.404 -23.609 -0.792 1 93.69 199 GLY A CA 1
ATOM 1531 C C . GLY A 1 199 ? -3.461 -23.203 -1.799 1 93.69 199 GLY A C 1
ATOM 1532 O O . GLY A 1 199 ? -4.484 -23.875 -1.941 1 93.69 199 GLY A O 1
ATOM 1533 N N . ILE A 1 200 ? -3.244 -22.125 -2.498 1 88.56 200 ILE A N 1
ATOM 1534 C CA . ILE A 1 200 ? -4.16 -21.672 -3.541 1 88.56 200 ILE A CA 1
ATOM 1535 C C . ILE A 1 200 ? -4.191 -22.688 -4.676 1 88.56 200 ILE A C 1
ATOM 1537 O O . ILE A 1 200 ? -5.266 -23.078 -5.137 1 88.56 200 ILE A O 1
ATOM 1541 N N . ASN A 1 201 ? -3.035 -23.109 -5.086 1 88.75 201 ASN A N 1
ATOM 1542 C CA . ASN A 1 201 ? -2.908 -24 -6.234 1 88.75 201 ASN A CA 1
ATOM 1543 C C . ASN A 1 201 ? -3.59 -25.344 -5.977 1 88.75 201 ASN A C 1
ATOM 1545 O O . ASN A 1 201 ? -4.207 -25.906 -6.879 1 88.75 201 ASN A O 1
ATOM 1549 N N . VAL A 1 202 ? -3.52 -25.781 -4.762 1 91.81 202 VAL A N 1
ATOM 1550 C CA . VAL A 1 202 ? -4.059 -27.109 -4.484 1 91.81 202 VAL A CA 1
ATOM 1551 C C . VAL A 1 202 ? -5.395 -26.984 -3.752 1 91.81 202 VAL A C 1
ATOM 1553 O O . VAL A 1 202 ? -5.949 -27.984 -3.281 1 91.81 202 VAL A O 1
ATOM 1556 N N . PHE A 1 203 ? -5.84 -25.797 -3.547 1 89.12 203 PHE A N 1
ATOM 1557 C CA . PHE A 1 203 ? -7.121 -25.484 -2.922 1 89.12 203 PHE A CA 1
ATOM 1558 C C . PHE A 1 203 ? -7.195 -26.094 -1.521 1 89.12 203 PHE A C 1
ATOM 1560 O O . PHE A 1 203 ? -8.156 -26.781 -1.185 1 89.12 203 PHE A O 1
ATOM 1567 N N . ASP A 1 204 ? -6.191 -25.906 -0.771 1 93.69 204 ASP A N 1
ATOM 1568 C CA . ASP A 1 204 ? -6.113 -2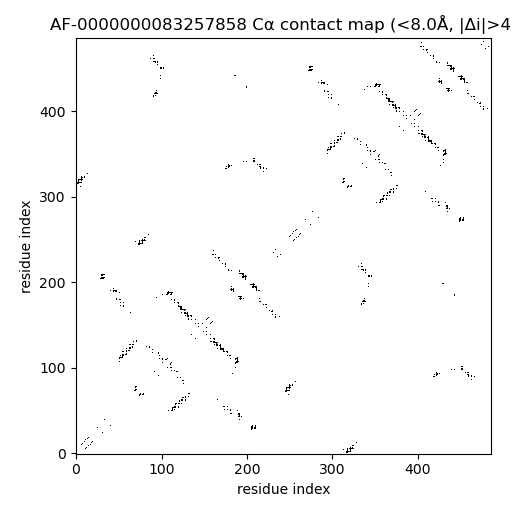6.359 0.612 1 93.69 204 ASP A CA 1
ATOM 1569 C C . ASP A 1 204 ? -6.02 -25.188 1.578 1 93.69 204 ASP A C 1
ATOM 1571 O O . ASP A 1 204 ? -4.965 -24.562 1.701 1 93.69 204 ASP A O 1
ATOM 1575 N N . ASN A 1 205 ? -7.051 -25.062 2.34 1 91.5 205 ASN A N 1
ATOM 1576 C CA . ASN A 1 205 ? -7.148 -23.922 3.238 1 91.5 205 ASN A CA 1
ATOM 1577 C C . ASN A 1 205 ? -6.176 -24.031 4.406 1 91.5 205 ASN A C 1
ATOM 1579 O O . ASN A 1 205 ? -5.703 -23.031 4.934 1 91.5 205 ASN A O 1
ATOM 1583 N N . SER A 1 206 ? -5.914 -25.172 4.738 1 94.38 206 SER A N 1
ATOM 1584 C CA . SER A 1 206 ? -4.973 -25.359 5.836 1 94.38 206 SER A CA 1
ATOM 1585 C C . SER A 1 206 ? -3.584 -24.844 5.465 1 94.38 206 SER A C 1
ATOM 1587 O O . SER A 1 206 ? -2.963 -24.109 6.234 1 94.38 206 SER A O 1
ATOM 1589 N N . ILE A 1 207 ? -3.119 -25.188 4.277 1 95.38 207 ILE A N 1
ATOM 1590 C CA . ILE A 1 207 ? -1.822 -24.734 3.791 1 95.38 207 ILE A CA 1
ATOM 1591 C C . ILE A 1 207 ? -1.857 -23.219 3.568 1 95.38 207 ILE A C 1
ATOM 1593 O O . ILE A 1 207 ? -0.955 -22.5 4.004 1 95.38 207 ILE A O 1
ATOM 1597 N N . LEU A 1 208 ? -2.916 -22.812 3.004 1 93.75 208 LEU A N 1
ATOM 1598 C CA . LEU A 1 208 ? -3.104 -21.391 2.678 1 93.75 208 LEU A CA 1
ATOM 1599 C C . LEU A 1 208 ? -3.064 -20.531 3.936 1 93.75 208 LEU A C 1
ATOM 1601 O O . LEU A 1 208 ? -2.311 -19.562 4.008 1 93.75 208 LEU A O 1
ATOM 1605 N N . ILE A 1 209 ? -3.822 -20.906 4.926 1 92.25 209 ILE A N 1
ATOM 1606 C CA . ILE A 1 209 ? -3.961 -20.141 6.152 1 92.25 209 ILE A CA 1
ATOM 1607 C C . ILE A 1 209 ? -2.664 -20.203 6.957 1 92.25 209 ILE A C 1
ATOM 1609 O O . ILE A 1 209 ? -2.266 -19.234 7.598 1 92.25 209 ILE A O 1
ATOM 1613 N N . SER A 1 210 ? -1.967 -21.266 6.801 1 94.94 210 SER A N 1
ATOM 1614 C CA . SER A 1 210 ? -0.694 -21.438 7.496 1 94.94 210 SER A CA 1
ATOM 1615 C C . SER A 1 210 ? 0.355 -20.469 6.973 1 94.94 210 SER A C 1
ATOM 1617 O O . SER A 1 210 ? 1.356 -20.203 7.645 1 94.94 210 SER A O 1
ATOM 1619 N N . GLY A 1 211 ? 0.182 -19.953 5.82 1 94.5 211 GLY A N 1
ATOM 1620 C CA . GLY A 1 211 ? 1.03 -18.906 5.285 1 94.5 211 GLY A CA 1
ATOM 1621 C C . GLY A 1 211 ? 0.514 -17.516 5.59 1 94.5 211 GLY A C 1
ATOM 1622 O O . GLY A 1 211 ? 1.264 -16.656 6.059 1 94.5 211 GLY A O 1
ATOM 1623 N N . ALA A 1 212 ? -0.772 -17.328 5.387 1 92 212 ALA A N 1
ATOM 1624 C CA . ALA A 1 212 ? -1.404 -16 5.438 1 92 212 ALA A CA 1
ATOM 1625 C C . ALA A 1 212 ? -1.458 -15.477 6.871 1 92 212 ALA A C 1
ATOM 1627 O O . ALA A 1 212 ? -1.177 -14.305 7.117 1 92 212 ALA A O 1
ATOM 1628 N N . LEU A 1 213 ? -1.795 -16.297 7.758 1 91.25 213 LEU A N 1
ATOM 1629 C CA . LEU A 1 213 ? -1.99 -15.867 9.133 1 91.25 213 LEU A CA 1
ATOM 1630 C C . LEU A 1 213 ? -0.667 -15.445 9.766 1 91.25 213 LEU A C 1
ATOM 1632 O O . LEU A 1 213 ? -0.578 -14.375 10.375 1 91.25 213 LEU A O 1
ATOM 1636 N N . PRO A 1 214 ? 0.385 -16.188 9.633 1 94.06 214 PRO A N 1
ATOM 1637 C CA . PRO A 1 214 ? 1.67 -15.742 10.18 1 94.06 214 PRO A CA 1
ATOM 1638 C C . PRO A 1 214 ? 2.143 -14.422 9.578 1 94.06 214 PRO A C 1
ATOM 1640 O O . PRO A 1 214 ? 2.74 -13.602 10.273 1 94.06 214 PRO A O 1
ATOM 1643 N N . ILE A 1 215 ? 1.946 -14.25 8.273 1 94 215 ILE A N 1
ATOM 1644 C CA . ILE A 1 215 ? 2.322 -12.984 7.652 1 94 215 ILE A CA 1
ATOM 1645 C C . ILE A 1 215 ? 1.567 -11.836 8.32 1 94 215 ILE A C 1
ATOM 1647 O O . ILE A 1 215 ? 2.15 -10.789 8.609 1 94 215 ILE A O 1
ATOM 1651 N N . THR A 1 216 ? 0.293 -12.039 8.523 1 88.94 216 THR A N 1
ATOM 1652 C CA . THR A 1 216 ? -0.538 -11.039 9.18 1 88.94 216 THR A CA 1
ATOM 1653 C C . THR A 1 216 ? -0.039 -10.758 10.594 1 88.94 216 THR A C 1
ATOM 1655 O O . THR A 1 216 ? 0.079 -9.602 11 1 88.94 216 THR A O 1
ATOM 1658 N N . ILE A 1 217 ? 0.253 -11.789 11.328 1 90.88 217 ILE A N 1
ATOM 1659 C CA . ILE A 1 217 ? 0.751 -11.648 12.688 1 90.88 217 ILE A CA 1
ATOM 1660 C C . ILE A 1 217 ? 2.092 -10.922 12.68 1 90.88 217 ILE A C 1
ATOM 1662 O O . ILE A 1 217 ? 2.338 -10.047 13.516 1 90.88 217 ILE A O 1
ATOM 1666 N N . LEU A 1 218 ? 2.941 -11.297 11.766 1 94.19 218 LEU A N 1
ATOM 1667 C CA . LEU A 1 218 ? 4.238 -10.641 11.633 1 94.19 218 LEU A CA 1
ATOM 1668 C C . LEU A 1 218 ? 4.066 -9.156 11.352 1 94.19 218 LEU A C 1
ATOM 1670 O O . LEU A 1 218 ? 4.754 -8.32 11.945 1 94.19 218 LEU A O 1
ATOM 1674 N N . ALA A 1 219 ? 3.18 -8.828 10.43 1 91.5 219 ALA A N 1
ATOM 1675 C CA . ALA A 1 219 ? 2.928 -7.434 10.07 1 91.5 219 ALA A CA 1
ATOM 1676 C C . ALA A 1 219 ? 2.43 -6.637 11.273 1 91.5 219 ALA A C 1
ATOM 1678 O O . ALA A 1 219 ? 2.924 -5.543 11.547 1 91.5 219 ALA A O 1
ATOM 1679 N N . ILE A 1 220 ? 1.525 -7.176 12.055 1 87 220 ILE A N 1
ATOM 1680 C CA . ILE A 1 220 ? 0.952 -6.508 13.219 1 87 220 ILE A CA 1
ATOM 1681 C C . ILE A 1 220 ? 2.021 -6.344 14.289 1 87 220 ILE A C 1
ATOM 1683 O O . ILE A 1 220 ? 2.143 -5.273 14.898 1 87 220 ILE A O 1
ATOM 1687 N N . THR A 1 221 ? 2.779 -7.379 14.562 1 92.12 221 THR A N 1
ATOM 1688 C CA . THR A 1 221 ? 3.814 -7.363 15.594 1 92.12 221 THR A CA 1
ATOM 1689 C C . THR A 1 221 ? 4.875 -6.312 15.273 1 92.12 221 THR A C 1
ATOM 1691 O O . THR A 1 221 ? 5.27 -5.535 16.141 1 92.12 221 THR A O 1
ATOM 1694 N N . VAL A 1 222 ? 5.324 -6.289 14.062 1 93.25 222 VAL A N 1
ATOM 1695 C CA . VAL A 1 222 ? 6.355 -5.34 13.656 1 93.25 222 VAL A CA 1
ATOM 1696 C C . VAL A 1 222 ? 5.797 -3.92 13.703 1 93.25 222 VAL A C 1
ATOM 1698 O O . VAL A 1 222 ? 6.492 -2.986 14.109 1 93.25 222 VAL A O 1
ATOM 1701 N N . ASP A 1 223 ? 4.582 -3.771 13.234 1 89.44 223 ASP A N 1
ATOM 1702 C CA . ASP A 1 223 ? 3.939 -2.465 13.305 1 89.44 223 ASP A CA 1
ATOM 1703 C C . ASP A 1 223 ? 3.898 -1.946 14.742 1 89.44 223 ASP A C 1
ATOM 1705 O O . ASP A 1 223 ? 4.207 -0.781 14.992 1 89.44 223 ASP A O 1
ATOM 1709 N N . LEU A 1 224 ? 3.486 -2.777 15.688 1 87.69 224 LEU A N 1
ATOM 1710 C CA . LEU A 1 224 ? 3.4 -2.406 17.094 1 87.69 224 LEU A CA 1
ATOM 1711 C C . LEU A 1 224 ? 4.777 -2.074 17.656 1 87.69 224 LEU A C 1
ATOM 1713 O O . LEU A 1 224 ? 4.934 -1.1 18.391 1 87.69 224 LEU A O 1
ATOM 1717 N N . PHE A 1 225 ? 5.703 -2.877 17.281 1 92.38 225 PHE A N 1
ATOM 1718 C CA . PHE A 1 225 ? 7.066 -2.66 17.75 1 92.38 225 PHE A CA 1
ATOM 1719 C C . PHE A 1 225 ? 7.598 -1.315 17.266 1 92.38 225 PHE A C 1
ATOM 1721 O O . PHE A 1 225 ? 8.172 -0.551 18.047 1 92.38 225 PHE A O 1
ATOM 1728 N N . LEU A 1 226 ? 7.391 -0.975 16.047 1 90.25 226 LEU A N 1
ATOM 1729 C CA . LEU A 1 226 ? 7.914 0.261 15.477 1 90.25 226 LEU A CA 1
ATOM 1730 C C . LEU A 1 226 ? 7.117 1.467 15.969 1 90.25 226 LEU A C 1
ATOM 1732 O O . LEU A 1 226 ? 7.668 2.562 16.109 1 90.25 226 LEU A O 1
ATOM 1736 N N . ARG A 1 227 ? 5.891 1.236 16.219 1 86.5 227 ARG A N 1
ATOM 1737 C CA . ARG A 1 227 ? 5.086 2.295 16.828 1 86.5 227 ARG A CA 1
ATOM 1738 C C . ARG A 1 227 ? 5.617 2.662 18.219 1 86.5 227 ARG A C 1
ATOM 1740 O O . ARG A 1 227 ? 5.629 3.838 18.594 1 86.5 227 ARG A O 1
ATOM 1747 N N . LEU A 1 228 ? 5.973 1.663 18.938 1 88.38 228 LEU A N 1
ATOM 1748 C CA . LEU A 1 228 ? 6.551 1.896 20.25 1 88.38 228 LEU A CA 1
ATOM 1749 C C . LEU A 1 228 ? 7.863 2.662 20.141 1 88.38 228 LEU A C 1
ATOM 1751 O O . LEU A 1 228 ? 8.148 3.537 20.969 1 88.38 228 LEU A O 1
ATOM 1755 N N . LEU A 1 229 ? 8.594 2.33 19.141 1 87.81 229 LEU A N 1
ATOM 1756 C CA . LEU A 1 229 ? 9.844 3.041 18.906 1 87.81 229 LEU A CA 1
ATOM 1757 C C . LEU A 1 229 ? 9.578 4.5 18.562 1 87.81 229 LEU A C 1
ATOM 1759 O O . LEU A 1 229 ? 10.32 5.391 18.984 1 87.81 229 LEU A O 1
ATOM 1763 N N . GLU A 1 230 ? 8.578 4.676 17.781 1 86.5 230 GLU A N 1
ATOM 1764 C CA . GLU A 1 230 ? 8.164 6.023 17.406 1 86.5 230 GLU A CA 1
ATOM 1765 C C . GLU A 1 230 ? 7.848 6.863 18.641 1 86.5 230 GLU A C 1
ATOM 1767 O O . GLU A 1 230 ? 8.234 8.031 18.719 1 86.5 230 GLU A O 1
ATOM 1772 N N . ARG A 1 231 ? 7.266 6.34 19.625 1 82.56 231 ARG A N 1
ATOM 1773 C CA . ARG A 1 231 ? 6.816 7.055 20.812 1 82.56 231 ARG A CA 1
ATOM 1774 C C . ARG A 1 231 ? 7.977 7.312 21.766 1 82.56 231 ARG A C 1
ATOM 1776 O O . ARG A 1 231 ? 7.996 8.32 22.484 1 82.56 231 ARG A O 1
ATOM 1783 N N . LYS A 1 232 ? 8.812 6.461 21.781 1 82.56 232 LYS A N 1
ATOM 1784 C CA . LYS A 1 232 ? 9.93 6.578 22.719 1 82.56 232 LYS A CA 1
ATOM 1785 C C . LYS A 1 232 ? 10.938 7.621 22.234 1 82.56 232 LYS A C 1
ATOM 1787 O O . LYS A 1 232 ? 11.555 8.312 23.047 1 82.56 232 LYS A O 1
ATOM 1792 N N . VAL A 1 233 ? 11.078 7.676 20.984 1 76.25 233 VAL A N 1
ATOM 1793 C CA . VAL A 1 233 ? 12.102 8.555 20.438 1 76.25 233 VAL A CA 1
ATOM 1794 C C . VAL A 1 233 ? 11.602 10 20.422 1 76.25 233 VAL A C 1
ATOM 1796 O O . VAL A 1 233 ? 12.391 10.938 20.562 1 76.25 233 VAL A O 1
ATOM 1799 N N . VAL A 1 234 ? 10.289 10.203 20.172 1 65.69 234 VAL A N 1
ATOM 1800 C CA . VAL A 1 234 ? 9.828 11.578 20.031 1 65.69 234 VAL A CA 1
ATOM 1801 C C . VAL A 1 234 ? 9.109 12.008 21.312 1 65.69 234 VAL A C 1
ATOM 1803 O O . VAL A 1 234 ? 8.102 11.414 21.703 1 65.69 234 VAL A O 1
ATOM 1806 N N . PRO A 1 235 ? 9.742 12.93 22.047 1 58.16 235 PRO A N 1
ATOM 1807 C CA . PRO A 1 235 ? 9.109 13.43 23.266 1 58.16 235 PRO A CA 1
ATOM 1808 C C . PRO A 1 235 ? 7.695 13.945 23.031 1 58.16 235 PRO A C 1
ATOM 1810 O O . PRO A 1 235 ? 7.367 14.375 21.922 1 58.16 235 PRO A O 1
ATOM 1813 N N . ARG A 1 236 ? 6.699 13.695 23.875 1 56.34 236 ARG A N 1
ATOM 1814 C CA . ARG A 1 236 ? 5.281 14.047 23.875 1 56.34 236 ARG A CA 1
ATOM 1815 C C . ARG A 1 236 ? 5.051 15.422 23.266 1 56.34 236 ARG A C 1
ATOM 1817 O O . ARG A 1 236 ? 4.066 15.625 22.547 1 56.34 236 ARG A O 1
ATOM 1824 N N . GLY A 1 237 ? 5.867 16.344 23.453 1 50 237 GLY A N 1
ATOM 1825 C CA . GLY A 1 237 ? 5.66 17.719 23.016 1 50 237 GLY A CA 1
ATOM 1826 C C . GLY A 1 237 ? 5.809 17.891 21.516 1 50 237 GLY A C 1
ATOM 1827 O O . GLY A 1 237 ? 5.316 18.875 20.953 1 50 237 GLY A O 1
ATOM 1828 N N . ALA A 1 238 ? 6.559 17.125 20.906 1 52.53 238 ALA A N 1
ATOM 1829 C CA . ALA A 1 238 ? 6.867 17.297 19.484 1 52.53 238 ALA A CA 1
ATOM 1830 C C . ALA A 1 238 ? 5.938 16.453 18.625 1 52.53 238 ALA A C 1
ATOM 1832 O O . ALA A 1 238 ? 6.066 16.453 17.391 1 52.53 238 ALA A O 1
ATOM 1833 N N . ARG A 1 239 ? 5.137 15.812 19.359 1 51.12 239 ARG A N 1
ATOM 1834 C CA . ARG A 1 239 ? 4.152 14.992 18.672 1 51.12 239 ARG A CA 1
ATOM 1835 C C . ARG A 1 239 ? 3.041 15.852 18.062 1 51.12 239 ARG A C 1
ATOM 1837 O O . ARG A 1 239 ? 2.664 16.875 18.641 1 51.12 239 ARG A O 1
ATOM 1844 N N . PRO A 1 240 ? 2.805 15.75 16.766 1 46.97 240 PRO A N 1
ATOM 1845 C CA . PRO A 1 240 ? 1.728 16.609 16.266 1 46.97 240 PRO A CA 1
ATOM 1846 C C . PRO A 1 240 ? 0.515 16.625 17.203 1 46.97 240 PRO A C 1
ATOM 1848 O O . PRO A 1 240 ? 0.223 15.633 17.859 1 46.97 240 PRO A O 1
ATOM 1851 N N . SER A 1 241 ? 0.168 17.766 17.844 1 35.91 241 SER A N 1
ATOM 1852 C CA . SER A 1 241 ? -0.95 17.969 18.766 1 35.91 241 SER A CA 1
ATOM 1853 C C . SER A 1 241 ? -2.217 17.281 18.25 1 35.91 241 SER A C 1
ATOM 1855 O O . SER A 1 241 ? -2.646 17.531 17.125 1 35.91 241 SER A O 1
ATOM 1857 N N . THR A 1 242 ? -2.381 16.141 18.484 1 34.31 242 THR A N 1
ATOM 1858 C CA . THR A 1 242 ? -3.76 15.688 18.328 1 34.31 242 THR A CA 1
ATOM 1859 C C . THR A 1 242 ? -4.715 16.594 19.109 1 34.31 242 THR A C 1
ATOM 1861 O O . THR A 1 242 ? -5.844 16.188 19.406 1 34.31 242 THR A O 1
ATOM 1864 N N . ARG A 1 243 ? -4.574 17.953 19.156 1 28.72 243 ARG A N 1
ATOM 1865 C CA . ARG A 1 243 ? -5.676 18.672 19.781 1 28.72 243 ARG A CA 1
ATOM 1866 C C . ARG A 1 243 ? -6.953 18.547 18.969 1 28.72 243 ARG A C 1
ATOM 1868 O O . ARG A 1 243 ? -6.914 18.594 17.734 1 28.72 243 ARG A O 1
ATOM 1875 N N . MET B 1 1 ? 23.109 27.672 -8.18 1 27.52 1 MET B N 1
ATOM 1876 C CA . MET B 1 1 ? 23.609 26.922 -9.336 1 27.52 1 MET B CA 1
ATOM 1877 C C . MET B 1 1 ? 23.547 25.422 -9.086 1 27.52 1 MET B C 1
ATOM 1879 O O . MET B 1 1 ? 23.484 24.625 -10.031 1 27.52 1 MET B O 1
ATOM 1883 N N . GLY B 1 2 ? 23.672 25.062 -7.746 1 33.25 2 GLY B N 1
ATOM 1884 C CA . GLY B 1 2 ? 23.984 23.766 -7.172 1 33.25 2 GLY B CA 1
ATOM 1885 C C . GLY B 1 2 ? 22.75 22.891 -6.988 1 33.25 2 GLY B C 1
ATOM 1886 O O . GLY B 1 2 ? 22.875 21.703 -6.672 1 33.25 2 GLY B O 1
ATOM 1887 N N . LYS B 1 3 ? 21.531 23.531 -6.66 1 42.03 3 LYS B N 1
ATOM 1888 C CA . LYS B 1 3 ? 20.156 23.172 -6.312 1 42.03 3 LYS B CA 1
ATOM 1889 C C . LYS B 1 3 ? 19.547 22.281 -7.391 1 42.03 3 LYS B C 1
ATOM 1891 O O . LYS B 1 3 ? 18.859 21.297 -7.086 1 42.03 3 LYS B O 1
ATOM 1896 N N . ASN B 1 4 ? 19.938 22.531 -8.648 1 45.72 4 ASN B N 1
ATOM 1897 C CA . ASN B 1 4 ? 19.453 22.141 -9.969 1 45.72 4 ASN B CA 1
ATOM 1898 C C . ASN B 1 4 ? 20.047 20.812 -10.414 1 45.72 4 ASN B C 1
ATOM 1900 O O . ASN B 1 4 ? 19.422 20.078 -11.18 1 45.72 4 ASN B O 1
ATOM 1904 N N . VAL B 1 5 ? 21.078 20.516 -9.695 1 45.75 5 VAL B N 1
ATOM 1905 C CA . VAL B 1 5 ? 21.844 19.438 -10.305 1 45.75 5 VAL B CA 1
ATOM 1906 C C . VAL B 1 5 ? 21.344 18.094 -9.812 1 45.75 5 VAL B C 1
ATOM 1908 O O . VAL B 1 5 ? 21.234 17.141 -10.586 1 45.75 5 VAL B O 1
ATOM 1911 N N . VAL B 1 6 ? 20.953 17.969 -8.523 1 44.78 6 VAL B N 1
ATOM 1912 C CA . VAL B 1 6 ? 20.578 16.672 -7.977 1 44.78 6 VAL B CA 1
ATOM 1913 C C . VAL B 1 6 ? 19.188 16.281 -8.453 1 44.78 6 VAL B C 1
ATOM 1915 O O . VAL B 1 6 ? 18.969 15.156 -8.898 1 44.78 6 VAL B O 1
ATOM 1918 N N . THR B 1 7 ? 18.219 17.312 -8.328 1 46.75 7 THR B N 1
ATOM 1919 C CA . THR B 1 7 ? 16.906 17.062 -8.93 1 46.75 7 THR B CA 1
ATOM 1920 C C . THR B 1 7 ? 17.047 16.641 -10.383 1 46.75 7 THR B C 1
ATOM 1922 O O . THR B 1 7 ? 16.375 15.695 -10.828 1 46.75 7 THR B O 1
ATOM 1925 N N . TRP B 1 8 ? 17.875 17.312 -10.828 1 52.5 8 TRP B N 1
ATOM 1926 C CA . TRP B 1 8 ? 18.172 17 -12.219 1 52.5 8 TRP B CA 1
ATOM 1927 C C . TRP B 1 8 ? 18.781 15.609 -12.344 1 52.5 8 TRP B C 1
ATOM 1929 O O . TRP B 1 8 ? 18.438 14.852 -13.25 1 52.5 8 TRP B O 1
ATOM 1939 N N . THR B 1 9 ? 19.5 15.32 -11.266 1 51.66 9 THR B N 1
ATOM 1940 C CA . THR B 1 9 ? 20.172 14.023 -11.367 1 51.66 9 THR B CA 1
ATOM 1941 C C . THR B 1 9 ? 19.188 12.883 -11.109 1 51.66 9 THR B C 1
ATOM 1943 O O . THR B 1 9 ? 19.188 11.883 -11.828 1 51.66 9 THR B O 1
ATOM 1946 N N . VAL B 1 10 ? 18.375 13.125 -10.094 1 53.75 10 VAL B N 1
ATOM 1947 C CA . VAL B 1 10 ? 17.422 12.062 -9.805 1 53.75 10 VAL B CA 1
ATOM 1948 C C . VAL B 1 10 ? 16.422 11.945 -10.938 1 53.75 10 VAL B C 1
ATOM 1950 O O . VAL B 1 10 ? 16.094 10.844 -11.383 1 53.75 10 VAL B O 1
ATOM 1953 N N . ARG B 1 11 ? 15.875 13.133 -11.266 1 56.34 11 ARG B N 1
ATOM 1954 C CA . ARG B 1 11 ? 15.031 13.102 -12.453 1 56.34 11 ARG B CA 1
ATOM 1955 C C . ARG B 1 11 ? 15.734 12.422 -13.617 1 56.34 11 ARG B C 1
ATOM 1957 O O . ARG B 1 11 ? 15.141 11.609 -14.32 1 56.34 11 ARG B O 1
ATOM 1964 N N . VAL B 1 12 ? 16.891 12.883 -13.523 1 57.59 12 VAL B N 1
ATOM 1965 C CA . VAL B 1 12 ? 17.656 12.336 -14.625 1 57.59 12 VAL B CA 1
ATOM 1966 C C . VAL B 1 12 ? 17.812 10.828 -14.445 1 57.59 12 VAL B C 1
ATOM 1968 O O . VAL B 1 12 ? 17.672 10.062 -15.406 1 57.59 12 VAL B O 1
ATOM 1971 N N . ILE B 1 13 ? 17.922 10.5 -13.164 1 62.75 13 ILE B N 1
ATOM 1972 C CA . ILE B 1 13 ? 18.109 9.07 -12.914 1 62.75 13 ILE B CA 1
ATOM 1973 C C . ILE B 1 13 ? 16.812 8.328 -13.188 1 62.75 13 ILE B C 1
ATOM 1975 O O . ILE B 1 13 ? 16.812 7.27 -13.82 1 62.75 13 ILE B O 1
ATOM 1979 N N . VAL B 1 14 ? 15.773 8.93 -12.688 1 63.66 14 VAL B N 1
ATOM 1980 C CA . VAL B 1 14 ? 14.477 8.297 -12.898 1 63.66 14 VAL B CA 1
ATOM 1981 C C . VAL B 1 14 ? 14.141 8.305 -14.391 1 63.66 14 VAL B C 1
ATOM 1983 O O . VAL B 1 14 ? 13.695 7.289 -14.938 1 63.66 14 VAL B O 1
ATOM 1986 N N . TYR B 1 15 ? 14.359 9.578 -14.891 1 63.31 15 TYR B N 1
ATOM 1987 C CA . TYR B 1 15 ? 14.102 9.656 -16.328 1 63.31 15 TYR B CA 1
ATOM 1988 C C . TYR B 1 15 ? 15.016 8.719 -17.094 1 63.31 15 TYR B C 1
ATOM 1990 O O . TYR B 1 15 ? 14.586 8.07 -18.062 1 63.31 15 TYR B O 1
ATOM 1998 N N . ILE B 1 16 ? 16.172 8.695 -16.547 1 68.06 16 ILE B N 1
ATOM 1999 C CA . ILE B 1 16 ? 17.109 7.785 -17.172 1 68.06 16 ILE B CA 1
ATOM 2000 C C . ILE B 1 16 ? 16.656 6.34 -16.953 1 68.06 16 ILE B C 1
ATOM 2002 O O . ILE B 1 16 ? 16.719 5.523 -17.875 1 68.06 16 ILE B O 1
ATOM 2006 N N . GLY B 1 17 ? 16.203 6.055 -15.727 1 71.88 17 GLY B N 1
ATOM 2007 C CA . GLY B 1 17 ? 15.695 4.723 -15.445 1 71.88 17 GLY B CA 1
ATOM 2008 C C . GLY B 1 17 ? 14.484 4.359 -16.297 1 71.88 17 GLY B C 1
ATOM 2009 O O . GLY B 1 17 ? 14.414 3.256 -16.828 1 71.88 17 GLY B O 1
ATOM 2010 N N . LEU B 1 18 ? 13.609 5.324 -16.359 1 71.81 18 LEU B N 1
ATOM 2011 C CA . LEU B 1 18 ? 12.422 5.117 -17.172 1 71.81 18 LEU B CA 1
ATOM 2012 C C . LEU B 1 18 ? 12.797 4.941 -18.641 1 71.81 18 LEU B C 1
ATOM 2014 O O . LEU B 1 18 ? 12.266 4.062 -19.328 1 71.81 18 LEU B O 1
ATOM 2018 N N . LEU B 1 19 ? 13.648 5.945 -19.031 1 73.5 19 LEU B N 1
ATOM 2019 C CA . LEU B 1 19 ? 14.102 5.852 -20.422 1 73.5 19 LEU B CA 1
ATOM 2020 C C . LEU B 1 19 ? 14.789 4.516 -20.672 1 73.5 19 LEU B C 1
ATOM 2022 O O . LEU B 1 19 ? 14.539 3.867 -21.688 1 73.5 19 LEU B O 1
ATOM 2026 N N . ALA B 1 20 ? 15.688 4.211 -19.781 1 78.88 20 ALA B N 1
ATOM 2027 C CA . ALA B 1 20 ? 16.375 2.924 -19.906 1 78.88 20 ALA B CA 1
ATOM 2028 C C . ALA B 1 20 ? 15.367 1.772 -19.922 1 78.88 20 ALA B C 1
ATOM 2030 O O . ALA B 1 20 ? 15.539 0.812 -20.688 1 78.88 20 ALA B O 1
ATOM 2031 N N . PHE B 1 21 ? 14.383 1.87 -19.219 1 78.06 21 PHE B N 1
ATOM 2032 C CA . PHE B 1 21 ? 13.344 0.854 -19.156 1 78.06 21 PHE B CA 1
ATOM 2033 C C . PHE B 1 21 ? 12.609 0.756 -20.5 1 78.06 21 PHE B C 1
ATOM 2035 O O . PHE B 1 21 ? 12.414 -0.342 -21.016 1 78.06 21 PHE B O 1
ATOM 2042 N N . PHE B 1 22 ? 12.25 1.884 -21 1 78.44 22 PHE B N 1
ATOM 2043 C CA . PHE B 1 22 ? 11.516 1.877 -22.266 1 78.44 22 PHE B CA 1
ATOM 2044 C C . PHE B 1 22 ? 12.406 1.399 -23.406 1 78.44 22 PHE B C 1
ATOM 2046 O O . PHE B 1 22 ? 11.945 0.686 -24.297 1 78.44 22 PHE B O 1
ATOM 2053 N N . ILE B 1 23 ? 13.633 1.779 -23.328 1 82.31 23 ILE B N 1
ATOM 2054 C CA . ILE B 1 23 ? 14.578 1.283 -24.328 1 82.31 23 ILE B CA 1
ATOM 2055 C C . ILE B 1 23 ? 14.711 -0.233 -24.203 1 82.31 23 ILE B C 1
ATOM 2057 O O . ILE B 1 23 ? 14.719 -0.947 -25.219 1 82.31 23 ILE B O 1
ATOM 2061 N N . TRP B 1 24 ? 14.773 -0.631 -23 1 84.69 24 TRP B N 1
ATOM 2062 C CA . TRP B 1 24 ? 14.875 -2.062 -22.734 1 84.69 24 TRP B CA 1
ATOM 2063 C C . TRP B 1 24 ? 13.641 -2.799 -23.25 1 84.69 24 TRP B C 1
ATOM 2065 O O . TRP B 1 24 ? 13.758 -3.852 -23.891 1 84.69 24 TRP B O 1
ATOM 2075 N N . VAL B 1 25 ? 12.531 -2.299 -23.094 1 86 25 VAL B N 1
ATOM 2076 C CA . VAL B 1 25 ? 11.273 -2.92 -23.484 1 86 25 VAL B CA 1
ATOM 2077 C C . VAL B 1 25 ? 11.164 -2.945 -25 1 86 25 VAL B C 1
ATOM 2079 O O . VAL B 1 25 ? 10.828 -3.977 -25.594 1 86 25 VAL B O 1
ATOM 2082 N N . PHE B 1 26 ? 11.516 -1.828 -25.609 1 85.94 26 PHE B N 1
ATOM 2083 C CA . PHE B 1 26 ? 11.336 -1.704 -27.062 1 85.94 26 PHE B CA 1
ATOM 2084 C C . PHE B 1 26 ? 12.43 -2.449 -27.812 1 85.94 26 PHE B C 1
ATOM 2086 O O . PHE B 1 26 ? 12.164 -3.096 -28.828 1 85.94 26 PHE B O 1
ATOM 2093 N N . SER B 1 27 ? 13.617 -2.371 -27.281 1 87.62 27 SER B N 1
ATOM 2094 C CA . SER B 1 27 ? 14.742 -3.025 -27.938 1 87.62 27 SER B CA 1
ATOM 2095 C C . SER B 1 27 ? 14.586 -4.543 -27.922 1 87.62 27 SER B C 1
ATOM 2097 O O . SER B 1 27 ? 15.094 -5.23 -28.812 1 87.62 27 SER B O 1
ATOM 2099 N N . ASN B 1 28 ? 13.844 -5.055 -27.031 1 90.69 28 ASN B N 1
ATOM 2100 C CA . ASN B 1 28 ? 13.695 -6.5 -26.891 1 90.69 28 ASN B CA 1
ATOM 2101 C C . ASN B 1 28 ? 12.32 -6.965 -27.359 1 90.69 28 ASN B C 1
ATOM 2103 O O . ASN B 1 28 ? 11.938 -8.117 -27.141 1 90.69 28 ASN B O 1
ATOM 2107 N N . SER B 1 29 ? 11.492 -6.066 -27.891 1 90.19 29 SER B N 1
ATOM 2108 C CA . SER B 1 29 ? 10.18 -6.352 -28.469 1 90.19 29 SER B CA 1
ATOM 2109 C C . SER B 1 29 ? 9.25 -6.973 -27.422 1 90.19 29 SER B C 1
ATOM 2111 O O . SER B 1 29 ? 8.547 -7.941 -27.719 1 90.19 29 SER B O 1
ATOM 2113 N N . TYR B 1 30 ? 9.359 -6.492 -26.297 1 90.88 30 TYR B N 1
ATOM 2114 C CA . TYR B 1 30 ? 8.594 -7.086 -25.203 1 90.88 30 TYR B CA 1
ATOM 2115 C C . TYR B 1 30 ? 7.121 -6.684 -25.281 1 90.88 30 TYR B C 1
ATOM 2117 O O . TYR B 1 30 ? 6.293 -7.176 -24.516 1 90.88 30 TYR B O 1
ATOM 2125 N N . LEU B 1 31 ? 6.777 -5.992 -26.281 1 92.44 31 LEU B N 1
ATOM 2126 C CA . LEU B 1 31 ? 5.379 -5.621 -26.469 1 92.44 31 LEU B CA 1
ATOM 2127 C C . LEU B 1 31 ? 4.738 -6.469 -27.562 1 92.44 31 LEU B C 1
ATOM 2129 O O . LEU B 1 31 ? 3.543 -6.336 -27.828 1 92.44 31 LEU B O 1
ATOM 2133 N N . ASN B 1 32 ? 5.391 -7.324 -28.094 1 92.75 32 ASN B N 1
ATOM 2134 C CA . ASN B 1 32 ? 4.895 -8.141 -29.203 1 92.75 32 ASN B CA 1
ATOM 2135 C C . ASN B 1 32 ? 3.691 -8.977 -28.781 1 92.75 32 ASN B C 1
ATOM 2137 O O . ASN B 1 32 ? 2.725 -9.109 -29.531 1 92.75 32 ASN B O 1
ATOM 2141 N N . HIS B 1 33 ? 3.785 -9.57 -27.656 1 95.75 33 HIS B N 1
ATOM 2142 C CA . HIS B 1 33 ? 2.664 -10.383 -27.203 1 95.75 33 HIS B CA 1
ATOM 2143 C C . HIS B 1 33 ? 1.386 -9.555 -27.109 1 95.75 33 HIS B C 1
ATOM 2145 O O . HIS B 1 33 ? 0.309 -10.031 -27.484 1 95.75 33 HIS B O 1
ATOM 2151 N N . LEU B 1 34 ? 1.516 -8.375 -26.594 1 95.88 34 LEU B N 1
ATOM 2152 C CA . LEU B 1 34 ? 0.364 -7.484 -26.484 1 95.88 34 LEU B CA 1
ATOM 2153 C C . LEU B 1 34 ? -0.199 -7.152 -27.859 1 95.88 34 LEU B C 1
ATOM 2155 O O . LEU B 1 34 ? -1.41 -7.238 -28.078 1 95.88 34 LEU B O 1
ATOM 2159 N N . VAL B 1 35 ? 0.654 -6.844 -28.766 1 95.25 35 VAL B N 1
ATOM 2160 C CA . VAL B 1 35 ? 0.254 -6.43 -30.109 1 95.25 35 VAL B CA 1
ATOM 2161 C C . VAL B 1 35 ? -0.348 -7.613 -30.859 1 95.25 35 VAL B C 1
ATOM 2163 O O . VAL B 1 35 ? -1.389 -7.484 -31.516 1 95.25 35 VAL B O 1
ATOM 2166 N N . GLU B 1 36 ? 0.227 -8.734 -30.734 1 96.94 36 GLU B N 1
ATOM 2167 C CA . GLU B 1 36 ? -0.204 -9.93 -31.453 1 96.94 36 GLU B CA 1
ATOM 2168 C C . GLU B 1 36 ? -1.499 -10.484 -30.875 1 96.94 36 GLU B C 1
ATOM 2170 O O . GLU B 1 36 ? -2.254 -11.172 -31.562 1 96.94 36 GLU B O 1
ATOM 2175 N N . ASN B 1 37 ? -1.739 -10.25 -29.578 1 97.88 37 ASN B N 1
ATOM 2176 C CA . ASN B 1 37 ? -2.93 -10.742 -28.906 1 97.88 37 ASN B CA 1
ATOM 2177 C C . ASN B 1 37 ? -3.773 -9.594 -28.344 1 97.88 37 ASN B C 1
ATOM 2179 O O . ASN B 1 37 ? -4.234 -9.656 -27.203 1 97.88 37 ASN B O 1
ATOM 2183 N N . PHE B 1 38 ? -3.986 -8.664 -29.203 1 97.75 38 PHE B N 1
ATOM 2184 C CA . PHE B 1 38 ? -4.605 -7.414 -28.766 1 97.75 38 PHE B CA 1
ATOM 2185 C C . PHE B 1 38 ? -6.035 -7.656 -28.297 1 97.75 38 PHE B C 1
ATOM 2187 O O . PHE B 1 38 ? -6.504 -7.012 -27.359 1 97.75 38 PHE B O 1
ATOM 2194 N N . GLU B 1 39 ? -6.766 -8.516 -28.922 1 97.94 39 GLU B N 1
ATOM 2195 C CA . GLU B 1 39 ? -8.133 -8.812 -28.5 1 97.94 39 GLU B CA 1
ATOM 2196 C C . GLU B 1 39 ? -8.172 -9.398 -27.094 1 97.94 39 GLU B C 1
ATOM 2198 O O . GLU B 1 39 ? -9.031 -9.047 -26.297 1 97.94 39 GLU B O 1
ATOM 2203 N N . GLU B 1 40 ? -7.289 -10.312 -26.859 1 98 40 GLU B N 1
ATOM 2204 C CA . GLU B 1 40 ? -7.188 -10.875 -25.531 1 98 40 GLU B CA 1
ATOM 2205 C C . GLU B 1 40 ? -6.801 -9.812 -24.5 1 98 40 GLU B C 1
ATOM 2207 O O . GLU B 1 40 ? -7.293 -9.812 -23.375 1 98 40 GLU B O 1
ATOM 2212 N N . PHE B 1 41 ? -5.941 -8.969 -25 1 98.19 41 PHE B N 1
ATOM 2213 C CA . PHE B 1 41 ? -5.531 -7.855 -24.156 1 98.19 41 PHE B CA 1
ATOM 2214 C C . PHE B 1 41 ? -6.734 -7.031 -23.719 1 98.19 41 PHE B C 1
ATOM 2216 O O . PHE B 1 41 ? -6.879 -6.711 -22.531 1 98.19 41 PHE B O 1
ATOM 2223 N N . LEU B 1 42 ? -7.574 -6.715 -24.609 1 98.12 42 LEU B N 1
ATOM 2224 C CA . LEU B 1 42 ? -8.734 -5.875 -24.312 1 98.12 42 LEU B CA 1
ATOM 2225 C C . LEU B 1 42 ? -9.672 -6.566 -23.328 1 98.12 42 LEU B C 1
ATOM 2227 O O . LEU B 1 42 ? -10.289 -5.91 -22.484 1 98.12 42 LEU B O 1
ATOM 2231 N N . VAL B 1 43 ? -9.773 -7.836 -23.438 1 98.06 43 VAL B N 1
ATOM 2232 C CA . VAL B 1 43 ? -10.609 -8.602 -22.516 1 98.06 43 VAL B CA 1
ATOM 2233 C C . VAL B 1 43 ? -10.031 -8.531 -21.109 1 98.06 43 VAL B C 1
ATOM 2235 O O . VAL B 1 43 ? -10.758 -8.25 -20.156 1 98.06 43 VAL B O 1
ATOM 2238 N N . LEU B 1 44 ? -8.758 -8.766 -20.984 1 98.19 44 LEU B N 1
ATOM 2239 C CA . LEU B 1 44 ? -8.094 -8.734 -19.688 1 98.19 44 LEU B CA 1
ATOM 2240 C C . LEU B 1 44 ? -8.133 -7.332 -19.094 1 98.19 44 LEU B C 1
ATOM 2242 O O . LEU B 1 44 ? -8.328 -7.172 -17.891 1 98.19 44 LEU B O 1
ATOM 2246 N N . LEU B 1 45 ? -7.957 -6.363 -19.953 1 98.38 45 LEU B N 1
ATOM 2247 C CA . LEU B 1 45 ? -8.016 -4.977 -19.516 1 98.38 45 LEU B CA 1
ATOM 2248 C C . LEU B 1 45 ? -9.406 -4.637 -18.984 1 98.38 45 LEU B C 1
ATOM 2250 O O . LEU B 1 45 ? -9.531 -3.988 -17.938 1 98.38 45 LEU B O 1
ATOM 2254 N N . ARG B 1 46 ? -10.367 -5.031 -19.672 1 98.12 46 ARG B N 1
ATOM 2255 C CA . ARG B 1 46 ? -11.742 -4.781 -19.25 1 98.12 46 ARG B CA 1
ATOM 2256 C C . ARG B 1 46 ? -12.031 -5.441 -17.906 1 98.12 46 ARG B C 1
ATOM 2258 O O . ARG B 1 46 ? -12.648 -4.836 -17.016 1 98.12 46 ARG B O 1
ATOM 2265 N N . GLN B 1 47 ? -11.609 -6.668 -17.766 1 98 47 GLN B N 1
ATOM 2266 C CA . GLN B 1 47 ? -11.781 -7.371 -16.5 1 98 47 GLN B CA 1
ATOM 2267 C C . GLN B 1 47 ? -11.07 -6.637 -15.367 1 98 47 GLN B C 1
ATOM 2269 O O . GLN B 1 47 ? -11.617 -6.512 -14.273 1 98 47 GLN B O 1
ATOM 2274 N N . HIS B 1 48 ? -9.883 -6.238 -15.672 1 98.25 48 HIS B N 1
ATOM 2275 C CA . HIS B 1 48 ? -9.094 -5.512 -14.688 1 98.25 48 HIS B CA 1
ATOM 2276 C C . HIS B 1 48 ? -9.805 -4.242 -14.234 1 98.25 48 HIS B C 1
ATOM 2278 O O . HIS B 1 48 ? -9.93 -3.986 -13.039 1 98.25 48 HIS B O 1
ATOM 2284 N N . ILE B 1 49 ? -10.305 -3.518 -15.18 1 98.38 49 ILE B N 1
ATOM 2285 C CA . ILE B 1 49 ? -10.977 -2.254 -14.898 1 98.38 49 ILE B CA 1
ATOM 2286 C C . ILE B 1 49 ? -12.273 -2.518 -14.125 1 98.38 49 ILE B C 1
ATOM 2288 O O . ILE B 1 49 ? -12.617 -1.772 -13.203 1 98.38 49 ILE B O 1
ATOM 2292 N N . GLN B 1 50 ? -12.961 -3.525 -14.461 1 98.38 50 GLN B N 1
ATOM 2293 C CA . GLN B 1 50 ? -14.195 -3.875 -13.773 1 98.38 50 GLN B CA 1
ATOM 2294 C C . GLN B 1 50 ? -13.945 -4.207 -12.305 1 98.38 50 GLN B C 1
ATOM 2296 O O . GLN B 1 50 ? -14.695 -3.781 -11.43 1 98.38 50 GLN B O 1
ATOM 2301 N N . LEU B 1 51 ? -12.945 -4.98 -12.078 1 98.38 51 LEU B N 1
ATOM 2302 C CA . LEU B 1 51 ? -12.578 -5.352 -10.711 1 98.38 51 LEU B CA 1
ATOM 2303 C C . LEU B 1 51 ? -12.242 -4.113 -9.891 1 98.38 51 LEU B C 1
ATOM 2305 O O . LEU B 1 51 ? -12.742 -3.953 -8.773 1 98.38 51 LEU B O 1
ATOM 2309 N N . VAL B 1 52 ? -11.438 -3.266 -10.453 1 98.06 52 VAL B N 1
ATOM 2310 C CA . VAL B 1 52 ? -11 -2.057 -9.758 1 98.06 52 VAL B CA 1
ATOM 2311 C C . VAL B 1 52 ? -12.203 -1.146 -9.508 1 98.06 52 VAL B C 1
ATOM 2313 O O . VAL B 1 52 ? -12.391 -0.649 -8.398 1 98.06 52 VAL B O 1
ATOM 2316 N N . ALA B 1 53 ? -12.992 -0.946 -10.539 1 98.31 53 ALA B N 1
ATOM 2317 C CA . ALA B 1 53 ? -14.117 -0.021 -10.461 1 98.31 53 ALA B CA 1
ATOM 2318 C C . ALA B 1 53 ? -15.141 -0.491 -9.43 1 98.31 53 ALA B C 1
ATOM 2320 O O . ALA B 1 53 ? -15.594 0.293 -8.594 1 98.31 53 ALA B O 1
ATOM 2321 N N . LEU B 1 54 ? -15.461 -1.708 -9.477 1 98.44 54 LEU B N 1
ATOM 2322 C CA . LEU B 1 54 ? -16.5 -2.225 -8.594 1 98.44 54 LEU B CA 1
ATOM 2323 C C . LEU B 1 54 ? -16.031 -2.256 -7.145 1 98.44 54 LEU B C 1
ATOM 2325 O O . LEU B 1 54 ? -16.75 -1.833 -6.238 1 98.44 54 LEU B O 1
ATOM 2329 N N . SER B 1 55 ? -14.867 -2.83 -6.914 1 98 55 SER B N 1
ATOM 2330 C CA . SER B 1 55 ? -14.344 -2.9 -5.555 1 98 55 SER B CA 1
ATOM 2331 C C . SER B 1 55 ? -14.133 -1.509 -4.969 1 98 55 SER B C 1
ATOM 2333 O O . SER B 1 55 ? -14.445 -1.27 -3.797 1 98 55 SER B O 1
ATOM 2335 N N . SER B 1 56 ? -13.625 -0.588 -5.789 1 97.75 56 SER B N 1
ATOM 2336 C CA . SER B 1 56 ? -13.422 0.783 -5.336 1 97.75 56 SER B CA 1
ATOM 2337 C C . SER B 1 56 ? -14.75 1.476 -5.059 1 97.75 56 SER B C 1
ATOM 2339 O O . SER B 1 56 ? -14.883 2.213 -4.078 1 97.75 56 SER B O 1
ATOM 2341 N N . PHE B 1 57 ? -15.664 1.299 -5.938 1 98.19 57 PHE B N 1
ATOM 2342 C CA . PHE B 1 57 ? -16.984 1.895 -5.758 1 98.19 57 PHE B CA 1
ATOM 2343 C C . PHE B 1 57 ? -17.609 1.432 -4.453 1 98.19 57 PHE B C 1
ATOM 2345 O O . PHE B 1 57 ? -18.141 2.244 -3.689 1 98.19 57 PHE B O 1
ATOM 2352 N N . LEU B 1 58 ? -17.578 0.185 -4.219 1 97.75 58 LEU B N 1
ATOM 2353 C CA . LEU B 1 58 ? -18.141 -0.366 -2.988 1 97.75 58 LEU B CA 1
ATOM 2354 C C . LEU B 1 58 ? -17.391 0.18 -1.77 1 97.75 58 LEU B C 1
ATOM 2356 O O . LEU B 1 58 ? -18.016 0.49 -0.75 1 97.75 58 LEU B O 1
ATOM 2360 N N . ALA B 1 59 ? -16.078 0.241 -1.894 1 96.19 59 ALA B N 1
ATOM 2361 C CA . ALA B 1 59 ? -15.281 0.764 -0.79 1 96.19 59 ALA B CA 1
ATOM 2362 C C . ALA B 1 59 ? -15.648 2.215 -0.487 1 96.19 59 ALA B C 1
ATOM 2364 O O . ALA B 1 59 ? -15.781 2.598 0.677 1 96.19 59 ALA B O 1
ATOM 2365 N N . ILE B 1 60 ? -15.789 2.996 -1.519 1 97.5 60 ILE B N 1
ATOM 2366 C CA . ILE B 1 60 ? -16.172 4.395 -1.36 1 97.5 60 ILE B CA 1
ATOM 2367 C C . ILE B 1 60 ? -17.562 4.473 -0.71 1 97.5 60 ILE B C 1
ATOM 2369 O O . ILE B 1 60 ? -17.766 5.238 0.237 1 97.5 60 ILE B O 1
ATOM 2373 N N . ALA B 1 61 ? -18.5 3.699 -1.201 1 97.31 61 ALA B N 1
ATOM 2374 C CA . ALA B 1 61 ? -19.891 3.703 -0.746 1 97.31 61 ALA B CA 1
ATOM 2375 C C . ALA B 1 61 ? -19.969 3.35 0.735 1 97.31 61 ALA B C 1
ATOM 2377 O O . ALA B 1 61 ? -20.891 3.797 1.431 1 97.31 61 ALA B O 1
ATOM 2378 N N . VAL B 1 62 ? -19.016 2.635 1.217 1 92.81 62 VAL B N 1
ATOM 2379 C CA . VAL B 1 62 ? -19.062 2.191 2.605 1 92.81 62 VAL B CA 1
ATOM 2380 C C . VAL B 1 62 ? -18.172 3.076 3.467 1 92.81 62 VAL B C 1
ATOM 2382 O O . VAL B 1 62 ? -18.578 3.531 4.539 1 92.81 62 VAL B O 1
ATOM 2385 N N . ALA B 1 63 ? -16.969 3.354 3.01 1 91.56 63 ALA B N 1
ATOM 2386 C CA . ALA B 1 63 ? -15.953 4.02 3.822 1 91.56 63 ALA B CA 1
ATOM 2387 C C . ALA B 1 63 ? -16.312 5.48 4.066 1 91.56 63 ALA B C 1
ATOM 2389 O O . ALA B 1 63 ? -16.203 5.977 5.188 1 91.56 63 ALA B O 1
ATOM 2390 N N . VAL B 1 64 ? -16.766 6.156 3.051 1 94.69 64 VAL B N 1
ATOM 2391 C CA . VAL B 1 64 ? -17.047 7.582 3.168 1 94.69 64 VAL B CA 1
ATOM 2392 C C . VAL B 1 64 ? -18.219 7.797 4.117 1 94.69 64 VAL B C 1
ATOM 2394 O O . VAL B 1 64 ? -18.094 8.516 5.113 1 94.69 64 VAL B O 1
ATOM 2397 N N . PRO B 1 65 ? -19.375 7.18 3.908 1 93.25 65 PRO B N 1
ATOM 2398 C CA . PRO B 1 65 ? -20.484 7.367 4.848 1 93.25 65 PRO B CA 1
ATOM 2399 C C . PRO B 1 65 ? -20.141 6.918 6.266 1 93.25 65 PRO B C 1
ATOM 2401 O O . PRO B 1 65 ? -20.547 7.559 7.234 1 93.25 65 PRO B O 1
ATOM 2404 N N . SER B 1 66 ? -19.438 5.848 6.383 1 87.31 66 SER B N 1
ATOM 2405 C CA . SER B 1 66 ? -19.078 5.344 7.711 1 87.31 66 SER B CA 1
ATOM 2406 C C . SER B 1 66 ? -18.172 6.324 8.453 1 87.31 66 SER B C 1
ATOM 2408 O O . SER B 1 66 ? -18.344 6.539 9.656 1 87.31 66 SER B O 1
ATOM 2410 N N . ALA B 1 67 ? -17.203 6.887 7.688 1 87.94 67 ALA B N 1
ATOM 2411 C CA . ALA B 1 67 ? -16.312 7.871 8.297 1 87.94 67 ALA B CA 1
ATOM 2412 C C . ALA B 1 67 ? -17.094 9.109 8.734 1 87.94 67 ALA B C 1
ATOM 2414 O O . ALA B 1 67 ? -16.844 9.656 9.812 1 87.94 67 ALA B O 1
ATOM 2415 N N . ILE B 1 68 ? -17.969 9.578 7.938 1 90.81 68 ILE B N 1
ATOM 2416 C CA . ILE B 1 68 ? -18.797 10.742 8.258 1 90.81 68 ILE B CA 1
ATOM 2417 C C . ILE B 1 68 ? -19.641 10.453 9.492 1 90.81 68 ILE B C 1
ATOM 2419 O O . ILE B 1 68 ? -19.734 11.281 10.398 1 90.81 68 ILE B O 1
ATOM 2423 N N . LEU B 1 69 ? -20.203 9.273 9.492 1 86.75 69 LEU B N 1
ATOM 2424 C CA . LEU B 1 69 ? -21.094 8.891 10.586 1 86.75 69 LEU B CA 1
ATOM 2425 C C . LEU B 1 69 ? -20.344 8.898 11.922 1 86.75 69 LEU B C 1
ATOM 2427 O O . LEU B 1 69 ? -20.906 9.289 12.945 1 86.75 69 LEU B O 1
ATOM 2431 N N . VAL B 1 70 ? -19.109 8.617 11.914 1 83.12 70 VAL B N 1
ATOM 2432 C CA . VAL B 1 70 ? -18.344 8.508 13.156 1 83.12 70 VAL B CA 1
ATOM 2433 C C . VAL B 1 70 ? -17.984 9.898 13.664 1 83.12 70 VAL B C 1
ATOM 2435 O O . VAL B 1 70 ? -17.625 10.07 14.836 1 83.12 70 VAL B O 1
ATOM 2438 N N . THR B 1 71 ? -18 10.898 12.812 1 84.25 71 THR B N 1
ATOM 2439 C CA . THR B 1 71 ? -17.672 12.258 13.219 1 84.25 71 THR B CA 1
ATOM 2440 C C . THR B 1 71 ? -18.891 12.953 13.836 1 84.25 71 THR B C 1
ATOM 2442 O O . THR B 1 71 ? -18.766 14.031 14.414 1 84.25 71 THR B O 1
ATOM 2445 N N . ARG B 1 72 ? -19.938 12.422 13.703 1 85.62 72 ARG B N 1
ATOM 2446 C CA . ARG B 1 72 ? -21.141 13.023 14.273 1 85.62 72 ARG B CA 1
ATOM 2447 C C . ARG B 1 72 ? -21.172 12.852 15.789 1 85.62 72 ARG B C 1
ATOM 2449 O O . ARG B 1 72 ? -20.688 11.852 16.312 1 85.62 72 ARG B O 1
ATOM 2456 N N . PRO B 1 73 ? -21.656 13.938 16.484 1 76.81 73 PRO B N 1
ATOM 2457 C CA . PRO B 1 73 ? -21.641 13.969 17.953 1 76.81 73 PRO B CA 1
ATOM 2458 C C . PRO B 1 73 ? -22.172 12.688 18.578 1 76.81 73 PRO B C 1
ATOM 2460 O O . PRO B 1 73 ? -21.641 12.227 19.594 1 76.81 73 PRO B O 1
ATOM 2463 N N . GLN B 1 74 ? -23.156 12.055 17.938 1 73.25 74 GLN B N 1
ATOM 2464 C CA . GLN B 1 74 ? -23.766 10.859 18.5 1 73.25 74 GLN B CA 1
ATOM 2465 C C . GLN B 1 74 ? -22.828 9.664 18.391 1 73.25 74 GLN B C 1
ATOM 2467 O O . GLN B 1 74 ? -22.938 8.703 19.172 1 73.25 74 GLN B O 1
ATOM 2472 N N . PHE B 1 75 ? -21.844 9.859 17.516 1 69 75 PHE B N 1
ATOM 2473 C CA . PHE B 1 75 ? -21.016 8.695 17.219 1 69 75 PHE B CA 1
ATOM 2474 C C . PHE B 1 75 ? -19.547 8.977 17.531 1 69 75 PHE B C 1
ATOM 2476 O O . PHE B 1 75 ? -18.672 8.164 17.219 1 69 75 PHE B O 1
ATOM 2483 N N . GLN B 1 76 ? -19.094 10.156 18.109 1 69.38 76 GLN B N 1
ATOM 2484 C CA . GLN B 1 76 ? -17.734 10.609 18.359 1 69.38 76 GLN B CA 1
ATOM 2485 C C . GLN B 1 76 ? -17 9.664 19.297 1 69.38 76 GLN B C 1
ATOM 2487 O O . GLN B 1 76 ? -15.773 9.516 19.219 1 69.38 76 GLN B O 1
ATOM 2492 N N . ARG B 1 77 ? -17.594 9.078 20.203 1 63.41 77 ARG B N 1
ATOM 2493 C CA . ARG B 1 77 ? -16.969 8.164 21.156 1 63.41 77 ARG B CA 1
ATOM 2494 C C . ARG B 1 77 ? -16.359 6.965 20.438 1 63.41 77 ARG B C 1
ATOM 2496 O O . ARG B 1 77 ? -15.414 6.344 20.938 1 63.41 77 ARG B O 1
ATOM 2503 N N . PHE B 1 78 ? -16.875 6.77 19.188 1 61.62 78 PHE B N 1
ATOM 2504 C CA . PHE B 1 78 ? -16.406 5.613 18.438 1 61.62 78 PHE B CA 1
ATOM 2505 C C . PHE B 1 78 ? -15.18 5.969 17.594 1 61.62 78 PHE B C 1
ATOM 2507 O O . PHE B 1 78 ? -14.578 5.098 16.969 1 61.62 78 PHE B O 1
ATOM 2514 N N . GLU B 1 79 ? -14.789 7.156 17.578 1 65.88 79 GLU B N 1
ATOM 2515 C CA . GLU B 1 79 ? -13.68 7.621 16.75 1 65.88 79 GLU B CA 1
ATOM 2516 C C . GLU B 1 79 ? -12.383 6.91 17.125 1 65.88 79 GLU B C 1
ATOM 2518 O O . GLU B 1 79 ? -11.617 6.516 16.25 1 65.88 79 GLU B O 1
ATOM 2523 N N . GLY B 1 80 ? -12.188 6.672 18.375 1 63.25 80 GLY B N 1
ATOM 2524 C CA . GLY B 1 80 ? -10.961 6.027 18.812 1 63.25 80 GLY B CA 1
ATOM 2525 C C . GLY B 1 80 ? -10.844 4.59 18.344 1 63.25 80 GLY B C 1
ATOM 2526 O O . GLY B 1 80 ? -9.797 4.18 17.844 1 63.25 80 GLY B O 1
ATOM 2527 N N . VAL B 1 81 ? -11.898 3.902 18.438 1 59.62 81 VAL B N 1
ATOM 2528 C CA . VAL B 1 81 ? -11.875 2.488 18.078 1 59.62 81 VAL B CA 1
ATOM 2529 C C . VAL B 1 81 ? -11.758 2.344 16.562 1 59.62 81 VAL B C 1
ATOM 2531 O O . VAL B 1 81 ? -10.961 1.546 16.078 1 59.62 81 VAL B O 1
ATOM 2534 N N . VAL B 1 82 ? -12.617 3.102 15.875 1 63.47 82 VAL B N 1
ATOM 2535 C CA . VAL B 1 82 ? -12.586 3.039 14.422 1 63.47 82 VAL B CA 1
ATOM 2536 C C . VAL B 1 82 ? -11.195 3.42 13.914 1 63.47 82 VAL B C 1
ATOM 2538 O O . VAL B 1 82 ? -10.664 2.779 13.008 1 63.47 82 VAL B O 1
ATOM 2541 N N . SER B 1 83 ? -10.75 4.309 14.648 1 61.66 83 SER B N 1
ATOM 2542 C CA . SER B 1 83 ? -9.406 4.742 14.258 1 61.66 83 SER B CA 1
ATOM 2543 C C . SER B 1 83 ? -8.383 3.635 14.492 1 61.66 83 SER B C 1
ATOM 2545 O O . SER B 1 83 ? -7.496 3.424 13.664 1 61.66 83 SER B O 1
ATOM 2547 N N . THR B 1 84 ? -8.562 2.887 15.523 1 60.31 84 THR B N 1
ATOM 2548 C CA . THR B 1 84 ? -7.637 1.804 15.828 1 60.31 84 THR B CA 1
ATOM 2549 C C . THR B 1 84 ? -7.742 0.694 14.789 1 60.31 84 THR B C 1
ATOM 2551 O O . THR B 1 84 ? -6.727 0.177 14.312 1 60.31 84 THR B O 1
ATOM 2554 N N . VAL B 1 85 ? -8.898 0.374 14.445 1 62.19 85 VAL B N 1
ATOM 2555 C CA . VAL B 1 85 ? -9.125 -0.694 13.477 1 62.19 85 VAL B CA 1
ATOM 2556 C C . VAL B 1 85 ? -8.57 -0.277 12.109 1 62.19 85 VAL B C 1
ATOM 2558 O O . VAL B 1 85 ? -7.918 -1.069 11.43 1 62.19 85 VAL B O 1
ATOM 2561 N N . VAL B 1 86 ? -8.922 0.86 11.891 1 61.28 86 VAL B N 1
ATOM 2562 C CA . VAL B 1 86 ? -8.461 1.367 10.602 1 61.28 86 VAL B CA 1
ATOM 2563 C C . VAL B 1 86 ? -6.938 1.46 10.602 1 61.28 86 VAL B C 1
ATOM 2565 O O . VAL B 1 86 ? -6.293 1.119 9.609 1 61.28 86 VAL B O 1
ATOM 2568 N N . ASN B 1 87 ? -6.488 1.704 11.805 1 59.44 87 ASN B N 1
ATOM 2569 C CA . ASN B 1 87 ? -5.039 1.849 11.906 1 59.44 87 ASN B CA 1
ATOM 2570 C C . ASN B 1 87 ? -4.336 0.497 11.844 1 59.44 87 ASN B C 1
ATOM 2572 O O . ASN B 1 87 ? -3.209 0.402 11.352 1 59.44 87 ASN B O 1
ATOM 2576 N N . PHE B 1 88 ? -5.141 -0.481 12.258 1 59.62 88 PHE B N 1
ATOM 2577 C CA . PHE B 1 88 ? -4.508 -1.794 12.242 1 59.62 88 PHE B CA 1
ATOM 2578 C C . PHE B 1 88 ? -4.891 -2.566 10.984 1 59.62 88 PHE B C 1
ATOM 2580 O O . PHE B 1 88 ? -4.184 -3.494 10.586 1 59.62 88 PHE B O 1
ATOM 2587 N N . GLY B 1 89 ? -5.941 -2.164 10.453 1 63.47 89 GLY B N 1
ATOM 2588 C CA . GLY B 1 89 ? -6.418 -2.873 9.273 1 63.47 89 GLY B CA 1
ATOM 2589 C C . GLY B 1 89 ? -5.512 -2.709 8.07 1 63.47 89 GLY B C 1
ATOM 2590 O O . GLY B 1 89 ? -5.352 -3.639 7.277 1 63.47 89 GLY B O 1
ATOM 2591 N N . TYR B 1 90 ? -4.895 -1.628 8.047 1 56.94 90 TYR B N 1
ATOM 2592 C CA . TYR B 1 90 ? -4.027 -1.358 6.906 1 56.94 90 TYR B CA 1
ATOM 2593 C C . TYR B 1 90 ? -2.773 -2.225 6.957 1 56.94 90 TYR B C 1
ATOM 2595 O O . TYR B 1 90 ? -2.072 -2.375 5.953 1 56.94 90 TYR B O 1
ATOM 2603 N N . THR B 1 91 ? -2.709 -2.834 8.164 1 62.84 91 THR B N 1
ATOM 2604 C CA . THR B 1 91 ? -1.502 -3.635 8.344 1 62.84 91 THR B CA 1
ATOM 2605 C C . THR B 1 91 ? -1.693 -5.035 7.77 1 62.84 91 THR B C 1
ATOM 2607 O O . THR B 1 91 ? -0.722 -5.77 7.57 1 62.84 91 THR B O 1
ATOM 2610 N N . ILE B 1 92 ? -2.92 -5.262 7.535 1 73.12 92 ILE B N 1
ATOM 2611 C CA . ILE B 1 92 ? -3.152 -6.582 6.961 1 73.12 92 ILE B CA 1
ATOM 2612 C C . ILE B 1 92 ? -2.74 -6.586 5.492 1 73.12 92 ILE B C 1
ATOM 2614 O O . ILE B 1 92 ? -3.271 -5.816 4.688 1 73.12 92 ILE B O 1
ATOM 2618 N N . PRO B 1 93 ? -1.842 -7.414 5.219 1 76.44 93 PRO B N 1
ATOM 2619 C CA . PRO B 1 93 ? -1.342 -7.449 3.844 1 76.44 93 PRO B CA 1
ATOM 2620 C C . PRO B 1 93 ? -2.42 -7.832 2.834 1 76.44 93 PRO B C 1
ATOM 2622 O O . PRO B 1 93 ? -3.27 -8.68 3.123 1 76.44 93 PRO B O 1
ATOM 2625 N N . ASN B 1 94 ? -2.396 -7.156 1.722 1 77.44 94 ASN B N 1
ATOM 2626 C CA . ASN B 1 94 ? -3.377 -7.387 0.667 1 77.44 94 ASN B CA 1
ATOM 2627 C C . ASN B 1 94 ? -3.43 -8.859 0.264 1 77.44 94 ASN B C 1
ATOM 2629 O O . ASN B 1 94 ? -4.512 -9.414 0.053 1 77.44 94 ASN B O 1
ATOM 2633 N N . MET B 1 95 ? -2.283 -9.484 0.217 1 79.38 95 MET B N 1
ATOM 2634 C CA . MET B 1 95 ? -2.217 -10.891 -0.181 1 79.38 95 MET B CA 1
ATOM 2635 C C . MET B 1 95 ? -2.902 -11.781 0.851 1 79.38 95 MET B C 1
ATOM 2637 O O . MET B 1 95 ? -3.559 -12.758 0.493 1 79.38 95 MET B O 1
ATOM 2641 N N . ALA B 1 96 ? -2.697 -11.43 2.09 1 80.56 96 ALA B N 1
ATOM 2642 C CA . ALA B 1 96 ? -3.334 -12.203 3.15 1 80.56 96 ALA B CA 1
ATOM 2643 C C . ALA B 1 96 ? -4.852 -12.094 3.076 1 80.56 96 ALA B C 1
ATOM 2645 O O . ALA B 1 96 ? -5.566 -13.086 3.258 1 80.56 96 ALA B O 1
ATOM 2646 N N . ILE B 1 97 ? -5.297 -10.922 2.779 1 84.88 97 ILE B N 1
ATOM 2647 C CA . ILE B 1 97 ? -6.734 -10.695 2.672 1 84.88 97 ILE B CA 1
ATOM 2648 C C . ILE B 1 97 ? -7.301 -11.516 1.514 1 84.88 97 ILE B C 1
ATOM 2650 O O . ILE B 1 97 ? -8.328 -12.18 1.661 1 84.88 97 ILE B O 1
ATOM 2654 N N . LEU B 1 98 ? -6.629 -11.492 0.441 1 86.81 98 LEU B N 1
ATOM 2655 C CA . LEU B 1 98 ? -7.066 -12.258 -0.723 1 86.81 98 LEU B CA 1
ATOM 2656 C C . LEU B 1 98 ? -7.109 -13.75 -0.411 1 86.81 98 LEU B C 1
ATOM 2658 O O . LEU B 1 98 ? -8.078 -14.43 -0.749 1 86.81 98 LEU B O 1
ATOM 2662 N N . ALA B 1 99 ? -6.082 -14.172 0.201 1 84.5 99 ALA B N 1
ATOM 2663 C CA . ALA B 1 99 ? -6 -15.594 0.549 1 84.5 99 ALA B CA 1
ATOM 2664 C C . ALA B 1 99 ? -7.109 -15.984 1.521 1 84.5 99 ALA B C 1
ATOM 2666 O O . ALA B 1 99 ? -7.738 -17.031 1.362 1 84.5 99 ALA B O 1
ATOM 2667 N N . LEU B 1 100 ? -7.293 -15.172 2.475 1 84.19 100 LEU B N 1
ATOM 2668 C CA . LEU B 1 100 ? -8.32 -15.453 3.471 1 84.19 100 LEU B CA 1
ATOM 2669 C C . LEU B 1 100 ? -9.711 -15.445 2.836 1 84.19 100 LEU B C 1
ATOM 2671 O O . LEU B 1 100 ? -10.539 -16.297 3.15 1 84.19 100 LEU B O 1
ATOM 2675 N N . MET B 1 101 ? -9.945 -14.523 1.967 1 88.69 101 MET B N 1
ATOM 2676 C CA . MET B 1 101 ? -11.242 -14.453 1.3 1 88.69 101 MET B CA 1
ATOM 2677 C C . MET B 1 101 ? -11.461 -15.672 0.403 1 88.69 101 MET B C 1
ATOM 2679 O O . MET B 1 101 ? -12.586 -16.156 0.269 1 88.69 101 MET B O 1
ATOM 2683 N N . MET B 1 102 ? -10.367 -16.078 -0.232 1 89.56 102 MET B N 1
ATOM 2684 C CA . MET B 1 102 ? -10.477 -17.312 -1.028 1 89.56 102 MET B CA 1
ATOM 2685 C C . MET B 1 102 ? -10.891 -18.484 -0.16 1 89.56 102 MET B C 1
ATOM 2687 O O . MET B 1 102 ? -11.703 -19.312 -0.578 1 89.56 102 MET B O 1
ATOM 2691 N N . GLY B 1 103 ? -10.336 -18.578 0.949 1 85.94 103 GLY B N 1
ATOM 2692 C CA . GLY B 1 103 ? -10.688 -19.656 1.872 1 85.94 103 GLY B CA 1
ATOM 2693 C C . GLY B 1 103 ? -12.141 -19.594 2.314 1 85.94 103 GLY B C 1
ATOM 2694 O O . GLY B 1 103 ? -12.758 -20.641 2.547 1 85.94 103 GLY B O 1
ATOM 2695 N N . ILE B 1 104 ? -12.719 -18.469 2.369 1 86.56 104 ILE B N 1
ATOM 2696 C CA . ILE B 1 104 ? -14.07 -18.281 2.896 1 86.56 104 ILE B CA 1
ATOM 2697 C C . ILE B 1 104 ? -15.086 -18.391 1.761 1 86.56 104 ILE B C 1
ATOM 2699 O O . ILE B 1 104 ? -16.109 -19.062 1.896 1 86.56 104 ILE B O 1
ATOM 2703 N N . MET B 1 105 ? -14.75 -17.828 0.61 1 91.94 105 MET B N 1
ATOM 2704 C CA . MET B 1 105 ? -15.758 -17.641 -0.429 1 91.94 105 MET B CA 1
ATOM 2705 C C . MET B 1 105 ? -15.438 -18.484 -1.657 1 91.94 105 MET B C 1
ATOM 2707 O O . MET B 1 105 ? -16.266 -18.594 -2.57 1 91.94 105 MET B O 1
ATOM 2711 N N . GLY B 1 106 ? -14.32 -19.109 -1.654 1 91.19 106 GLY B N 1
ATOM 2712 C CA . GLY B 1 106 ? -13.906 -19.828 -2.852 1 91.19 106 GLY B CA 1
ATOM 2713 C C . GLY B 1 106 ? -13.258 -18.922 -3.885 1 91.19 106 GLY B C 1
ATOM 2714 O O . GLY B 1 106 ? -12.82 -17.812 -3.562 1 91.19 106 GLY B O 1
ATOM 2715 N N . ILE B 1 107 ? -13.094 -19.453 -5.078 1 92.38 107 ILE B N 1
ATOM 2716 C CA . ILE B 1 107 ? -12.422 -18.719 -6.133 1 92.38 107 ILE B CA 1
ATOM 2717 C C . ILE B 1 107 ? -13.453 -18 -7.008 1 92.38 107 ILE B C 1
ATOM 2719 O O . ILE B 1 107 ? -14.617 -18.422 -7.074 1 92.38 107 ILE B O 1
ATOM 2723 N N . GLY B 1 108 ? -13.07 -16.859 -7.594 1 95.06 108 GLY B N 1
ATOM 2724 C CA . GLY B 1 108 ? -13.945 -16.219 -8.555 1 95.06 108 GLY B CA 1
ATOM 2725 C C . GLY B 1 108 ? -13.898 -14.711 -8.5 1 95.06 108 GLY B C 1
ATOM 2726 O O . GLY B 1 108 ? -13.195 -14.133 -7.668 1 95.06 108 GLY B O 1
ATOM 2727 N N . PHE B 1 109 ? -14.664 -14.133 -9.414 1 96.25 109 PHE B N 1
ATOM 2728 C CA . PHE B 1 109 ? -14.734 -12.688 -9.57 1 96.25 109 PHE B CA 1
ATOM 2729 C C . PHE B 1 109 ? -15.273 -12.031 -8.305 1 96.25 109 PHE B C 1
ATOM 2731 O O . PHE B 1 109 ? -14.734 -11.023 -7.844 1 96.25 109 PHE B O 1
ATOM 2738 N N . GLN B 1 110 ? -16.281 -12.625 -7.742 1 96.62 110 GLN B N 1
ATOM 2739 C CA . GLN B 1 110 ? -16.922 -12.055 -6.562 1 96.62 110 GLN B CA 1
ATOM 2740 C C . GLN B 1 110 ? -15.961 -12.039 -5.371 1 96.62 110 GLN B C 1
ATOM 2742 O O . GLN B 1 110 ? -15.906 -11.062 -4.625 1 96.62 110 GLN B O 1
ATOM 2747 N N . THR B 1 111 ? -15.242 -13.125 -5.207 1 96.12 111 THR B N 1
ATOM 2748 C CA . THR B 1 111 ? -14.281 -13.234 -4.117 1 96.12 111 THR B CA 1
ATOM 2749 C C . THR B 1 111 ? -13.188 -12.172 -4.258 1 96.12 111 THR B C 1
ATOM 2751 O O . THR B 1 111 ? -12.812 -11.531 -3.275 1 96.12 111 THR B O 1
ATOM 2754 N N . ALA B 1 112 ? -12.719 -12.008 -5.5 1 96.69 112 ALA B N 1
ATOM 2755 C CA . ALA B 1 112 ? -11.695 -11.008 -5.77 1 96.69 112 ALA B CA 1
ATOM 2756 C C . ALA B 1 112 ? -12.211 -9.602 -5.453 1 96.69 112 ALA B C 1
ATOM 2758 O O . ALA B 1 112 ? -11.508 -8.805 -4.832 1 96.69 112 ALA B O 1
ATOM 2759 N N . VAL B 1 113 ? -13.422 -9.336 -5.824 1 97.69 113 VAL B N 1
ATOM 2760 C CA . VAL B 1 113 ? -14.016 -8.023 -5.594 1 97.69 113 VAL B CA 1
ATOM 2761 C C . VAL B 1 113 ? -14.102 -7.75 -4.094 1 97.69 113 VAL B C 1
ATOM 2763 O O . VAL B 1 113 ? -13.758 -6.656 -3.635 1 97.69 113 VAL B O 1
ATOM 2766 N N . VAL B 1 114 ? -14.508 -8.688 -3.348 1 95.12 114 VAL B N 1
ATOM 2767 C CA . VAL B 1 114 ? -14.688 -8.508 -1.91 1 95.12 114 VAL B CA 1
ATOM 2768 C C . VAL B 1 114 ? -13.336 -8.273 -1.246 1 95.12 114 VAL B C 1
ATOM 2770 O O . VAL B 1 114 ? -13.203 -7.41 -0.373 1 95.12 114 VAL B O 1
ATOM 2773 N N . ALA B 1 115 ? -12.344 -9.062 -1.638 1 92.75 115 ALA B N 1
ATOM 2774 C CA . ALA B 1 115 ? -11.008 -8.891 -1.07 1 92.75 115 ALA B CA 1
ATOM 2775 C C . ALA B 1 115 ? -10.461 -7.5 -1.361 1 92.75 115 ALA B C 1
ATOM 2777 O O . ALA B 1 115 ? -9.953 -6.824 -0.463 1 92.75 115 ALA B O 1
ATOM 2778 N N . LEU B 1 116 ? -10.609 -7.078 -2.59 1 94.75 116 LEU B N 1
ATOM 2779 C CA . LEU B 1 116 ? -10.117 -5.773 -3.02 1 94.75 116 LEU B CA 1
ATOM 2780 C C . LEU B 1 116 ? -10.906 -4.652 -2.352 1 94.75 116 LEU B C 1
ATOM 2782 O O . LEU B 1 116 ? -10.344 -3.604 -2.025 1 94.75 116 LEU B O 1
ATOM 2786 N N . PHE B 1 117 ? -12.211 -4.863 -2.16 1 95.44 117 PHE B N 1
ATOM 2787 C CA . PHE B 1 117 ? -13.086 -3.943 -1.452 1 95.44 117 PHE B CA 1
ATOM 2788 C C . PHE B 1 117 ? -12.594 -3.707 -0.03 1 95.44 117 PHE B C 1
ATOM 2790 O O . PHE B 1 117 ? -12.445 -2.561 0.4 1 95.44 117 PHE B O 1
ATOM 2797 N N . ILE B 1 118 ? -12.273 -4.75 0.676 1 88.06 118 ILE B N 1
ATOM 2798 C CA . ILE B 1 118 ? -11.836 -4.684 2.066 1 88.06 118 ILE B CA 1
ATOM 2799 C C . ILE B 1 118 ? -10.523 -3.908 2.156 1 88.06 118 ILE B C 1
ATOM 2801 O O . ILE B 1 118 ? -10.367 -3.031 3.01 1 88.06 118 ILE B O 1
ATOM 2805 N N . TYR B 1 119 ? -9.703 -4.211 1.23 1 84.06 119 TYR B N 1
ATOM 2806 C CA . TYR B 1 119 ? -8.391 -3.574 1.202 1 84.06 119 TYR B CA 1
ATOM 2807 C C . TYR B 1 119 ? -8.523 -2.076 0.952 1 84.06 119 TYR B C 1
ATOM 2809 O O . TYR B 1 119 ? -7.73 -1.286 1.475 1 84.06 119 TYR B O 1
ATOM 2817 N N . SER B 1 120 ? -9.438 -1.634 0.223 1 90.25 120 SER B N 1
ATOM 2818 C CA . SER B 1 120 ? -9.578 -0.253 -0.233 1 90.25 120 SER B CA 1
ATOM 2819 C C . SER B 1 120 ? -10.289 0.604 0.805 1 90.25 120 SER B C 1
ATOM 2821 O O . SER B 1 120 ? -10.234 1.834 0.745 1 90.25 120 SER B O 1
ATOM 2823 N N . ILE B 1 121 ? -10.875 0.042 1.743 1 88.38 121 ILE B N 1
ATOM 2824 C CA . ILE B 1 121 ? -11.703 0.756 2.711 1 88.38 121 ILE B CA 1
ATOM 2825 C C . ILE B 1 121 ? -10.82 1.637 3.594 1 88.38 121 ILE B C 1
ATOM 2827 O O . ILE B 1 121 ? -11.148 2.795 3.854 1 88.38 121 ILE B O 1
ATOM 2831 N N . LEU B 1 122 ? -9.766 1.248 3.918 1 80.19 122 LEU B N 1
ATOM 2832 C CA . LEU B 1 122 ? -9 1.826 5.016 1 80.19 122 LEU B CA 1
ATOM 2833 C C . LEU B 1 122 ? -8.469 3.207 4.645 1 80.19 122 LEU B C 1
ATOM 2835 O O . LEU B 1 122 ? -8.711 4.184 5.355 1 80.19 122 LEU B O 1
ATOM 2839 N N . PRO B 1 123 ? -7.73 3.297 3.488 1 82.69 123 PRO B N 1
ATOM 2840 C CA . PRO B 1 123 ? -7.258 4.641 3.146 1 82.69 123 PRO B CA 1
ATOM 2841 C C . PRO B 1 123 ? -8.398 5.633 2.934 1 82.69 123 PRO B C 1
ATOM 2843 O O . PRO B 1 123 ? -8.281 6.805 3.301 1 82.69 123 PRO B O 1
ATOM 2846 N N . ILE B 1 124 ? -9.484 5.195 2.43 1 91.38 124 ILE B N 1
ATOM 2847 C CA . ILE B 1 124 ? -10.625 6.066 2.168 1 91.38 124 ILE B CA 1
ATOM 2848 C C . ILE B 1 124 ? -11.234 6.527 3.488 1 91.38 124 ILE B C 1
ATOM 2850 O O . ILE B 1 124 ? -11.5 7.719 3.674 1 91.38 124 ILE B O 1
ATOM 2854 N N . PHE B 1 125 ? -11.406 5.637 4.332 1 87.31 125 PHE B N 1
ATOM 2855 C CA . PHE B 1 125 ? -11.977 5.938 5.641 1 87.31 125 PHE B CA 1
ATOM 2856 C C . PHE B 1 125 ? -11.094 6.918 6.402 1 87.31 125 PHE B C 1
ATOM 2858 O O . PHE B 1 125 ? -11.586 7.922 6.93 1 87.31 125 PHE B O 1
ATOM 2865 N N . ARG B 1 126 ? -9.844 6.609 6.465 1 82.12 126 ARG B N 1
ATOM 2866 C CA . ARG B 1 126 ? -8.906 7.414 7.234 1 82.12 126 ARG B CA 1
ATOM 2867 C C . ARG B 1 126 ? -8.859 8.852 6.719 1 82.12 126 ARG B C 1
ATOM 2869 O O . ARG B 1 126 ? -8.914 9.797 7.504 1 82.12 126 ARG B O 1
ATOM 2876 N N . ASN B 1 127 ? -8.805 9.023 5.43 1 86.69 127 ASN B N 1
ATOM 2877 C CA . ASN B 1 127 ? -8.711 10.367 4.855 1 86.69 127 ASN B CA 1
ATOM 2878 C C . ASN B 1 127 ? -10.031 11.117 4.977 1 86.69 127 ASN B C 1
ATOM 2880 O O . ASN B 1 127 ? -10.039 12.344 5.145 1 86.69 127 ASN B O 1
ATOM 2884 N N . THR B 1 128 ? -11.047 10.352 4.832 1 91.69 128 THR B N 1
ATOM 2885 C CA . THR B 1 128 ? -12.352 10.977 5.012 1 91.69 128 THR B CA 1
ATOM 2886 C C . THR B 1 128 ? -12.516 11.484 6.441 1 91.69 128 THR B C 1
ATOM 2888 O O . THR B 1 128 ? -12.922 12.625 6.66 1 91.69 128 THR B O 1
ATOM 2891 N N . LEU B 1 129 ? -12.188 10.695 7.355 1 86.44 129 LEU B N 1
ATOM 2892 C CA . LEU B 1 129 ? -12.273 11.062 8.766 1 86.44 129 LEU B CA 1
ATOM 2893 C C . LEU B 1 129 ? -11.391 12.273 9.062 1 86.44 129 LEU B C 1
ATOM 2895 O O . LEU B 1 129 ? -11.852 13.242 9.672 1 86.44 129 LEU B O 1
ATOM 2899 N N . ALA B 1 130 ? -10.18 12.18 8.648 1 82.56 130 ALA B N 1
ATOM 2900 C CA . ALA B 1 130 ? -9.242 13.281 8.859 1 82.56 130 ALA B CA 1
ATOM 2901 C C . ALA B 1 130 ? -9.734 14.562 8.188 1 82.56 130 ALA B C 1
ATOM 2903 O O . ALA B 1 130 ? -9.586 15.656 8.742 1 82.56 130 ALA B O 1
ATOM 2904 N N . GLY B 1 131 ? -10.25 14.383 7.012 1 89.31 131 GLY B N 1
ATOM 2905 C CA . GLY B 1 131 ? -10.766 15.531 6.285 1 89.31 131 GLY B CA 1
ATOM 2906 C C . GLY B 1 131 ? -11.891 16.234 7.012 1 89.31 131 GLY B C 1
ATOM 2907 O O . GLY B 1 131 ? -11.859 17.469 7.184 1 89.31 131 GLY B O 1
ATOM 2908 N N . ILE B 1 132 ? -12.805 15.586 7.484 1 91.5 132 ILE B N 1
ATOM 2909 C CA . ILE B 1 132 ? -13.953 16.156 8.18 1 91.5 132 ILE B CA 1
ATOM 2910 C C . ILE B 1 132 ? -13.5 16.797 9.492 1 91.5 132 ILE B C 1
ATOM 2912 O O . ILE B 1 132 ? -13.938 17.891 9.836 1 91.5 132 ILE B O 1
ATOM 2916 N N . GLN B 1 133 ? -12.656 16.156 10.148 1 86.06 133 GLN B N 1
ATOM 2917 C CA . GLN B 1 133 ? -12.188 16.641 11.438 1 86.06 133 GLN B CA 1
ATOM 2918 C C . GLN B 1 133 ? -11.305 17.875 11.281 1 86.06 133 GLN B C 1
ATOM 2920 O O . GLN B 1 133 ? -11.141 18.656 12.227 1 86.06 133 GLN B O 1
ATOM 2925 N N . SER B 1 134 ? -10.789 18.016 10.109 1 87.06 134 SER B N 1
ATOM 2926 C CA . SER B 1 134 ? -9.875 19.141 9.891 1 87.06 134 SER B CA 1
ATOM 2927 C C . SER B 1 134 ? -10.625 20.422 9.578 1 87.06 134 SER B C 1
ATOM 2929 O O . SER B 1 134 ? -10.039 21.5 9.547 1 87.06 134 SER B O 1
ATOM 2931 N N . VAL B 1 135 ? -11.875 20.344 9.438 1 91.56 135 VAL B N 1
ATOM 2932 C CA . VAL B 1 135 ? -12.672 21.516 9.078 1 91.56 135 VAL B CA 1
ATOM 2933 C C . VAL B 1 135 ? -12.672 22.516 10.242 1 91.56 135 VAL B C 1
ATOM 2935 O O . VAL B 1 135 ? -12.852 22.125 11.398 1 91.56 135 VAL B O 1
ATOM 2938 N N . ASN B 1 136 ? -12.516 23.75 9.969 1 90.88 136 ASN B N 1
ATOM 2939 C CA . ASN B 1 136 ? -12.461 24.828 10.953 1 90.88 136 ASN B CA 1
ATOM 2940 C C . ASN B 1 136 ? -13.742 24.906 11.766 1 90.88 136 ASN B C 1
ATOM 2942 O O . ASN B 1 136 ? -14.828 25.062 11.211 1 90.88 136 ASN B O 1
ATOM 2946 N N . SER B 1 137 ? -13.547 24.891 12.977 1 91.31 137 SER B N 1
ATOM 2947 C CA . SER B 1 137 ? -14.695 24.922 13.875 1 91.31 137 SER B CA 1
ATOM 2948 C C . SER B 1 137 ? -15.453 26.234 13.766 1 91.31 137 SER B C 1
ATOM 2950 O O . SER B 1 137 ? -16.672 26.281 13.953 1 91.31 137 SER B O 1
ATOM 2952 N N . ASN B 1 138 ? -14.703 27.203 13.477 1 93.5 138 ASN B N 1
ATOM 2953 C CA . ASN B 1 138 ? -15.352 28.5 13.328 1 93.5 138 ASN B CA 1
ATOM 2954 C C . ASN B 1 138 ? -16.344 28.5 12.18 1 93.5 138 ASN B C 1
ATOM 2956 O O . ASN B 1 138 ? -17.375 29.172 12.25 1 93.5 138 ASN B O 1
ATOM 2960 N N . LEU B 1 139 ? -15.992 27.859 11.156 1 93.81 139 LEU B N 1
ATOM 2961 C CA . LEU B 1 139 ? -16.891 27.75 10.008 1 93.81 139 LEU B CA 1
ATOM 2962 C C . LEU B 1 139 ? -18.156 27 10.383 1 93.81 139 LEU B C 1
ATOM 2964 O O . LEU B 1 139 ? -19.266 27.391 9.969 1 93.81 139 LEU B O 1
ATOM 2968 N N . ILE B 1 140 ? -17.984 26.094 11.172 1 93.81 140 ILE B N 1
ATOM 2969 C CA . ILE B 1 140 ? -19.109 25.281 11.617 1 93.81 140 ILE B CA 1
ATOM 2970 C C . ILE B 1 140 ? -20 26.109 12.547 1 93.81 140 ILE B C 1
ATOM 2972 O O . ILE B 1 140 ? -21.219 26.109 12.398 1 93.81 140 ILE B O 1
ATOM 2976 N N . ASP B 1 141 ? -19.375 26.75 13.438 1 94.75 141 ASP B N 1
ATOM 2977 C CA . ASP B 1 141 ? -20.109 27.578 14.391 1 94.75 141 ASP B CA 1
ATOM 2978 C C . ASP B 1 141 ? -20.859 28.703 13.68 1 94.75 141 ASP B C 1
ATOM 2980 O O . ASP B 1 141 ? -21.984 29.031 14.047 1 94.75 141 ASP B O 1
ATOM 2984 N N . SER B 1 142 ? -20.156 29.25 12.766 1 96.56 142 SER B N 1
ATOM 2985 C CA . SER B 1 142 ? -20.812 30.297 11.992 1 96.56 142 SER B CA 1
ATOM 2986 C C . SER B 1 142 ? -22.031 29.766 11.258 1 96.56 142 SER B C 1
ATOM 2988 O O . SER B 1 142 ? -23.062 30.438 11.203 1 96.56 142 SER B O 1
ATOM 2990 N N . ALA B 1 143 ? -21.922 28.656 10.742 1 95.69 143 ALA B N 1
ATOM 2991 C CA . ALA B 1 143 ? -23.047 28.031 10.039 1 95.69 143 ALA B CA 1
ATOM 2992 C C . ALA B 1 143 ? -24.203 27.766 11 1 95.69 143 ALA B C 1
ATOM 2994 O O . ALA B 1 143 ? -25.359 27.984 10.648 1 95.69 143 ALA B O 1
ATOM 2995 N N . LYS B 1 144 ? -23.859 27.359 12.156 1 95.31 144 LYS B N 1
ATOM 2996 C CA . LYS B 1 144 ? -24.875 27.172 13.188 1 95.31 144 LYS B CA 1
ATOM 2997 C C . LYS B 1 144 ? -25.562 28.484 13.531 1 95.31 144 LYS B C 1
ATOM 2999 O O . LYS B 1 144 ? -26.781 28.531 13.711 1 95.31 144 LYS B O 1
ATOM 3004 N N . GLY B 1 145 ? -24.75 29.453 13.656 1 96 145 GLY B N 1
ATOM 3005 C CA . GLY B 1 145 ? -25.281 30.781 13.922 1 96 145 GLY B CA 1
ATOM 3006 C C . GLY B 1 145 ? -26.219 31.281 12.836 1 96 145 GLY B C 1
ATOM 3007 O O . GLY B 1 145 ? -27.156 32.031 13.117 1 96 145 GLY B O 1
ATOM 3008 N N . MET B 1 146 ? -26 30.844 11.648 1 97.38 146 MET B N 1
ATOM 3009 C CA . MET B 1 146 ? -26.828 31.219 10.508 1 97.38 146 MET B CA 1
ATOM 3010 C C . MET B 1 146 ? -28.109 30.375 10.461 1 97.38 146 MET B C 1
ATOM 3012 O O . MET B 1 146 ? -28.984 30.625 9.625 1 97.38 146 MET B O 1
ATOM 3016 N N . GLY B 1 147 ? -28.156 29.328 11.367 1 95.75 147 GLY B N 1
ATOM 3017 C CA . GLY B 1 147 ? -29.359 28.516 11.461 1 95.75 147 GLY B CA 1
ATOM 3018 C C . GLY B 1 147 ? -29.312 27.266 10.617 1 95.75 147 GLY B C 1
ATOM 3019 O O . GLY B 1 147 ? -30.328 26.625 10.375 1 95.75 147 GLY B O 1
ATOM 3020 N N . PHE B 1 148 ? -28.172 26.953 10.148 1 96.12 148 PHE B N 1
ATOM 3021 C CA . PHE B 1 148 ? -28.047 25.75 9.344 1 96.12 148 PHE B CA 1
ATOM 3022 C C . PHE B 1 148 ? -28.406 24.516 10.156 1 96.12 148 PHE B C 1
ATOM 3024 O O . PHE B 1 148 ? -28.047 24.406 11.336 1 96.12 148 PHE B O 1
ATOM 3031 N N . LYS B 1 149 ? -29.125 23.625 9.477 1 96.56 149 LYS B N 1
ATOM 3032 C CA . LYS B 1 149 ? -29.391 22.312 10.047 1 96.56 149 LYS B CA 1
ATOM 3033 C C . LYS B 1 149 ? -28.188 21.375 9.875 1 96.56 149 LYS B C 1
ATOM 3035 O O . LYS B 1 149 ? -27.312 21.641 9.047 1 96.56 149 LYS B O 1
ATOM 3040 N N . PRO B 1 150 ? -28.125 20.359 10.617 1 93.12 150 PRO B N 1
ATOM 3041 C CA . PRO B 1 150 ? -26.953 19.469 10.578 1 93.12 150 PRO B CA 1
ATOM 3042 C C . PRO B 1 150 ? -26.656 18.938 9.18 1 93.12 150 PRO B C 1
ATOM 3044 O O . PRO B 1 150 ? -25.5 18.875 8.773 1 93.12 150 PRO B O 1
ATOM 3047 N N . TYR B 1 151 ? -27.688 18.609 8.453 1 94.94 151 TYR B N 1
ATOM 3048 C CA . TYR B 1 151 ? -27.438 18.078 7.113 1 94.94 151 TYR B CA 1
ATOM 3049 C C . TYR B 1 151 ? -26.938 19.172 6.176 1 94.94 151 TYR B C 1
ATOM 3051 O O . TYR B 1 151 ? -26.156 18.906 5.262 1 94.94 151 TYR B O 1
ATOM 3059 N N . GLN B 1 152 ? -27.266 20.453 6.484 1 96.31 152 GLN B N 1
ATOM 3060 C CA . GLN B 1 152 ? -26.766 21.578 5.707 1 96.31 152 GLN B CA 1
ATOM 3061 C C . GLN B 1 152 ? -25.297 21.828 6.008 1 96.31 152 GLN B C 1
ATOM 3063 O O . GLN B 1 152 ? -24.516 22.125 5.102 1 96.31 152 GLN B O 1
ATOM 3068 N N . ILE B 1 153 ? -25 21.688 7.238 1 96 153 ILE B N 1
ATOM 3069 C CA . ILE B 1 153 ? -23.625 21.875 7.648 1 96 153 ILE B CA 1
ATOM 3070 C C . ILE B 1 153 ? -22.734 20.812 6.996 1 96 153 ILE B C 1
ATOM 3072 O O . ILE B 1 153 ? -21.656 21.125 6.496 1 96 153 ILE B O 1
ATOM 3076 N N . LEU B 1 154 ? -23.266 19.625 6.938 1 95.25 154 LEU B N 1
ATOM 3077 C CA . LEU B 1 154 ? -22.516 18.516 6.348 1 95.25 154 LEU B CA 1
ATOM 3078 C C . LEU B 1 154 ? -22.266 18.766 4.859 1 95.25 154 LEU B C 1
ATOM 3080 O O . LEU B 1 154 ? -21.125 18.719 4.398 1 95.25 154 LEU B O 1
ATOM 3084 N N . PHE B 1 155 ? -23.281 19.125 4.117 1 95.5 155 PHE B N 1
ATOM 3085 C CA . PHE B 1 155 ? -23.203 19.141 2.662 1 95.5 155 PHE B CA 1
ATOM 3086 C C . PHE B 1 155 ? -22.672 20.469 2.158 1 95.5 155 PHE B C 1
ATOM 3088 O O . PHE B 1 155 ? -22.016 20.531 1.113 1 95.5 155 PHE B O 1
ATOM 3095 N N . LYS B 1 156 ? -22.766 21.516 2.998 1 95.62 156 LYS B N 1
ATOM 3096 C CA . LYS B 1 156 ? -22.406 22.844 2.508 1 95.62 156 LYS B CA 1
ATOM 3097 C C . LYS B 1 156 ? -21.109 23.344 3.146 1 95.62 156 LYS B C 1
ATOM 3099 O O . LYS B 1 156 ? -20.469 24.25 2.629 1 95.62 156 LYS B O 1
ATOM 3104 N N . VAL B 1 157 ? -20.719 22.75 4.219 1 95.25 157 VAL B N 1
ATOM 3105 C CA . VAL B 1 157 ? -19.547 23.266 4.93 1 95.25 157 VAL B CA 1
ATOM 3106 C C . VAL B 1 157 ? -18.516 22.141 5.062 1 95.25 157 VAL B C 1
ATOM 3108 O O . VAL B 1 157 ? -17.438 22.219 4.457 1 95.25 157 VAL B O 1
ATOM 3111 N N . GLU B 1 158 ? -18.891 21.062 5.656 1 95.25 158 GLU B N 1
ATOM 3112 C CA . GLU B 1 158 ? -17.938 20.016 5.988 1 95.25 158 GLU B CA 1
ATOM 3113 C C . GLU B 1 158 ? -17.422 19.312 4.734 1 95.25 158 GLU B C 1
ATOM 3115 O O . GLU B 1 158 ? -16.203 19.25 4.5 1 95.25 158 GLU B O 1
ATOM 3120 N N . LEU B 1 159 ? -18.328 18.875 3.91 1 95.19 159 LEU B N 1
ATOM 3121 C CA . LEU B 1 159 ? -17.938 18.062 2.77 1 95.19 159 LEU B CA 1
ATOM 3122 C C . LEU B 1 159 ? -17.141 18.875 1.761 1 95.19 159 LEU B C 1
ATOM 3124 O O . LEU B 1 159 ? -16.094 18.422 1.276 1 95.19 159 LEU B O 1
ATOM 3128 N N . PRO B 1 160 ? -17.578 20.047 1.53 1 93.81 160 PRO B N 1
ATOM 3129 C CA . PRO B 1 160 ? -16.781 20.844 0.602 1 93.81 160 PRO B CA 1
ATOM 3130 C C . PRO B 1 160 ? -15.375 21.141 1.133 1 93.81 160 PRO B C 1
ATOM 3132 O O . PRO B 1 160 ? -14.414 21.172 0.363 1 93.81 160 PRO B O 1
ATOM 3135 N N . ASN B 1 161 ? -15.273 21.344 2.416 1 92.81 161 ASN B N 1
ATOM 3136 C CA . ASN B 1 161 ? -13.969 21.656 3.006 1 92.81 161 ASN B CA 1
ATOM 3137 C C . ASN B 1 161 ? -13.125 20.406 3.186 1 92.81 161 ASN B C 1
ATOM 3139 O O . ASN B 1 161 ? -11.898 20.484 3.287 1 92.81 161 ASN B O 1
ATOM 3143 N N . ALA B 1 162 ? -13.766 19.25 3.16 1 94.31 162 ALA B N 1
ATOM 3144 C CA . ALA B 1 162 ? -13.055 17.984 3.348 1 94.31 162 ALA B CA 1
ATOM 3145 C C . ALA B 1 162 ? -12.812 17.297 2.012 1 94.31 162 ALA B C 1
ATOM 3147 O O . ALA B 1 162 ? -12.188 16.234 1.963 1 94.31 162 ALA B O 1
ATOM 3148 N N . ALA B 1 163 ? -13.281 17.891 0.943 1 94.19 163 ALA B N 1
ATOM 3149 C CA . ALA B 1 163 ? -13.32 17.234 -0.36 1 94.19 163 ALA B CA 1
ATOM 3150 C C . ALA B 1 163 ? -11.922 16.844 -0.821 1 94.19 163 ALA B C 1
ATOM 3152 O O . ALA B 1 163 ? -11.719 15.75 -1.363 1 94.19 163 ALA B O 1
ATOM 3153 N N . TYR B 1 164 ? -10.992 17.734 -0.543 1 91.38 164 TYR B N 1
ATOM 3154 C CA . TYR B 1 164 ? -9.633 17.453 -0.977 1 91.38 164 TYR B CA 1
ATOM 3155 C C . TYR B 1 164 ? -9.086 16.203 -0.302 1 91.38 164 TYR B C 1
ATOM 3157 O O . TYR B 1 164 ? -8.547 15.32 -0.967 1 91.38 164 TYR B O 1
ATOM 3165 N N . SER B 1 165 ? -9.312 16.141 0.954 1 90.12 165 SER B N 1
ATOM 3166 C CA . SER B 1 165 ? -8.828 15 1.729 1 90.12 165 SER B CA 1
ATOM 3167 C C . SER B 1 165 ? -9.562 13.719 1.345 1 90.12 165 SER B C 1
ATOM 3169 O O . SER B 1 165 ? -8.953 12.648 1.256 1 90.12 165 SER B O 1
ATOM 3171 N N . ILE B 1 166 ? -10.82 13.82 1.095 1 94.75 166 ILE B N 1
ATOM 3172 C CA . ILE B 1 166 ? -11.633 12.664 0.736 1 94.75 166 ILE B CA 1
ATOM 3173 C C . ILE B 1 166 ? -11.18 12.117 -0.616 1 94.75 166 ILE B C 1
ATOM 3175 O O . ILE B 1 166 ? -10.93 10.914 -0.755 1 94.75 166 ILE B O 1
ATOM 3179 N N . ILE B 1 167 ? -11.016 12.992 -1.548 1 94.5 167 ILE B N 1
ATOM 3180 C CA . ILE B 1 167 ? -10.609 12.578 -2.885 1 94.5 167 ILE B CA 1
ATOM 3181 C C . ILE B 1 167 ? -9.188 12.023 -2.842 1 94.5 167 ILE B C 1
ATOM 3183 O O . ILE B 1 167 ? -8.867 11.07 -3.553 1 94.5 167 ILE B O 1
ATOM 3187 N N . ALA B 1 168 ? -8.32 12.586 -1.993 1 89.06 168 ALA B N 1
ATOM 3188 C CA . ALA B 1 168 ? -6.965 12.078 -1.828 1 89.06 168 ALA B CA 1
ATOM 3189 C C . ALA B 1 168 ? -6.977 10.648 -1.305 1 89.06 168 ALA B C 1
ATOM 3191 O O . ALA B 1 168 ? -6.176 9.812 -1.736 1 89.06 168 ALA B O 1
ATOM 3192 N N . GLY B 1 169 ? -7.875 10.391 -0.4 1 89.88 169 GLY B N 1
ATOM 3193 C CA . GLY B 1 169 ? -8.039 9.039 0.107 1 89.88 169 GLY B CA 1
ATOM 3194 C C . GLY B 1 169 ? -8.523 8.062 -0.947 1 89.88 169 GLY B C 1
ATOM 3195 O O . GLY B 1 169 ? -8.016 6.941 -1.039 1 89.88 169 GLY B O 1
ATOM 3196 N N . ILE B 1 170 ? -9.438 8.531 -1.679 1 95.19 170 ILE B N 1
ATOM 3197 C CA . ILE B 1 170 ? -9.977 7.715 -2.76 1 95.19 170 ILE B CA 1
ATOM 3198 C C . ILE B 1 170 ? -8.891 7.449 -3.799 1 95.19 170 ILE B C 1
ATOM 3200 O O . ILE B 1 170 ? -8.711 6.312 -4.246 1 95.19 170 ILE B O 1
ATOM 3204 N N . ARG B 1 171 ? -8.18 8.461 -4.133 1 91.94 171 ARG B N 1
ATOM 3205 C CA . ARG B 1 171 ? -7.098 8.336 -5.098 1 91.94 171 ARG B CA 1
ATOM 3206 C C . ARG B 1 171 ? -6.059 7.32 -4.629 1 91.94 171 ARG B C 1
ATOM 3208 O O . ARG B 1 171 ? -5.676 6.426 -5.379 1 91.94 171 ARG B O 1
ATOM 3215 N N . THR B 1 172 ? -5.656 7.434 -3.42 1 85.75 172 THR B N 1
ATOM 3216 C CA . THR B 1 172 ? -4.672 6.516 -2.85 1 85.75 172 THR B CA 1
ATOM 3217 C C . THR B 1 172 ? -5.184 5.078 -2.898 1 85.75 172 THR B C 1
ATOM 3219 O O . THR B 1 172 ? -4.457 4.172 -3.314 1 85.75 172 THR B O 1
ATOM 3222 N N . ALA B 1 173 ? -6.391 4.914 -2.539 1 91 173 ALA B N 1
ATOM 3223 C CA . ALA B 1 173 ? -6.988 3.582 -2.486 1 91 173 ALA B CA 1
ATOM 3224 C C . ALA B 1 173 ? -7.094 2.975 -3.883 1 91 173 ALA B C 1
ATOM 3226 O O . ALA B 1 173 ? -6.777 1.798 -4.078 1 91 173 ALA B O 1
ATOM 3227 N N . VAL B 1 174 ? -7.551 3.758 -4.797 1 94.88 174 VAL B N 1
ATOM 3228 C CA . VAL B 1 174 ? -7.793 3.252 -6.145 1 94.88 174 VAL B CA 1
ATOM 3229 C C . VAL B 1 174 ? -6.465 2.875 -6.801 1 94.88 174 VAL B C 1
ATOM 3231 O O . VAL B 1 174 ? -6.367 1.845 -7.469 1 94.88 174 VAL B O 1
ATOM 3234 N N . VAL B 1 175 ? -5.5 3.66 -6.625 1 89.31 175 VAL B N 1
ATOM 3235 C CA . VAL B 1 175 ? -4.199 3.406 -7.238 1 89.31 175 VAL B CA 1
ATOM 3236 C C . VAL B 1 175 ? -3.59 2.137 -6.645 1 89.31 175 VAL B C 1
ATOM 3238 O O . VAL B 1 175 ? -3.1 1.275 -7.379 1 89.31 175 VAL B O 1
ATOM 3241 N N . ILE B 1 176 ? -3.621 1.99 -5.375 1 85.81 176 ILE B N 1
ATOM 3242 C CA . ILE B 1 176 ? -3.127 0.787 -4.715 1 85.81 176 ILE B CA 1
ATOM 3243 C C . ILE B 1 176 ? -3.951 -0.42 -5.156 1 85.81 176 ILE B C 1
ATOM 3245 O O . ILE B 1 176 ? -3.406 -1.503 -5.383 1 85.81 176 ILE B O 1
ATOM 3249 N N . ASN B 1 177 ? -5.227 -0.2 -5.281 1 93 177 ASN B N 1
ATOM 3250 C CA . ASN B 1 177 ? -6.137 -1.258 -5.703 1 93 177 ASN B CA 1
ATOM 3251 C C . ASN B 1 177 ? -5.816 -1.743 -7.113 1 93 177 ASN B C 1
ATOM 3253 O O . ASN B 1 177 ? -5.949 -2.932 -7.414 1 93 177 ASN B O 1
ATOM 3257 N N . ILE B 1 178 ? -5.477 -0.835 -7.957 1 94.31 178 ILE B N 1
ATOM 3258 C CA . ILE B 1 178 ? -5.09 -1.208 -9.312 1 94.31 178 ILE B CA 1
ATOM 3259 C C . ILE B 1 178 ? -3.936 -2.205 -9.266 1 94.31 178 ILE B C 1
ATOM 3261 O O . ILE B 1 178 ? -3.953 -3.221 -9.969 1 94.31 178 ILE B O 1
ATOM 3265 N N . GLY B 1 179 ? -2.984 -2.01 -8.453 1 90.69 179 GLY B N 1
ATOM 3266 C CA . GLY B 1 179 ? -1.872 -2.934 -8.289 1 90.69 179 GLY B CA 1
ATOM 3267 C C . GLY B 1 179 ? -2.281 -4.258 -7.676 1 90.69 179 GLY B C 1
ATOM 3268 O O . GLY B 1 179 ? -1.883 -5.32 -8.156 1 90.69 179 GLY B O 1
ATOM 3269 N N . ALA B 1 180 ? -3.076 -4.18 -6.637 1 90.06 180 ALA B N 1
ATOM 3270 C CA . ALA B 1 180 ? -3.523 -5.371 -5.922 1 90.06 180 ALA B CA 1
ATOM 3271 C C . ALA B 1 180 ? -4.375 -6.262 -6.82 1 90.06 180 ALA B C 1
ATOM 3273 O O . ALA B 1 180 ? -4.406 -7.484 -6.648 1 90.06 180 ALA B O 1
ATOM 3274 N N . THR B 1 181 ? -5.047 -5.625 -7.758 1 95.38 181 THR B N 1
ATOM 3275 C CA . THR B 1 181 ? -5.953 -6.348 -8.648 1 95.38 181 THR B CA 1
ATOM 3276 C C . THR B 1 181 ? -5.191 -7.371 -9.484 1 95.38 181 THR B C 1
ATOM 3278 O O . THR B 1 181 ? -5.773 -8.352 -9.953 1 95.38 181 THR B O 1
ATOM 3281 N N . ALA B 1 182 ? -3.924 -7.133 -9.711 1 93.5 182 ALA B N 1
ATOM 3282 C CA . ALA B 1 182 ? -3.131 -8.125 -10.438 1 93.5 182 ALA B CA 1
ATOM 3283 C C . ALA B 1 182 ? -3.184 -9.484 -9.75 1 93.5 182 ALA B C 1
ATOM 3285 O O . ALA B 1 182 ? -3.113 -10.523 -10.406 1 93.5 182 ALA B O 1
ATOM 3286 N N . LEU B 1 183 ? -3.402 -9.516 -8.461 1 90.94 183 LEU B N 1
ATOM 3287 C CA . LEU B 1 183 ? -3.391 -10.742 -7.668 1 90.94 183 LEU B CA 1
ATOM 3288 C C . LEU B 1 183 ? -4.703 -11.508 -7.824 1 90.94 183 LEU B C 1
ATOM 3290 O O . LEU B 1 183 ? -4.785 -12.688 -7.477 1 90.94 183 LEU B O 1
ATOM 3294 N N . ALA B 1 184 ? -5.691 -10.805 -8.328 1 93.88 184 ALA B N 1
ATOM 3295 C CA . ALA B 1 184 ? -7.012 -11.414 -8.461 1 93.88 184 ALA B CA 1
ATOM 3296 C C . ALA B 1 184 ? -6.961 -12.648 -9.359 1 93.88 184 ALA B C 1
ATOM 3298 O O . ALA B 1 184 ? -7.738 -13.586 -9.188 1 93.88 184 ALA B O 1
ATOM 3299 N N . TYR B 1 185 ? -6.047 -12.648 -10.258 1 93.62 185 TYR B N 1
ATOM 3300 C CA . TYR B 1 185 ? -5.91 -13.797 -11.156 1 93.62 185 TYR B CA 1
ATOM 3301 C C . TYR B 1 185 ? -5.695 -15.078 -10.367 1 93.62 185 TYR B C 1
ATOM 3303 O O . TYR B 1 185 ? -6.215 -16.141 -10.734 1 93.62 185 TYR B O 1
ATOM 3311 N N . LEU B 1 186 ? -5.00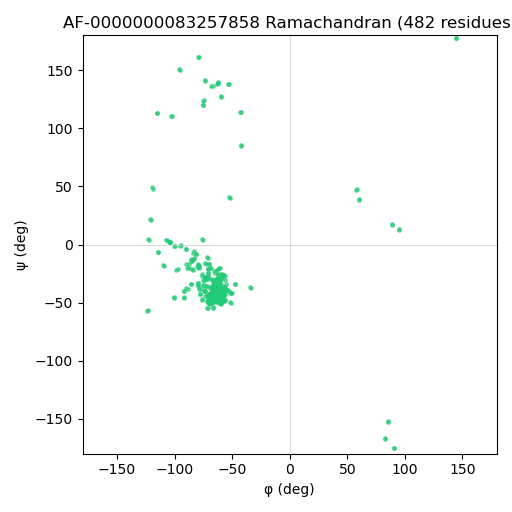8 -15.008 -9.328 1 89.94 186 LEU B N 1
ATOM 3312 C CA . LEU B 1 186 ? -4.617 -16.188 -8.547 1 89.94 186 LEU B CA 1
ATOM 3313 C C . LEU B 1 186 ? -5.844 -16.891 -7.973 1 89.94 186 LEU B C 1
ATOM 3315 O O . LEU B 1 186 ? -5.789 -18.078 -7.652 1 89.94 186 LEU B O 1
ATOM 3319 N N . ILE B 1 187 ? -6.914 -16.109 -7.879 1 92.19 187 ILE B N 1
ATOM 3320 C CA . ILE B 1 187 ? -8.094 -16.719 -7.281 1 92.19 187 ILE B CA 1
ATOM 3321 C C . ILE B 1 187 ? -9.25 -16.672 -8.273 1 92.19 187 ILE B C 1
ATOM 3323 O O . ILE B 1 187 ? -10.422 -16.625 -7.875 1 92.19 187 ILE B O 1
ATOM 3327 N N . GLY B 1 188 ? -8.93 -16.547 -9.523 1 93.62 188 GLY B N 1
ATOM 3328 C CA . GLY B 1 188 ? -9.93 -16.703 -10.57 1 93.62 188 GLY B CA 1
ATOM 3329 C C . GLY B 1 188 ? -10.648 -15.414 -10.914 1 93.62 188 GLY B C 1
ATOM 3330 O O . GLY B 1 188 ? -11.719 -15.438 -11.523 1 93.62 188 GLY B O 1
ATOM 3331 N N . GLY B 1 189 ? -10.133 -14.328 -10.562 1 95.38 189 GLY B N 1
ATOM 3332 C CA . GLY B 1 189 ? -10.781 -13.047 -10.828 1 95.38 189 GLY B CA 1
ATOM 3333 C C . GLY B 1 189 ? -10.469 -12.5 -12.211 1 95.38 189 GLY B C 1
ATOM 3334 O O . GLY B 1 189 ? -11.18 -11.625 -12.703 1 95.38 189 GLY B O 1
ATOM 3335 N N . GLY B 1 190 ? -9.344 -13.008 -12.781 1 96.31 190 GLY B N 1
ATOM 3336 C CA . GLY B 1 190 ? -8.93 -12.523 -14.086 1 96.31 190 GLY B CA 1
ATOM 3337 C C . GLY B 1 190 ? -8.102 -11.258 -14.008 1 96.31 190 GLY B C 1
ATOM 3338 O O . GLY B 1 190 ? -7.309 -11.078 -13.086 1 96.31 190 GLY B O 1
ATOM 3339 N N . GLY B 1 191 ? -8.203 -10.445 -15.148 1 97.69 191 GLY B N 1
ATOM 3340 C CA . GLY B 1 191 ? -7.469 -9.195 -15.211 1 97.69 191 GLY B CA 1
ATOM 3341 C C . GLY B 1 191 ? -6.086 -9.344 -15.812 1 97.69 191 GLY B C 1
ATOM 3342 O O . GLY B 1 191 ? -5.707 -10.438 -16.25 1 97.69 191 GLY B O 1
ATOM 3343 N N . LEU B 1 192 ? -5.395 -8.328 -15.805 1 97.44 192 LEU B N 1
ATOM 3344 C CA . LEU B 1 192 ? -4.094 -8.25 -16.453 1 97.44 192 LEU B CA 1
ATOM 3345 C C . LEU B 1 192 ? -3.061 -9.086 -15.711 1 97.44 192 LEU B C 1
ATOM 3347 O O . LEU B 1 192 ? -1.997 -9.398 -16.25 1 97.44 192 LEU B O 1
ATOM 3351 N N . GLY B 1 193 ? -3.383 -9.453 -14.461 1 95.62 193 GLY B N 1
ATOM 3352 C CA . GLY B 1 193 ? -2.51 -10.352 -13.727 1 95.62 193 GLY B CA 1
ATOM 3353 C C . GLY B 1 193 ? -2.301 -11.688 -14.414 1 95.62 193 GLY B C 1
ATOM 3354 O O . GLY B 1 193 ? -1.289 -12.352 -14.195 1 95.62 193 GLY B O 1
ATOM 3355 N N . ASN B 1 194 ? -3.254 -12.047 -15.203 1 96.38 194 ASN B N 1
ATOM 3356 C CA . ASN B 1 194 ? -3.131 -13.273 -15.984 1 96.38 194 ASN B CA 1
ATOM 3357 C C . ASN B 1 194 ? -1.818 -13.312 -16.766 1 96.38 194 ASN B C 1
ATOM 3359 O O . ASN B 1 194 ? -1.072 -14.289 -16.672 1 96.38 194 ASN B O 1
ATOM 3363 N N . TRP B 1 195 ? -1.53 -12.258 -17.469 1 96.62 195 TRP B N 1
ATOM 3364 C CA . TRP B 1 195 ? -0.327 -12.242 -18.297 1 96.62 195 TRP B CA 1
ATOM 3365 C C . TRP B 1 195 ? 0.924 -12.117 -17.438 1 96.62 195 TRP B C 1
ATOM 3367 O O . TRP B 1 195 ? 1.981 -12.648 -17.781 1 96.62 195 TRP B O 1
ATOM 3377 N N . ILE B 1 196 ? 0.845 -11.492 -16.266 1 94 196 ILE B N 1
ATOM 3378 C CA . ILE B 1 196 ? 1.992 -11.422 -15.375 1 94 196 ILE B CA 1
ATOM 3379 C C . ILE B 1 196 ? 2.33 -12.82 -14.859 1 94 196 ILE B C 1
ATOM 3381 O O . ILE B 1 196 ? 3.467 -13.273 -14.992 1 94 196 ILE B O 1
ATOM 3385 N N . PHE B 1 197 ? 1.366 -13.531 -14.383 1 92.81 197 PHE B N 1
ATOM 3386 C CA . PHE B 1 197 ? 1.613 -14.82 -13.75 1 92.81 197 PHE B CA 1
ATOM 3387 C C . PHE B 1 197 ? 1.939 -15.883 -14.797 1 92.81 197 PHE B C 1
ATOM 3389 O O . PHE B 1 197 ? 2.809 -16.734 -14.578 1 92.81 197 PHE B O 1
ATOM 3396 N N . VAL B 1 198 ? 1.264 -15.859 -15.914 1 94.25 198 VAL B N 1
ATOM 3397 C CA . VAL B 1 198 ? 1.614 -16.766 -17 1 94.25 198 VAL B CA 1
ATOM 3398 C C . VAL B 1 198 ? 3.047 -16.5 -17.453 1 94.25 198 VAL B C 1
ATOM 3400 O O . VAL B 1 198 ? 3.83 -17.438 -17.625 1 94.25 198 VAL B O 1
ATOM 3403 N N . GLY B 1 199 ? 3.361 -15.219 -17.688 1 93.69 199 GLY B N 1
ATOM 3404 C CA . GLY B 1 199 ? 4.711 -14.859 -18.094 1 93.69 199 GLY B CA 1
ATOM 3405 C C . GLY B 1 199 ? 5.77 -15.312 -17.094 1 93.69 199 GLY B C 1
ATOM 3406 O O . GLY B 1 199 ? 6.852 -15.75 -17.5 1 93.69 199 GLY B O 1
ATOM 3407 N N . ILE B 1 200 ? 5.504 -15.211 -15.836 1 88.5 200 ILE B N 1
ATOM 3408 C CA . ILE B 1 200 ? 6.422 -15.68 -14.805 1 88.5 200 ILE B CA 1
ATOM 3409 C C . ILE B 1 200 ? 6.578 -17.203 -14.898 1 88.5 200 ILE B C 1
ATOM 3411 O O . ILE B 1 200 ? 7.695 -17.719 -14.883 1 88.5 200 ILE B O 1
ATOM 3415 N N . ASN B 1 201 ? 5.473 -17.875 -15.008 1 88.81 201 ASN B N 1
ATOM 3416 C CA . ASN B 1 201 ? 5.461 -19.328 -15.008 1 88.81 201 ASN B CA 1
ATOM 3417 C C . ASN B 1 201 ? 6.234 -19.891 -16.188 1 88.81 201 ASN B C 1
ATOM 3419 O O . ASN B 1 201 ? 6.93 -20.906 -16.062 1 88.81 201 ASN B O 1
ATOM 3423 N N . VAL B 1 202 ? 6.148 -19.219 -17.297 1 91.81 202 VAL B N 1
ATOM 3424 C CA . VAL B 1 202 ? 6.781 -19.766 -18.5 1 91.81 202 VAL B CA 1
ATOM 3425 C C . VAL B 1 202 ? 8.07 -19.016 -18.797 1 91.81 202 VAL B C 1
ATOM 3427 O O . VAL B 1 202 ? 8.688 -19.219 -19.844 1 91.81 202 VAL B O 1
ATOM 3430 N N . PHE B 1 203 ? 8.422 -18.094 -17.969 1 89.12 203 PHE B N 1
ATOM 3431 C CA . PHE B 1 203 ? 9.648 -17.312 -18.062 1 89.12 203 PHE B CA 1
ATOM 3432 C C . PHE B 1 203 ? 9.719 -16.578 -19.391 1 89.12 203 PHE B C 1
ATOM 3434 O O . PHE B 1 203 ? 10.719 -16.656 -20.109 1 89.12 203 PHE B O 1
ATOM 3441 N N . ASP B 1 204 ? 8.672 -15.945 -19.766 1 93.69 204 ASP B N 1
ATOM 3442 C CA . ASP B 1 204 ? 8.57 -15.148 -20.984 1 93.69 204 ASP B CA 1
ATOM 3443 C C . ASP B 1 204 ? 8.344 -13.672 -20.656 1 93.69 204 ASP B C 1
ATOM 3445 O O . ASP B 1 204 ? 7.242 -13.273 -20.281 1 93.69 204 ASP B O 1
ATOM 3449 N N . ASN B 1 205 ? 9.344 -12.914 -20.984 1 91.56 205 ASN B N 1
ATOM 3450 C CA . ASN B 1 205 ? 9.312 -11.5 -20.641 1 91.56 205 ASN B CA 1
ATOM 3451 C C . ASN B 1 205 ? 8.305 -10.734 -21.5 1 91.56 205 ASN B C 1
ATOM 3453 O O . ASN B 1 205 ? 7.738 -9.734 -21.047 1 91.56 205 ASN B O 1
ATOM 3457 N N . SER B 1 206 ? 8.117 -11.195 -22.609 1 94.25 206 SER B N 1
ATOM 3458 C CA . SER B 1 206 ? 7.152 -10.523 -23.469 1 94.25 206 SER B CA 1
ATOM 3459 C C . SER B 1 206 ? 5.742 -10.609 -22.891 1 94.25 206 SER B C 1
ATOM 3461 O O . SER B 1 206 ? 5.035 -9.602 -22.812 1 94.25 206 SER B O 1
ATOM 3463 N N . ILE B 1 207 ? 5.363 -11.789 -22.438 1 95.31 207 ILE B N 1
ATOM 3464 C CA . ILE B 1 207 ? 4.051 -12 -21.828 1 95.31 207 ILE B CA 1
ATOM 3465 C C . ILE B 1 207 ? 3.973 -11.242 -20.5 1 95.31 207 ILE B C 1
ATOM 3467 O O . ILE B 1 207 ? 3 -10.531 -20.25 1 95.31 207 ILE B O 1
ATOM 3471 N N . LEU B 1 208 ? 5.02 -11.344 -19.781 1 93.81 208 LEU B N 1
ATOM 3472 C CA . LEU B 1 208 ? 5.105 -10.719 -18.469 1 93.81 208 LEU B CA 1
ATOM 3473 C C . LEU B 1 208 ? 4.953 -9.203 -18.562 1 93.81 208 LEU B C 1
ATOM 3475 O O . LEU B 1 208 ? 4.121 -8.609 -17.875 1 93.81 208 LEU B O 1
ATOM 3479 N N . ILE B 1 209 ? 5.699 -8.594 -19.453 1 92.25 209 ILE B N 1
ATOM 3480 C CA . ILE B 1 209 ? 5.727 -7.141 -19.594 1 92.25 209 ILE B CA 1
ATOM 3481 C C . ILE B 1 209 ? 4.414 -6.656 -20.203 1 92.25 209 ILE B C 1
ATOM 3483 O O . ILE B 1 209 ? 3.916 -5.586 -19.844 1 92.25 209 ILE B O 1
ATOM 3487 N N . SER B 1 210 ? 3.803 -7.492 -20.953 1 94.94 210 SER B N 1
ATOM 3488 C CA . SER B 1 210 ? 2.525 -7.148 -21.578 1 94.94 210 SER B CA 1
ATOM 3489 C C . SER B 1 210 ? 1.42 -7.039 -20.531 1 94.94 210 SER B C 1
ATOM 3491 O O . SER B 1 210 ? 0.374 -6.441 -20.781 1 94.94 210 SER B O 1
ATOM 3493 N N . GLY B 1 211 ? 1.602 -7.617 -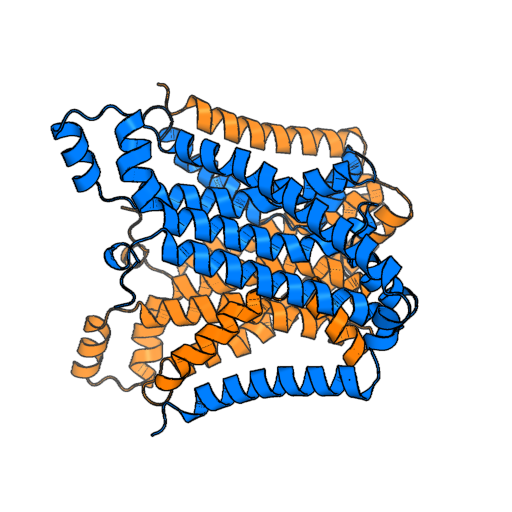19.406 1 94.5 211 GLY B N 1
ATOM 3494 C CA . GLY B 1 211 ? 0.694 -7.453 -18.281 1 94.5 211 GLY B CA 1
ATOM 3495 C C . GLY B 1 211 ? 1.091 -6.316 -17.344 1 94.5 211 GLY B C 1
ATOM 3496 O O . GLY B 1 211 ? 0.262 -5.477 -17 1 94.5 211 GLY B O 1
ATOM 3497 N N . ALA B 1 212 ? 2.363 -6.262 -17.031 1 91.94 212 ALA B N 1
ATOM 3498 C CA . ALA B 1 212 ? 2.889 -5.363 -16 1 91.94 212 ALA B CA 1
ATOM 3499 C C . ALA B 1 212 ? 2.846 -3.912 -16.484 1 91.94 212 ALA B C 1
ATOM 3501 O O . ALA B 1 212 ? 2.467 -3.016 -15.719 1 91.94 212 ALA B O 1
ATOM 3502 N N . LEU B 1 213 ? 3.209 -3.695 -17.656 1 91.19 213 LEU B N 1
ATOM 3503 C CA . LEU B 1 213 ? 3.314 -2.334 -18.172 1 91.19 213 LEU B CA 1
ATOM 3504 C C . LEU B 1 213 ? 1.939 -1.685 -18.281 1 91.19 213 LEU B C 1
ATOM 3506 O O . LEU B 1 213 ? 1.742 -0.556 -17.828 1 91.19 213 LEU B O 1
ATOM 3510 N N . PRO B 1 214 ? 0.962 -2.33 -18.812 1 94.06 214 PRO B N 1
ATOM 3511 C CA . PRO B 1 214 ? -0.374 -1.73 -18.844 1 94.06 214 PRO B CA 1
ATOM 3512 C C . PRO B 1 214 ? -0.927 -1.428 -17.453 1 94.06 214 PRO B C 1
ATOM 3514 O O . PRO B 1 214 ? -1.612 -0.419 -17.266 1 94.06 214 PRO B O 1
ATOM 3517 N N . ILE B 1 215 ? -0.703 -2.328 -16.516 1 94 215 ILE B N 1
ATOM 3518 C CA . ILE B 1 215 ? -1.152 -2.07 -15.156 1 94 215 ILE B CA 1
ATOM 3519 C C . ILE B 1 215 ? -0.515 -0.783 -14.633 1 94 215 ILE B C 1
ATOM 3521 O O . ILE B 1 215 ? -1.188 0.045 -14.016 1 94 215 ILE B O 1
ATOM 3525 N N . THR B 1 216 ? 0.759 -0.645 -14.875 1 89 216 THR B N 1
ATOM 3526 C CA . THR B 1 216 ? 1.481 0.552 -14.453 1 89 216 THR B CA 1
ATOM 3527 C C . THR B 1 216 ? 0.908 1.794 -15.133 1 89 216 THR B C 1
ATOM 3529 O O . THR B 1 216 ? 0.683 2.814 -14.477 1 89 216 THR B O 1
ATOM 3532 N N . ILE B 1 217 ? 0.669 1.719 -16.406 1 90.94 217 ILE B N 1
ATOM 3533 C CA . ILE B 1 217 ? 0.109 2.834 -17.156 1 90.94 217 ILE B CA 1
ATOM 3534 C C . ILE B 1 217 ? -1.285 3.166 -16.625 1 90.94 217 ILE B C 1
ATOM 3536 O O . ILE B 1 217 ? -1.631 4.34 -16.469 1 90.94 217 ILE B O 1
ATOM 3540 N N . LEU B 1 218 ? -2.059 2.143 -16.391 1 94.19 218 LEU B N 1
ATOM 3541 C CA . LEU B 1 218 ? -3.395 2.338 -15.852 1 94.19 218 LEU B CA 1
ATOM 3542 C C . LEU B 1 218 ? -3.33 3.047 -14.5 1 94.19 218 LEU B C 1
ATOM 3544 O O . LEU B 1 218 ? -4.105 3.971 -14.242 1 94.19 218 LEU B O 1
ATOM 3548 N N . ALA B 1 219 ? -2.438 2.607 -13.641 1 91.56 219 ALA B N 1
ATOM 3549 C CA . ALA B 1 219 ? -2.279 3.203 -12.32 1 91.56 219 ALA B CA 1
ATOM 3550 C C . ALA B 1 219 ? -1.894 4.676 -12.422 1 91.56 219 ALA B C 1
ATOM 3552 O O . ALA B 1 219 ? -2.482 5.527 -11.75 1 91.56 219 ALA B O 1
ATOM 3553 N N . ILE B 1 220 ? -0.975 5.023 -13.281 1 87.06 220 ILE B N 1
ATOM 3554 C CA . ILE B 1 220 ? -0.502 6.391 -13.461 1 87.06 220 ILE B CA 1
ATOM 3555 C C . ILE B 1 220 ? -1.624 7.254 -14.039 1 87.06 220 ILE B C 1
ATOM 3557 O O . ILE B 1 220 ? -1.851 8.375 -13.578 1 87.06 220 ILE B O 1
ATOM 3561 N N . THR B 1 221 ? -2.312 6.77 -15.047 1 92.19 221 THR B N 1
ATOM 3562 C CA . THR B 1 221 ? -3.383 7.504 -15.703 1 92.19 221 THR B CA 1
ATOM 3563 C C . THR B 1 221 ? -4.512 7.816 -14.727 1 92.19 221 THR B C 1
ATOM 3565 O O . THR B 1 221 ? -5 8.945 -14.672 1 92.19 221 THR B O 1
ATOM 3568 N N . VAL B 1 222 ? -4.914 6.844 -13.977 1 93.31 222 VAL B N 1
ATOM 3569 C CA . VAL B 1 222 ? -6 7.027 -13.016 1 93.31 222 VAL B CA 1
ATOM 3570 C C . VAL B 1 222 ? -5.559 7.977 -11.906 1 93.31 222 VAL B C 1
ATOM 3572 O O . VAL B 1 222 ? -6.336 8.82 -11.453 1 93.31 222 VAL B O 1
ATOM 3575 N N . ASP B 1 223 ? -4.336 7.797 -11.461 1 89.5 223 ASP B N 1
ATOM 3576 C CA . ASP B 1 223 ? -3.799 8.703 -10.453 1 89.5 223 ASP B CA 1
ATOM 3577 C C . ASP B 1 223 ? -3.855 10.156 -10.93 1 89.5 223 ASP B C 1
ATOM 3579 O O . ASP B 1 223 ? -4.266 11.047 -10.188 1 89.5 223 ASP B O 1
ATOM 3583 N N . LEU B 1 224 ? -3.414 10.43 -12.156 1 87.69 224 LEU B N 1
ATOM 3584 C CA . LEU B 1 224 ? -3.41 11.773 -12.734 1 87.69 224 LEU B CA 1
ATOM 3585 C C . LEU B 1 224 ? -4.832 12.305 -12.875 1 87.69 224 LEU B C 1
ATOM 3587 O O . LEU B 1 224 ? -5.09 13.477 -12.57 1 87.69 224 LEU B O 1
ATOM 3591 N N . PHE B 1 225 ? -5.672 11.445 -13.305 1 92.38 225 PHE B N 1
ATOM 3592 C CA . PHE B 1 225 ? -7.066 11.836 -13.477 1 92.38 225 PHE B CA 1
ATOM 3593 C C . PHE B 1 225 ? -7.68 12.25 -12.141 1 92.38 225 PHE B C 1
ATOM 3595 O O .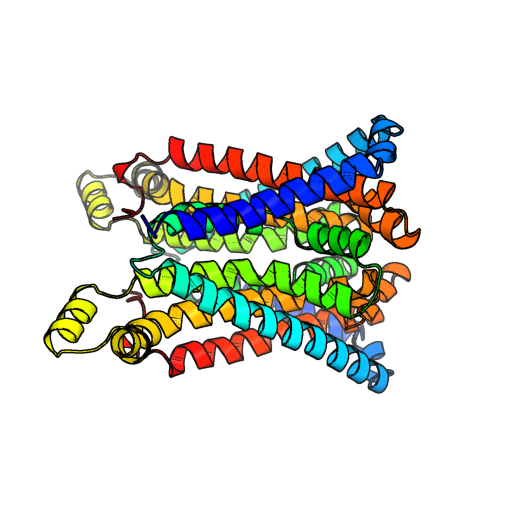 PHE B 1 225 ? -8.336 13.289 -12.047 1 92.38 225 PHE B O 1
ATOM 3602 N N . LEU B 1 226 ? -7.457 11.523 -11.109 1 90.06 226 LEU B N 1
ATOM 3603 C CA . LEU B 1 226 ? -8.055 11.789 -9.812 1 90.06 226 LEU B CA 1
ATOM 3604 C C . LEU B 1 226 ? -7.379 12.984 -9.141 1 90.06 226 LEU B C 1
ATOM 3606 O O . LEU B 1 226 ? -8.016 13.719 -8.383 1 90.06 226 LEU B O 1
ATOM 3610 N N . ARG B 1 227 ? -6.137 13.133 -9.43 1 86.44 227 ARG B N 1
ATOM 3611 C CA . ARG B 1 227 ? -5.441 14.32 -8.945 1 86.44 227 ARG B CA 1
ATOM 3612 C C . ARG B 1 227 ? -6.051 15.586 -9.523 1 86.44 227 ARG B C 1
ATOM 3614 O O . ARG B 1 227 ? -6.168 16.609 -8.836 1 86.44 227 ARG B O 1
ATOM 3621 N N . LEU B 1 228 ? -6.363 15.516 -10.773 1 88.38 228 LEU B N 1
ATOM 3622 C CA . LEU B 1 228 ? -7 16.641 -11.43 1 88.38 228 LEU B CA 1
ATOM 3623 C C . LEU B 1 228 ? -8.367 16.938 -10.82 1 88.38 228 LEU B C 1
ATOM 3625 O O . LEU B 1 228 ? -8.75 18.094 -10.648 1 88.38 228 LEU B O 1
ATOM 3629 N N . LEU B 1 229 ? -9.031 15.883 -10.484 1 87.69 229 LEU B N 1
ATOM 3630 C CA . LEU B 1 229 ? -10.32 16.031 -9.836 1 87.69 229 LEU B CA 1
ATOM 3631 C C . LEU B 1 229 ? -10.164 16.672 -8.453 1 87.69 229 LEU B C 1
ATOM 3633 O O . LEU B 1 229 ? -10.992 17.5 -8.047 1 87.69 229 LEU B O 1
ATOM 3637 N N . GLU B 1 230 ? -9.148 16.25 -7.797 1 86.44 230 GLU B N 1
ATOM 3638 C CA . GLU B 1 230 ? -8.828 16.812 -6.488 1 86.44 230 GLU B CA 1
ATOM 3639 C C . GLU B 1 230 ? -8.625 18.328 -6.578 1 86.44 230 GLU B C 1
ATOM 3641 O O . GLU B 1 230 ? -9.109 19.078 -5.727 1 86.44 230 GLU B O 1
ATOM 3646 N N . ARG B 1 231 ? -8.039 18.828 -7.574 1 82.56 231 ARG B N 1
ATOM 3647 C CA . ARG B 1 231 ? -7.691 20.25 -7.73 1 82.56 231 ARG B CA 1
ATOM 3648 C C . ARG B 1 231 ? -8.906 21.062 -8.164 1 82.56 231 ARG B C 1
ATOM 3650 O O . ARG B 1 231 ? -9.023 22.234 -7.805 1 82.56 231 ARG B O 1
ATOM 3657 N N . LYS B 1 232 ? -9.68 20.484 -8.875 1 82.62 232 LYS B N 1
ATOM 3658 C CA . LYS B 1 232 ? -10.836 21.203 -9.398 1 82.62 232 LYS B CA 1
ATOM 3659 C C . LYS B 1 232 ? -11.898 21.391 -8.32 1 82.62 232 LYS B C 1
ATOM 3661 O O . LYS B 1 232 ? -12.602 22.406 -8.297 1 82.62 232 LYS B O 1
ATOM 3666 N N . VAL B 1 233 ? -12 20.438 -7.516 1 76.06 233 VAL B N 1
ATOM 3667 C CA . VAL B 1 233 ? -13.07 20.469 -6.523 1 76.06 233 VAL B CA 1
ATOM 3668 C C . VAL B 1 233 ? -12.68 21.375 -5.363 1 76.06 233 VAL B C 1
ATOM 3670 O O . VAL B 1 233 ? -13.547 21.984 -4.73 1 76.06 233 VAL B O 1
ATOM 3673 N N . VAL B 1 234 ? -11.375 21.406 -4.984 1 65.44 234 VAL B N 1
ATOM 3674 C CA . VAL B 1 234 ? -11.016 22.172 -3.803 1 65.44 234 VAL B CA 1
ATOM 3675 C C . VAL B 1 234 ? -10.398 23.5 -4.223 1 65.44 234 VAL B C 1
ATOM 3677 O O . VAL B 1 234 ? -9.359 23.531 -4.887 1 65.44 234 VAL B O 1
ATOM 3680 N N . PRO B 1 235 ? -11.164 24.578 -3.955 1 57.91 235 PRO B N 1
ATOM 3681 C CA . PRO B 1 235 ? -10.633 25.906 -4.289 1 57.91 235 PRO B CA 1
ATOM 3682 C C . PRO B 1 235 ? -9.25 26.156 -3.695 1 57.91 235 PRO B C 1
ATOM 3684 O O . PRO B 1 235 ? -8.898 25.578 -2.666 1 57.91 235 PRO B O 1
ATOM 3687 N N . ARG B 1 236 ? -8.273 26.75 -4.379 1 56 236 ARG B N 1
ATOM 3688 C CA . ARG B 1 236 ? -6.891 27.094 -4.066 1 56 236 ARG B CA 1
ATOM 3689 C C . ARG B 1 236 ? -6.734 27.469 -2.596 1 56 236 ARG B C 1
ATOM 3691 O O . ARG B 1 236 ? -5.738 27.109 -1.961 1 56 236 ARG B O 1
ATOM 3698 N N . GLY B 1 237 ? -7.625 28.109 -2.006 1 49.81 237 GLY B N 1
ATOM 3699 C CA . GLY B 1 237 ? -7.512 28.625 -0.65 1 49.81 237 GLY B CA 1
ATOM 3700 C C . GLY B 1 237 ? -7.613 27.547 0.408 1 49.81 237 GLY B C 1
ATOM 3701 O O . GLY B 1 237 ? -7.184 27.75 1.546 1 49.81 237 GLY B O 1
ATOM 3702 N N . ALA B 1 238 ? -8.266 26.531 0.157 1 52.5 238 ALA B N 1
ATOM 3703 C CA . ALA B 1 238 ? -8.539 25.5 1.152 1 52.5 238 ALA B CA 1
ATOM 3704 C C . ALA B 1 238 ? -7.508 24.375 1.067 1 52.5 238 ALA B C 1
ATOM 3706 O O . ALA B 1 238 ? -7.59 23.391 1.807 1 52.5 238 ALA B O 1
ATOM 3707 N N . ARG B 1 239 ? -6.684 24.625 0.117 1 51.19 239 ARG B N 1
ATOM 3708 C CA . ARG B 1 239 ? -5.609 23.656 -0.065 1 51.19 239 ARG B CA 1
ATOM 3709 C C . ARG B 1 239 ? -4.555 23.797 1.026 1 51.19 239 ARG B C 1
ATOM 3711 O O . ARG B 1 239 ? -4.277 24.906 1.489 1 51.19 239 ARG B O 1
ATOM 3718 N N . PRO B 1 240 ? -4.262 22.719 1.75 1 46.84 240 PRO B N 1
ATOM 3719 C CA . PRO B 1 240 ? -3.242 22.938 2.781 1 46.84 240 PRO B CA 1
ATOM 3720 C C . PRO B 1 240 ? -2.06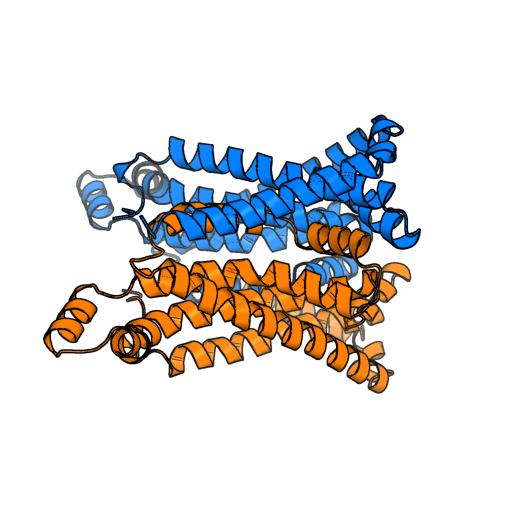6 23.766 2.283 1 46.84 240 PRO B C 1
ATOM 3722 O O . PRO B 1 240 ? -1.719 23.703 1.101 1 46.84 240 PRO B O 1
ATOM 3725 N N . SER B 1 241 ? -1.84 24.984 2.793 1 35.88 241 SER B N 1
ATOM 3726 C CA . SER B 1 241 ? -0.774 25.922 2.439 1 35.88 241 SER B CA 1
ATOM 3727 C C . SER B 1 241 ? 0.559 25.188 2.271 1 35.88 241 SER B C 1
ATOM 3729 O O . SER B 1 241 ? 1.007 24.484 3.176 1 35.88 241 SER B O 1
ATOM 3731 N N . THR B 1 242 ? 0.804 24.703 1.215 1 34.62 242 THR B N 1
ATOM 3732 C CA . THR B 1 242 ? 2.219 24.406 1.012 1 34.62 242 THR B CA 1
ATOM 3733 C C . THR B 1 242 ? 3.072 25.641 1.281 1 34.62 242 THR B C 1
ATOM 3735 O O . THR B 1 242 ? 4.211 25.719 0.815 1 34.62 242 THR B O 1
ATOM 3738 N N . ARG B 1 243 ? 2.83 26.516 2.334 1 28.53 243 ARG B N 1
ATOM 3739 C CA . ARG B 1 243 ? 3.848 27.531 2.562 1 28.53 243 ARG B CA 1
ATOM 3740 C C . ARG B 1 243 ? 5.152 26.906 3.043 1 28.53 243 ARG B C 1
ATOM 3742 O O . ARG B 1 243 ? 5.141 25.969 3.838 1 28.53 243 ARG B O 1
#